Protein 2E3X (pdb70)

CATH classification: 3.40.390.10

InterPro domains:
  IPR001590 Peptidase M12B, ADAM/reprolysin [PF01421] (200-393)
  IPR001590 Peptidase M12B, ADAM/reprolysin [PS50215] (199-393)
  IPR001762 Disintegrin domain [PF00200] (410-482)
  IPR001762 Disintegrin domain [PR00289] (441-460)
  IPR001762 Disintegrin domain [PR00289] (470-482)
  IPR001762 Disintegrin domain [PS50214] (401-487)
  IPR001762 Disintegrin domain [SM00050] (410-485)
  IPR002870 Peptidase M12B, propeptide [PF01562] (32-113)
  IPR006586 ADAM, cysteine-rich domain [PF08516] (487-576)
  IPR006586 ADAM, cysteine-rich domain [SM00608] (486-606)
  IPR018358 Disintegrin, conserved site [PS00427] (441-460)
  IPR024079 Metallopeptidase, catalytic domain superfamily [G3DSA:3.40.390.10] (189-394)
  IPR034027 Reprolysin domain, adamalysin-type [cd04269] (200-391)
  IPR036436 Disintegrin domain superfamily [G3DSA:4.10.70.10] (400-483)
  IPR036436 Disintegrin domain superfamily [SSF57552] (410-484)

Nearest PDB structures (foldseek):
  2e3x-assembly1_A  TM=1.002E+00  e=4.404E-100  Daboia siamensis
  9clp-assembly1_A  TM=9.581E-01  e=2.065E-63  Echis carinatus
  2dw0-assembly1_A  TM=7.692E-01  e=8.700E-62  Crotalus atrox
  3hdb-assembly1_A  TM=7.469E-01  e=6.582E-61  Deinagkistrodon acutus
  3dsl-assembly1_B  TM=7.342E-01  e=3.981E-57  Bothrops jararaca

Foldseek 3Di:
DAAAWEFAEAEEEACQNCVVVDPPVVLVLVLLLQLLLLVLCVVVNYHYFHLYYYYHNPHGPADPDLAQLLNLQRVLLCQLVPVCVPDPGWAYEYEHQRNHPPRDAKDFAALCTRARSGRYMYGYDPVNPSNLRSLRVNLHNLSNLQFAADDDDKDDPVRAASRHPDRDPDHDSYHTPRSSVRNVVSCVQVVDPRINDYFDLVRRPRDDDAQSCDDHPPAQAHQHAPVPRDFPFADNPRSHGHDDANGGDALQADPRYGHAFPAWSAPAPFPQFDTWTDRRPDRHTPGGDTHDFQPADPPNQFTDDRRDGDHLQVLQCSVQNPQKGFFDVVLLVQLQVLPPQRAFADDNNRGHGDDPQLSLFFFTFMQRPDPPDDDRTDFDDDSSDRVSRGRRFRGQSDRQWTHASRSGTDGSVVSD/DADPAFDDDDQKTKHWDQDWDFLVVVQVVQDDPLHPKGFAEQDDVVVQVVVLCRVVVDPFKAFHRDFDDDPDQCRPDADPVPDRCDDDDDDLQNGFTTWIADVVVSRRDTDTHRSHGIDITMMIGGHDD/DDDPQWDDDDHDTKHWDFQWDFQVCLAVVQCVVDPPKGFADDDDVVVLLVVLVVCVVPNDAQKAFHHFWQPPDPDQDADPVRHHPPDDDDDPWGWGWMAGNVVRDIDIDTSRGIGITMMD

Solvent-accessible surface area: 31904 Å² total; per-residue (Å²): 206,19,99,92,0,9,0,40,0,1,0,0,0,0,80,42,24,2,175,158,58,88,47,86,69,19,24,69,41,0,52,86,0,4,48,13,0,17,92,0,0,51,85,0,20,0,6,1,2,0,31,6,32,27,54,9,41,133,186,46,94,20,96,17,37,48,38,9,68,82,0,4,18,27,0,0,18,22,4,0,26,47,0,41,98,117,90,96,17,8,1,0,1,0,0,0,72,53,154,2,79,162,97,44,40,19,33,22,8,65,5,0,4,42,74,15,8,7,0,0,0,0,0,21,10,38,40,128,121,29,67,35,0,0,1,6,0,0,24,6,1,0,28,0,0,7,0,112,89,22,49,209,125,19,120,14,144,68,107,26,9,4,0,24,83,109,49,36,105,137,16,3,104,64,19,1,80,41,0,57,119,23,0,86,162,6,28,87,145,77,136,9,86,45,0,79,46,64,11,40,59,167,66,20,71,16,63,74,54,59,19,23,25,6,45,6,116,83,18,78,0,6,21,0,38,89,94,75,29,147,34,109,7,5,51,22,66,76,5,104,45,93,136,76,18,98,4,12,33,32,80,0,25,137,125,27,124,37,53,101,64,60,53,52,15,26,172,45,127,50,91,1,10,54,54,12,87,5,73,25,160,36,3,41,8,43,140,48,92,74,54,123,29,10,100,47,2,82,144,80,150,0,18,0,27,90,5,69,26,22,31,21,102,70,18,0,57,80,40,58,32,102,141,1,55,51,5,133,83,65,9,1,78,28,0,26,7,7,12,11,12,0,1,6,73,16,106,107,43,148,37,48,53,7,43,107,120,20,17,37,1,0,0,0,2,0,80,24,97,46,103,243,56,180,24,70,30,13,14,48,48,29,46,107,23,18,7,63,2,2,1,64,12,0,0,32,10,80,127,24,72,0,2,23,27,60,8,58,5,34,44,17,118,103,30,85,131,8,115,69,90,30,36,84,28,77,61,20,0,2,74,42,25,176,93,85,38,29,20,125,36,0,19,154,54,0,98,74,164,28,94,74,0,20,0,0,0,2,58,40,118,79,7,5,85,42,2,9,125,20,3,62,111,66,180,98,41,7,1,0,0,0,52,26,75,52,218,91,20,22,3,87,37,90,2,37,56,38,41,80,28,80,50,63,48,9,38,161,149,24,43,47,42,4,0,0,2,9,151,168,32,39,15,80,70,3,20,4,58,30,45,117,59,160,18,15,0,1,0,14,11,27,33,115,107,185,22,77,108,46,31,65,58,52,126,167,91,26,1,53,13,26,68,74,90,43,43,23,78,63,0,27,131,24,0,52,128,73,62,199,49,1,44,1,0,0,0,59,40,124,96,15,4,75,43,0,15,84,4,1,62,134,81,13,151,99,63,7,0,0,0,1,1,13,67,1,3,31,121,14,178,27,56,1,12,8,93,2,67,26,186,42,111,18,39,2,166,60,13,20,0,0,9,0,28,17,114,116,82,50,1,80,11,69,37,17,116,66,100,0,0,0,0,0,25

Structure (mmCIF, N/CA/C/O backbone):
data_2E3X
#
_entry.id   2E3X
#
_cell.length_a   70.350
_cell.length_b   91.730
_cell.length_c   152.930
_cell.angle_alpha   90.00
_cell.angle_beta   90.00
_cell.angle_gamma   90.00
#
_symmetry.space_group_name_H-M   'P 21 21 21'
#
loop_
_entity.id
_entity.type
_entity.pdbx_description
1 polymer 'Coagulation factor X-activating enzyme heavy chain'
2 polymer 'Coagulation factor X-activating enzyme light chain 2'
3 polymer 'Coagulation factor X-activating enzyme light chain 1'
4 branched 2-acetamido-2-deoxy-beta-D-glucopyranose-(1-4)-2-acetamido-2-deoxy-beta-D-glucopyranose
5 branched alpha-D-mannopyranose-(1-6)-alpha-D-mannopyranose-(1-4)-2-acetamido-2-deoxy-beta-D-glucopyranose-(1-4)-2-acetamido-2-deoxy-beta-D-glucopyranose
6 non-polymer 2-acetamido-2-deoxy-beta-D-glucopyranose
7 non-polymer 'ZINC ION'
8 non-polymer 'CALCIUM ION'
9 non-polymer 3-(N-HYDROXYCARBOXAMIDO)-2-ISOBUTYLPROPANOYL-TRP-METHYLAMIDE
#
loop_
_atom_site.group_PDB
_atom_site.id
_atom_site.type_symbol
_atom_site.label_atom_id
_atom_site.label_alt_id
_atom_site.label_comp_id
_atom_site.label_asym_id
_atom_site.label_entity_id
_atom_site.label_seq_id
_atom_site.pdbx_PDB_ins_code
_atom_site.Cartn_x
_atom_site.Cartn_y
_atom_site.Cartn_z
_atom_site.occupancy
_atom_site.B_iso_or_equiv
_atom_site.auth_seq_id
_atom_site.auth_comp_id
_atom_site.auth_asym_id
_atom_site.auth_atom_id
_atom_site.pdbx_PDB_model_num
ATOM 1 N N . GLN A 1 7 ? 67.049 43.219 -5.568 1.00 99.99 7 GLN A N 1
ATOM 2 C CA . GLN A 1 7 ? 65.937 44.053 -5.028 1.00 100.53 7 GLN A CA 1
ATOM 3 C C . GLN A 1 7 ? 64.634 43.259 -5.011 1.00 94.02 7 GLN A C 1
ATOM 4 O O . GLN A 1 7 ? 64.616 42.068 -5.320 1.00 90.55 7 GLN A O 1
ATOM 10 N N . PHE A 1 8 ? 63.542 43.925 -4.649 1.00 86.76 8 PHE A N 1
ATOM 11 C CA . PHE A 1 8 ? 62.241 43.274 -4.603 1.00 74.85 8 PHE A CA 1
ATOM 12 C C . PHE A 1 8 ? 61.324 43.812 -5.686 1.00 72.66 8 PHE A C 1
ATOM 13 O O . PHE A 1 8 ? 61.531 44.911 -6.202 1.00 72.97 8 PHE A O 1
ATOM 21 N N . ASN A 1 9 ? 60.310 43.024 -6.023 1.00 63.14 9 ASN A N 1
ATOM 22 C CA . ASN A 1 9 ? 59.329 43.408 -7.027 1.00 55.32 9 ASN A CA 1
ATOM 23 C C . ASN A 1 9 ? 58.446 44.491 -6.437 1.00 62.75 9 ASN A C 1
ATOM 24 O O . ASN A 1 9 ? 58.148 44.467 -5.240 1.00 69.29 9 ASN A O 1
ATOM 29 N N . LYS A 1 10 ? 58.019 45.437 -7.266 1.00 56.77 10 LYS A N 1
ATOM 30 C CA . LYS A 1 10 ? 57.152 46.495 -6.775 1.00 60.39 10 LYS A CA 1
ATOM 31 C C . LYS A 1 10 ? 55.868 45.882 -6.233 1.00 62.47 10 LYS A C 1
ATOM 32 O O . LYS A 1 10 ? 55.204 45.097 -6.912 1.00 59.24 10 LYS A O 1
ATOM 38 N N . ILE A 1 11 ? 55.533 46.236 -4.998 1.00 66.12 11 ILE A N 1
ATOM 39 C CA . ILE A 1 11 ? 54.327 45.732 -4.361 1.00 63.93 11 ILE A CA 1
ATOM 40 C C . ILE A 1 11 ? 53.451 46.898 -3.929 1.00 56.69 11 ILE A C 1
ATOM 41 O O . ILE A 1 11 ? 53.955 47.919 -3.466 1.00 61.54 11 ILE A O 1
ATOM 46 N N . PHE A 1 12 ? 52.142 46.750 -4.093 1.00 52.12 12 PHE A N 1
ATOM 47 C CA . PHE A 1 12 ? 51.209 47.802 -3.709 1.00 54.64 12 PHE A CA 1
ATOM 48 C C . PHE A 1 12 ? 50.140 47.297 -2.761 1.00 56.63 12 PHE A C 1
ATOM 49 O O . PHE A 1 12 ? 49.454 46.310 -3.038 1.00 57.50 12 PHE A O 1
ATOM 57 N N . ILE A 1 13 ? 49.993 47.993 -1.642 1.00 58.30 13 ILE A N 1
ATOM 58 C CA . ILE A 1 13 ? 49.003 47.621 -0.647 1.00 53.33 13 ILE A CA 1
ATOM 59 C C . ILE A 1 13 ? 47.832 48.603 -0.663 1.00 42.97 13 ILE A C 1
ATOM 60 O O . ILE A 1 13 ? 47.972 49.751 -0.260 1.00 48.36 13 ILE A O 1
ATOM 65 N N . GLU A 1 14 ? 46.682 48.154 -1.155 1.00 44.66 14 GLU A N 1
ATOM 66 C CA . GLU A 1 14 ? 45.498 49.006 -1.188 1.00 54.31 14 GLU A CA 1
ATOM 67 C C . GLU A 1 14 ? 45.000 49.043 0.251 1.00 55.53 14 GLU A C 1
ATOM 68 O O . GLU A 1 14 ? 44.357 48.106 0.735 1.00 51.94 14 GLU A O 1
ATOM 74 N N . LEU A 1 15 ? 45.315 50.135 0.931 1.00 48.87 15 LEU A N 1
ATOM 75 C CA . LEU A 1 15 ? 44.955 50.300 2.328 1.00 48.11 15 LEU A CA 1
ATOM 76 C C . LEU A 1 15 ? 43.743 51.180 2.617 1.00 43.62 15 LEU A C 1
ATOM 77 O O . LEU A 1 15 ? 43.503 52.182 1.951 1.00 45.69 15 LEU A O 1
ATOM 82 N N . VAL A 1 16 ? 42.979 50.771 3.621 1.00 47.99 16 VAL A N 1
ATOM 83 C CA . VAL A 1 16 ? 41.811 51.506 4.092 1.00 47.80 16 VAL A CA 1
ATOM 84 C C . VAL A 1 16 ? 42.059 51.678 5.585 1.00 56.38 16 VAL A C 1
ATOM 85 O O . VAL A 1 16 ? 42.322 50.702 6.290 1.00 65.46 16 VAL A O 1
ATOM 89 N N . ILE A 1 17 ? 41.997 52.913 6.065 1.00 59.83 17 ILE A N 1
ATOM 90 C CA . ILE A 1 17 ? 42.233 53.176 7.479 1.00 55.81 17 ILE A CA 1
ATOM 91 C C . ILE A 1 17 ? 40.929 53.441 8.208 1.00 53.87 17 ILE A C 1
ATOM 92 O O . ILE A 1 17 ? 40.014 54.055 7.658 1.00 59.04 17 ILE A O 1
ATOM 97 N N . ILE A 1 18 ? 40.841 52.961 9.442 1.00 47.69 18 ILE A N 1
ATOM 98 C CA . ILE A 1 18 ? 39.643 53.178 10.235 1.00 52.81 18 ILE A CA 1
ATOM 99 C C . ILE A 1 18 ? 40.000 53.953 11.494 1.00 59.52 18 ILE A C 1
ATOM 100 O O . ILE A 1 18 ? 40.883 53.556 12.258 1.00 62.53 18 ILE A O 1
ATOM 105 N N . VAL A 1 19 ? 39.318 55.074 11.693 1.00 65.13 19 VAL A N 1
ATOM 106 C CA . VAL A 1 19 ? 39.546 55.919 12.855 1.00 68.90 19 VAL A CA 1
ATOM 107 C C . VAL A 1 19 ? 38.412 55.659 13.836 1.00 73.49 19 VAL A C 1
ATOM 108 O O . VAL A 1 19 ? 37.280 56.077 13.595 1.00 73.80 19 VAL A O 1
ATOM 112 N N . ASP A 1 20 ? 38.707 54.969 14.937 1.00 77.43 20 ASP A N 1
ATOM 113 C CA . ASP A 1 20 ? 37.668 54.651 15.916 1.00 82.02 20 ASP A CA 1
ATOM 114 C C . ASP A 1 20 ? 37.172 55.849 16.705 1.00 77.69 20 ASP A C 1
ATOM 115 O O . ASP A 1 20 ? 37.781 56.920 16.686 1.00 67.69 20 ASP A O 1
ATOM 120 N N . HIS A 1 21 ? 36.064 55.640 17.409 1.00 78.10 21 HIS A N 1
ATOM 121 C CA . HIS A 1 21 ? 35.426 56.670 18.216 1.00 84.73 21 HIS A CA 1
ATOM 122 C C . HIS A 1 21 ? 36.422 57.487 19.038 1.00 82.78 21 HIS A C 1
ATOM 123 O O . HIS A 1 21 ? 36.268 58.698 19.181 1.00 78.54 21 HIS A O 1
ATOM 130 N N . SER A 1 22 ? 37.438 56.823 19.582 1.00 85.19 22 SER A N 1
ATOM 131 C CA . SER A 1 22 ? 38.450 57.510 20.375 1.00 81.02 22 SER A CA 1
ATOM 132 C C . SER A 1 22 ? 38.968 58.703 19.577 1.00 85.76 22 SER A C 1
ATOM 133 O O . SER A 1 22 ? 38.846 59.847 20.009 1.00 92.27 22 SER A O 1
ATOM 136 N N . MET A 1 23 ? 39.538 58.423 18.407 1.00 88.12 23 MET A N 1
ATOM 137 C CA . MET A 1 23 ? 40.082 59.461 17.532 1.00 82.73 23 MET A CA 1
ATOM 138 C C . MET A 1 23 ? 38.982 60.221 16.794 1.00 86.19 23 MET A C 1
ATOM 139 O O . MET A 1 23 ? 39.217 61.299 16.250 1.00 70.13 23 MET A O 1
ATOM 144 N N . ALA A 1 24 ? 37.784 59.650 16.774 1.00 99.14 24 ALA A N 1
ATOM 145 C CA . ALA A 1 24 ? 36.652 60.273 16.100 1.00 113.29 24 ALA A CA 1
ATOM 146 C C . ALA A 1 24 ? 35.903 61.218 17.034 1.00 124.42 24 ALA A C 1
ATOM 147 O O . ALA A 1 24 ? 34.869 61.776 16.661 1.00 129.17 24 ALA A O 1
ATOM 149 N N . LYS A 1 25 ? 36.422 61.385 18.250 1.00 129.58 25 LYS A N 1
ATOM 150 C CA . LYS A 1 25 ? 35.803 62.272 19.229 1.00 129.27 25 LYS A CA 1
ATOM 151 C C . LYS A 1 25 ? 35.496 63.574 18.506 1.00 130.50 25 LYS A C 1
ATOM 152 O O . LYS A 1 25 ? 34.334 63.930 18.303 1.00 129.40 25 LYS A O 1
ATOM 158 N N . LYS A 1 26 ? 36.553 64.275 18.112 1.00 132.43 26 LYS A N 1
ATOM 159 C CA . LYS A 1 26 ? 36.414 65.522 17.376 1.00 139.27 26 LYS A CA 1
ATOM 160 C C . LYS A 1 26 ? 36.187 65.081 15.929 1.00 140.91 26 LYS A C 1
ATOM 161 O O . LYS A 1 26 ? 37.027 65.315 15.059 1.00 139.04 26 LYS A O 1
ATOM 167 N N . CYS A 1 27 ? 35.050 64.425 15.697 1.00 140.32 27 CYS A N 1
ATOM 168 C CA . CYS A 1 27 ? 34.676 63.900 14.383 1.00 136.69 27 CYS A CA 1
ATOM 169 C C . CYS A 1 27 ? 35.146 64.734 13.197 1.00 134.00 27 CYS A C 1
ATOM 170 O O . CYS A 1 27 ? 35.263 64.223 12.081 1.00 131.60 27 CYS A O 1
ATOM 173 N N . ASN A 1 28 ? 35.405 66.015 13.435 1.00 132.85 28 ASN A N 1
ATOM 174 C CA . ASN A 1 28 ? 35.882 66.895 12.378 1.00 132.25 28 ASN A CA 1
ATOM 175 C C . ASN A 1 28 ? 37.097 66.255 11.714 1.00 125.77 28 ASN A C 1
ATOM 176 O O . ASN A 1 28 ? 38.124 66.028 12.357 1.00 125.53 28 ASN A O 1
ATOM 181 N N . SER A 1 29 ? 36.968 65.959 10.427 1.00 113.62 29 SER A N 1
ATOM 182 C CA . SER A 1 29 ? 38.045 65.340 9.671 1.00 102.10 29 SER A CA 1
ATOM 183 C C . SER A 1 29 ? 39.240 66.290 9.529 1.00 98.86 29 SER A C 1
ATOM 184 O O . SER A 1 29 ? 39.955 66.544 10.498 1.00 89.89 29 SER A O 1
ATOM 187 N N . THR A 1 30 ? 39.434 66.804 8.316 1.00 95.99 30 THR A N 1
ATOM 188 C CA . THR A 1 30 ? 40.517 67.728 7.972 1.00 90.03 30 THR A CA 1
ATOM 189 C C . THR A 1 30 ? 41.835 67.555 8.729 1.00 89.15 30 THR A C 1
ATOM 190 O O . THR A 1 30 ? 42.829 67.118 8.152 1.00 86.58 30 THR A O 1
ATOM 194 N N . ALA A 1 31 ? 41.848 67.912 10.009 1.00 93.63 31 ALA A N 1
ATOM 195 C CA . ALA A 1 31 ? 43.048 67.791 10.831 1.00 94.45 31 ALA A CA 1
ATOM 196 C C . ALA A 1 31 ? 43.564 66.351 10.858 1.00 92.52 31 ALA A C 1
ATOM 197 O O . ALA A 1 31 ? 44.750 66.104 10.635 1.00 91.65 31 ALA A O 1
ATOM 199 N N . THR A 1 32 ? 42.662 65.411 11.133 1.00 89.05 32 THR A N 1
ATOM 200 C CA . THR A 1 32 ? 42.994 63.987 11.196 1.00 84.76 32 THR A CA 1
ATOM 201 C C . THR A 1 32 ? 43.655 63.498 9.909 1.00 78.73 32 THR A C 1
ATOM 202 O O . THR A 1 32 ? 44.781 62.998 9.920 1.00 66.23 32 THR A O 1
ATOM 206 N N . ASN A 1 33 ? 42.934 63.639 8.802 1.00 72.36 33 ASN A N 1
ATOM 207 C CA . ASN A 1 33 ? 43.422 63.218 7.498 1.00 75.64 33 ASN A CA 1
ATOM 208 C C . ASN A 1 33 ? 44.827 63.747 7.235 1.00 78.29 33 ASN A C 1
ATOM 209 O O . ASN A 1 33 ? 45.690 63.019 6.748 1.00 82.47 33 ASN A O 1
ATOM 214 N N . THR A 1 34 ? 45.057 65.014 7.562 1.00 79.75 34 THR A N 1
ATOM 215 C CA . THR A 1 34 ? 46.369 65.614 7.359 1.00 74.61 34 THR A CA 1
ATOM 216 C C . THR A 1 34 ? 47.403 64.802 8.122 1.00 69.96 34 THR A C 1
ATOM 217 O O . THR A 1 34 ? 48.489 64.526 7.614 1.00 71.18 34 THR A O 1
ATOM 221 N N . LYS A 1 35 ? 47.057 64.420 9.346 1.00 62.60 35 LYS A N 1
ATOM 222 C CA . LYS A 1 35 ? 47.966 63.631 10.166 1.00 69.89 35 LYS A CA 1
ATOM 223 C C . LYS A 1 35 ? 48.128 62.253 9.519 1.00 69.78 35 LYS A C 1
ATOM 224 O O . LYS A 1 35 ? 49.235 61.713 9.439 1.00 58.70 35 LYS A O 1
ATOM 230 N N . ILE A 1 36 ? 47.016 61.694 9.051 1.00 64.52 36 ILE A N 1
ATOM 231 C CA . ILE A 1 36 ? 47.029 60.386 8.412 1.00 66.67 36 ILE A CA 1
ATOM 232 C C . ILE A 1 36 ? 47.902 60.386 7.160 1.00 68.08 36 ILE A C 1
ATOM 233 O O . ILE A 1 36 ? 48.821 59.572 7.040 1.00 73.15 36 ILE A O 1
ATOM 238 N N . TYR A 1 37 ? 47.613 61.301 6.238 1.00 62.63 37 TYR A N 1
ATOM 239 C CA . TYR A 1 37 ? 48.368 61.419 4.993 1.00 56.87 37 TYR A CA 1
ATOM 240 C C . TYR A 1 37 ? 49.869 61.471 5.258 1.00 62.88 37 TYR A C 1
ATOM 241 O O . TYR A 1 37 ? 50.657 60.831 4.558 1.00 75.27 37 TYR A O 1
ATOM 250 N N . GLU A 1 38 ? 50.263 62.237 6.269 1.00 61.15 38 GLU A N 1
ATOM 251 C CA . GLU A 1 38 ? 51.671 62.361 6.606 1.00 67.81 38 GLU A CA 1
ATOM 252 C C . GLU A 1 38 ? 52.241 61.082 7.200 1.00 68.47 38 GLU A C 1
ATOM 253 O O . GLU A 1 38 ? 53.406 60.760 6.977 1.00 76.12 38 GLU A O 1
ATOM 259 N N . ILE A 1 39 ? 51.430 60.350 7.956 1.00 69.36 39 ILE A N 1
ATOM 260 C CA . ILE A 1 39 ? 51.895 59.097 8.544 1.00 68.41 39 ILE A CA 1
ATOM 261 C C . ILE A 1 39 ? 52.138 58.107 7.417 1.00 66.12 39 ILE A C 1
ATOM 262 O O . ILE A 1 39 ? 53.189 57.464 7.353 1.00 57.70 39 ILE A O 1
ATOM 267 N N . VAL A 1 40 ? 51.148 57.997 6.534 1.00 57.03 40 VAL A N 1
ATOM 268 C CA . VAL A 1 40 ? 51.213 57.101 5.387 1.00 57.80 40 VAL A CA 1
ATOM 269 C C . VAL A 1 40 ? 52.441 57.391 4.539 1.00 61.45 40 VAL A C 1
ATOM 270 O O . VAL A 1 40 ? 53.258 56.502 4.292 1.00 64.71 40 VAL A O 1
ATOM 274 N N . ASN A 1 41 ? 52.556 58.635 4.085 1.00 58.12 41 ASN A N 1
ATOM 275 C CA . ASN A 1 41 ? 53.689 59.043 3.267 1.00 61.64 41 ASN A CA 1
ATOM 276 C C . ASN A 1 41 ? 54.990 58.665 3.968 1.00 56.34 41 ASN A C 1
ATOM 277 O O . ASN A 1 41 ? 55.929 58.167 3.344 1.00 57.67 41 ASN A O 1
ATOM 282 N N . SER A 1 42 ? 55.035 58.900 5.273 1.00 46.48 42 SER A N 1
ATOM 283 C CA . SER A 1 42 ? 56.211 58.575 6.060 1.00 54.73 42 SER A CA 1
ATOM 284 C C . SER A 1 42 ? 56.463 57.072 6.009 1.00 58.54 42 SER A C 1
ATOM 285 O O . SER A 1 42 ? 57.608 56.622 5.927 1.00 53.63 42 SER A O 1
ATOM 288 N N . ALA A 1 43 ? 55.381 56.301 6.059 1.00 61.88 43 ALA A N 1
ATOM 289 C CA . ALA A 1 43 ? 55.474 54.847 6.016 1.00 59.05 43 ALA A CA 1
ATOM 290 C C . ALA A 1 43 ? 56.131 54.388 4.715 1.00 61.32 43 ALA A C 1
ATOM 291 O O . ALA A 1 43 ? 57.016 53.524 4.731 1.00 43.71 43 ALA A O 1
ATOM 293 N N . ASN A 1 44 ? 55.697 54.973 3.597 1.00 55.43 44 ASN A N 1
ATOM 294 C CA . ASN A 1 44 ? 56.243 54.635 2.286 1.00 61.19 44 ASN A CA 1
ATOM 295 C C . ASN A 1 44 ? 57.727 54.974 2.209 1.00 73.71 44 ASN A C 1
ATOM 296 O O . ASN A 1 44 ? 58.499 54.284 1.535 1.00 74.64 44 ASN A O 1
ATOM 301 N N . GLU A 1 45 ? 58.121 56.042 2.897 1.00 77.31 45 GLU A N 1
ATOM 302 C CA . GLU A 1 45 ? 59.520 56.450 2.915 1.00 78.94 45 GLU A CA 1
ATOM 303 C C . GLU A 1 45 ? 60.329 55.368 3.622 1.00 72.48 45 GLU A C 1
ATOM 304 O O . GLU A 1 45 ? 61.506 55.171 3.332 1.00 70.44 45 GLU A O 1
ATOM 310 N N . ILE A 1 46 ? 59.684 54.666 4.550 1.00 75.67 46 ILE A N 1
ATOM 311 C CA . ILE A 1 46 ? 60.334 53.594 5.299 1.00 74.38 46 ILE A CA 1
ATOM 312 C C . ILE A 1 46 ? 60.386 52.325 4.451 1.00 75.60 46 ILE A C 1
ATOM 313 O O . ILE A 1 46 ? 61.399 51.627 4.424 1.00 70.74 46 ILE A O 1
ATOM 318 N N . PHE A 1 47 ? 59.283 52.048 3.757 1.00 74.09 47 PHE A N 1
ATOM 319 C CA . PHE A 1 47 ? 59.146 50.869 2.899 1.00 73.08 47 PHE A CA 1
ATOM 320 C C . PHE A 1 47 ? 59.859 50.953 1.547 1.00 75.28 47 PHE A C 1
ATOM 321 O O . PHE A 1 47 ? 59.922 49.963 0.818 1.00 77.14 47 PHE A O 1
ATOM 329 N N . ASN A 1 48 ? 60.390 52.124 1.210 1.00 71.35 48 ASN A N 1
ATOM 330 C CA . ASN A 1 48 ? 61.069 52.311 -0.069 1.00 70.76 48 ASN A CA 1
ATOM 331 C C . ASN A 1 48 ? 62.118 51.238 -0.417 1.00 66.76 48 ASN A C 1
ATOM 332 O O . ASN A 1 48 ? 62.051 50.613 -1.479 1.00 58.12 48 ASN A O 1
ATOM 337 N N . PRO A 1 49 ? 63.095 51.004 0.474 1.00 57.26 49 PRO A N 1
ATOM 338 C CA . PRO A 1 49 ? 64.143 50.003 0.234 1.00 55.53 49 PRO A CA 1
ATOM 339 C C . PRO A 1 49 ? 63.641 48.571 0.027 1.00 53.62 49 PRO A C 1
ATOM 340 O O . PRO A 1 49 ? 64.432 47.657 -0.203 1.00 57.81 49 PRO A O 1
ATOM 344 N N . LEU A 1 50 ? 62.335 48.369 0.127 1.00 47.06 50 LEU A N 1
ATOM 345 C CA . LEU A 1 50 ? 61.768 47.040 -0.052 1.00 56.25 50 LEU A CA 1
ATOM 346 C C . LEU A 1 50 ? 60.776 47.029 -1.201 1.00 60.31 50 LEU A C 1
ATOM 347 O O . LEU A 1 50 ? 60.125 46.019 -1.466 1.00 66.75 50 LEU A O 1
ATOM 352 N N . ASN A 1 51 ? 60.661 48.171 -1.871 1.00 60.23 51 ASN A N 1
ATOM 353 C CA . ASN A 1 51 ? 59.769 48.318 -3.012 1.00 62.93 51 ASN A CA 1
ATOM 354 C C . ASN A 1 51 ? 58.306 48.118 -2.630 1.00 63.29 51 ASN A C 1
ATOM 355 O O . ASN A 1 51 ? 57.480 47.733 -3.460 1.00 66.90 51 ASN A O 1
ATOM 360 N N . ILE A 1 52 ? 57.988 48.382 -1.367 1.00 59.48 52 ILE A N 1
ATOM 361 C CA . ILE A 1 52 ? 56.618 48.246 -0.890 1.00 55.54 52 ILE A CA 1
ATOM 362 C C . ILE A 1 52 ? 55.963 49.617 -0.876 1.00 58.59 52 ILE A C 1
ATOM 363 O O . ILE A 1 52 ? 56.498 50.565 -0.305 1.00 67.18 52 ILE A O 1
ATOM 368 N N . HIS A 1 53 ? 54.804 49.720 -1.511 1.00 59.53 53 HIS A N 1
ATOM 369 C CA . HIS A 1 53 ? 54.098 50.988 -1.567 1.00 60.92 53 HIS A CA 1
ATOM 370 C C . HIS A 1 53 ? 52.681 50.833 -1.043 1.00 65.82 53 HIS A C 1
ATOM 371 O O . HIS A 1 53 ? 51.890 50.038 -1.565 1.00 57.18 53 HIS A O 1
ATOM 378 N N . VAL A 1 54 ? 52.366 51.583 0.006 1.00 55.47 54 VAL A N 1
ATOM 379 C CA . VAL A 1 54 ? 51.032 51.535 0.564 1.00 54.80 54 VAL A CA 1
ATOM 380 C C . VAL A 1 54 ? 50.245 52.691 -0.034 1.00 52.63 54 VAL A C 1
ATOM 381 O O . VAL A 1 54 ? 50.609 53.851 0.120 1.00 56.05 54 VAL A O 1
ATOM 385 N N . THR A 1 55 ? 49.183 52.352 -0.751 1.00 53.86 55 THR A N 1
ATOM 386 C CA . THR A 1 55 ? 48.339 53.341 -1.394 1.00 54.34 55 THR A CA 1
ATOM 387 C C . THR A 1 55 ? 46.999 53.409 -0.680 1.00 54.63 55 THR A C 1
ATOM 388 O O . THR A 1 55 ? 46.208 52.467 -0.717 1.00 60.01 55 THR A O 1
ATOM 392 N N . LEU A 1 56 ? 46.756 54.534 -0.025 1.00 61.57 56 LEU A N 1
ATOM 393 C CA . LEU A 1 56 ? 45.524 54.749 0.718 1.00 58.69 56 LEU A CA 1
ATOM 394 C C . LEU A 1 56 ? 44.354 54.977 -0.229 1.00 57.00 56 LEU A C 1
ATOM 395 O O . LEU A 1 56 ? 44.237 56.042 -0.828 1.00 63.73 56 LEU A O 1
ATOM 400 N N . ILE A 1 57 ? 43.491 53.976 -0.367 1.00 52.66 57 ILE A N 1
ATOM 401 C CA . ILE A 1 57 ? 42.333 54.100 -1.247 1.00 50.36 57 ILE A CA 1
ATOM 402 C C . ILE A 1 57 ? 41.048 54.301 -0.457 1.00 49.23 57 ILE A C 1
ATOM 403 O O . ILE A 1 57 ? 39.956 54.171 -1.009 1.00 48.32 57 ILE A O 1
ATOM 408 N N . GLY A 1 58 ? 41.173 54.607 0.832 1.00 51.45 58 GLY A N 1
ATOM 409 C CA . GLY A 1 58 ? 39.983 54.804 1.642 1.00 50.27 58 GLY A CA 1
ATOM 410 C C . GLY A 1 58 ? 40.213 55.121 3.107 1.00 52.27 58 GLY A C 1
ATOM 411 O O . GLY A 1 58 ? 41.208 54.713 3.704 1.00 60.54 58 GLY A O 1
ATOM 412 N N . VAL A 1 59 ? 39.280 55.861 3.690 1.00 45.50 59 VAL A N 1
ATOM 413 C CA . VAL A 1 59 ? 39.358 56.229 5.095 1.00 53.13 59 VAL A CA 1
ATOM 414 C C . VAL A 1 59 ? 37.950 56.351 5.662 1.00 59.04 59 VAL A C 1
ATOM 415 O O . VAL A 1 59 ? 37.119 57.073 5.116 1.00 68.64 59 VAL A O 1
ATOM 419 N N . GLU A 1 60 ? 37.679 55.637 6.749 1.00 64.25 60 GLU A N 1
ATOM 420 C CA . GLU A 1 60 ? 36.365 55.701 7.371 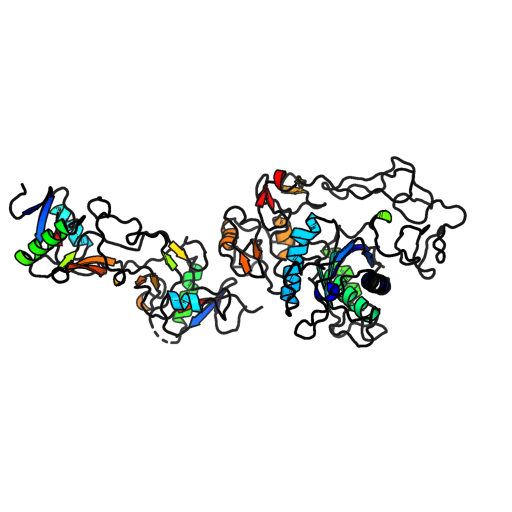1.00 66.95 60 GLU A CA 1
ATOM 421 C C . GLU A 1 60 ? 36.452 56.187 8.807 1.00 67.28 60 GLU A C 1
ATOM 422 O O . GLU A 1 60 ? 37.443 55.962 9.501 1.00 71.31 60 GLU A O 1
ATOM 428 N N . PHE A 1 61 ? 35.397 56.862 9.242 1.00 70.84 61 PHE A N 1
ATOM 429 C CA . PHE A 1 61 ? 35.325 57.388 10.593 1.00 66.64 61 PHE A CA 1
ATOM 430 C C . PHE A 1 61 ? 34.168 56.733 11.321 1.00 65.44 61 PHE A C 1
ATOM 431 O O . PHE A 1 61 ? 33.123 56.464 10.729 1.00 73.07 61 PHE A O 1
ATOM 439 N N . TRP A 1 62 ? 34.371 56.457 12.602 1.00 69.53 62 TRP A N 1
ATOM 440 C CA . TRP A 1 62 ? 33.345 55.844 13.429 1.00 74.38 62 TRP A CA 1
ATOM 441 C C . TRP A 1 62 ? 32.817 56.901 14.389 1.00 84.65 62 TRP A C 1
ATOM 442 O O . TRP A 1 62 ? 32.801 56.708 15.605 1.00 84.46 62 TRP A O 1
ATOM 453 N N . CYS A 1 63 ? 32.393 58.023 13.815 1.00 98.14 63 CYS A N 1
ATOM 454 C CA . CYS A 1 63 ? 31.866 59.154 14.570 1.00 104.67 63 CYS A CA 1
ATOM 455 C C . CYS A 1 63 ? 30.658 58.786 15.428 1.00 103.03 63 CYS A C 1
ATOM 456 O O . CYS A 1 63 ? 30.546 59.233 16.569 1.00 103.08 63 CYS A O 1
ATOM 459 N N . ASP A 1 64 ? 29.760 57.971 14.887 1.00 97.96 64 ASP A N 1
ATOM 460 C CA . ASP A 1 64 ? 28.581 57.560 15.638 1.00 97.52 64 ASP A CA 1
ATOM 461 C C . ASP A 1 64 ? 28.970 56.703 16.834 1.00 97.83 64 ASP A C 1
ATOM 462 O O . ASP A 1 64 ? 28.872 57.138 17.979 1.00 104.58 64 ASP A O 1
ATOM 467 N N . ARG A 1 65 ? 29.421 55.485 16.561 1.00 93.80 65 ARG A N 1
ATOM 468 C CA . ARG A 1 65 ? 29.805 54.557 17.618 1.00 84.97 65 ARG A CA 1
ATOM 469 C C . ARG A 1 65 ? 31.029 53.766 17.182 1.00 83.61 65 ARG A C 1
ATOM 470 O O . ARG A 1 65 ? 31.564 53.976 16.094 1.00 81.80 65 ARG A O 1
ATOM 478 N N . ASP A 1 66 ? 31.471 52.859 18.046 1.00 75.99 66 ASP A N 1
ATOM 479 C CA . ASP A 1 66 ? 32.593 51.989 17.735 1.00 58.72 66 ASP A CA 1
ATOM 480 C C . ASP A 1 66 ? 31.914 50.720 17.251 1.00 56.48 66 ASP A C 1
ATOM 481 O O . ASP A 1 66 ? 31.249 50.045 18.032 1.00 61.31 66 ASP A O 1
ATOM 486 N N . LEU A 1 67 ? 32.063 50.409 15.967 1.00 56.44 67 LEU A N 1
ATOM 487 C CA . LEU A 1 67 ? 31.439 49.226 15.377 1.00 53.32 67 LEU A CA 1
ATOM 488 C C . LEU A 1 67 ? 31.837 47.895 16.016 1.00 59.13 67 LEU A C 1
ATOM 489 O O . LEU A 1 67 ? 31.201 46.871 15.761 1.00 60.45 67 LEU A O 1
ATOM 494 N N . ILE A 1 68 ? 32.888 47.917 16.836 1.00 57.56 68 ILE A N 1
ATOM 495 C CA . ILE A 1 68 ? 33.370 46.735 17.557 1.00 46.88 68 ILE A CA 1
ATOM 496 C C . ILE A 1 68 ? 33.942 47.230 18.878 1.00 54.57 68 ILE A C 1
ATOM 497 O O . ILE A 1 68 ? 34.453 48.346 18.952 1.00 64.00 68 ILE A O 1
ATOM 502 N N . ASN A 1 69 ? 33.877 46.407 19.918 1.00 53.36 69 ASN A N 1
ATOM 503 C CA . ASN A 1 69 ? 34.406 46.824 21.210 1.00 59.82 69 ASN A CA 1
ATOM 504 C C . ASN A 1 69 ? 35.924 46.898 21.243 1.00 56.82 69 ASN A C 1
ATOM 505 O O . ASN A 1 69 ? 36.613 45.882 21.190 1.00 72.06 69 ASN A O 1
ATOM 510 N N . VAL A 1 70 ? 36.438 48.117 21.326 1.00 52.10 70 VAL A N 1
ATOM 511 C CA . VAL A 1 70 ? 37.870 48.340 21.399 1.00 44.27 70 VAL A CA 1
ATOM 512 C C . VAL A 1 70 ? 38.242 48.227 22.869 1.00 46.65 70 VAL A C 1
ATOM 513 O O . VAL A 1 70 ? 38.157 49.202 23.610 1.00 61.47 70 VAL A O 1
ATOM 517 N N . THR A 1 71 ? 38.636 47.034 23.295 1.00 46.17 71 THR A N 1
ATOM 518 C CA . THR A 1 71 ? 39.002 46.820 24.689 1.00 39.85 71 THR A CA 1
ATOM 519 C C . THR A 1 71 ? 40.468 47.159 24.928 1.00 48.52 71 THR A C 1
ATOM 520 O O . THR A 1 71 ? 41.177 47.565 24.009 1.00 57.95 71 THR A O 1
ATOM 524 N N . SER A 1 72 ? 40.919 46.990 26.166 1.00 56.33 72 SER A N 1
ATOM 525 C CA . SER A 1 72 ? 42.306 47.275 26.521 1.00 57.98 72 SER A CA 1
ATOM 526 C C . SER A 1 72 ? 43.226 46.162 26.023 1.00 57.43 72 SER A C 1
ATOM 527 O O . SER A 1 72 ? 44.441 46.341 25.933 1.00 64.20 72 SER A O 1
ATOM 530 N N . SER A 1 73 ? 42.637 45.011 25.717 1.00 35.44 73 SER A N 1
ATOM 531 C CA . SER A 1 73 ? 43.390 43.873 25.214 1.00 44.56 73 SER A CA 1
ATOM 532 C C . SER A 1 73 ? 43.606 44.030 23.715 1.00 49.55 73 SER A C 1
ATOM 533 O O . SER A 1 73 ? 42.649 44.013 22.940 1.00 51.03 73 SER A O 1
ATOM 536 N N . ALA A 1 74 ? 44.862 44.180 23.307 1.00 49.72 74 ALA A N 1
ATOM 537 C CA . ALA A 1 74 ? 45.180 44.349 21.895 1.00 56.19 74 ALA A CA 1
ATOM 538 C C . ALA A 1 74 ? 44.817 43.103 21.097 1.00 52.44 74 ALA A C 1
ATOM 539 O O . ALA A 1 74 ? 44.380 43.193 19.953 1.00 53.02 74 ALA A O 1
ATOM 541 N N . ASP A 1 75 ? 44.990 41.939 21.709 1.00 54.47 75 ASP A N 1
ATOM 542 C CA . ASP A 1 75 ? 44.676 40.677 21.051 1.00 51.98 75 ASP A CA 1
ATOM 543 C C . ASP A 1 75 ? 43.180 40.545 20.803 1.00 48.90 75 ASP A C 1
ATOM 544 O O . ASP A 1 75 ? 42.746 40.126 19.731 1.00 51.83 75 ASP A O 1
ATOM 549 N N . GLU A 1 76 ? 42.392 40.911 21.802 1.00 50.23 76 GLU A N 1
ATOM 550 C CA . GLU A 1 76 ? 40.950 40.827 21.693 1.00 51.56 76 GLU A CA 1
ATOM 551 C C . GLU A 1 76 ? 40.426 41.781 20.625 1.00 56.56 76 GLU A C 1
ATOM 552 O O . GLU A 1 76 ? 39.622 41.394 19.775 1.00 54.51 76 GLU A O 1
ATOM 558 N N . THR A 1 77 ? 40.890 43.026 20.668 1.00 56.05 77 THR A N 1
ATOM 559 C CA . THR A 1 77 ? 40.454 44.034 19.711 1.00 49.83 77 THR A CA 1
ATOM 560 C C . THR A 1 77 ? 40.778 43.669 18.274 1.00 48.65 77 THR A C 1
ATOM 561 O O . THR A 1 77 ? 39.933 43.809 17.395 1.00 49.67 77 THR A O 1
ATOM 565 N N . LEU A 1 78 ? 42.001 43.207 18.032 1.00 51.07 78 LEU A N 1
ATOM 566 C CA . LEU A 1 78 ? 42.409 42.823 16.684 1.00 43.44 78 LEU A CA 1
ATOM 567 C C . LEU A 1 78 ? 41.463 41.754 16.149 1.00 46.25 78 LEU A C 1
ATOM 568 O O . LEU A 1 78 ? 40.892 41.892 15.068 1.00 41.82 78 LEU A O 1
ATOM 573 N N . ASN A 1 79 ? 41.297 40.689 16.921 1.00 47.78 79 ASN A N 1
ATOM 574 C CA . ASN A 1 79 ? 40.413 39.600 16.535 1.00 49.79 79 ASN A CA 1
ATOM 575 C C . ASN A 1 79 ? 39.052 40.155 16.108 1.00 48.86 79 ASN A C 1
ATOM 576 O O . ASN A 1 79 ? 38.555 39.858 15.022 1.00 42.30 79 ASN A O 1
ATOM 581 N N . SER A 1 80 ? 38.458 40.970 16.970 1.00 52.78 80 SER A N 1
ATOM 582 C CA . SER A 1 80 ? 37.158 41.566 16.693 1.00 47.04 80 SER A CA 1
ATOM 583 C C . SER A 1 80 ? 37.216 42.410 15.426 1.00 46.76 80 SER A C 1
ATOM 584 O O . SER A 1 80 ? 36.293 42.388 14.607 1.00 44.75 80 SER A O 1
ATOM 587 N N . PHE A 1 81 ? 38.307 43.150 15.265 1.00 32.93 81 PHE A N 1
ATOM 588 C CA . PHE A 1 81 ? 38.469 44.005 14.101 1.00 39.42 81 PHE A CA 1
ATOM 589 C C . PHE A 1 81 ? 38.552 43.169 12.834 1.00 45.74 81 PHE A C 1
ATOM 590 O O . PHE A 1 81 ? 37.935 43.503 11.823 1.00 57.36 81 PHE A O 1
ATOM 598 N N . GLY A 1 82 ? 39.316 42.080 12.898 1.00 46.95 82 GLY A N 1
ATOM 599 C CA . GLY A 1 82 ? 39.474 41.206 11.749 1.00 38.40 82 GLY A CA 1
ATOM 600 C C . GLY A 1 82 ? 38.160 40.629 11.265 1.00 43.43 82 GLY A C 1
ATOM 601 O O . GLY A 1 82 ? 37.887 40.613 10.063 1.00 37.75 82 GLY A O 1
ATOM 602 N N . GLU A 1 83 ? 37.338 40.162 12.199 1.00 46.45 83 GLU A N 1
ATOM 603 C CA . GLU A 1 83 ? 36.048 39.577 11.852 1.00 56.09 83 GLU A CA 1
ATOM 604 C C . GLU A 1 83 ? 35.107 40.630 11.276 1.00 59.01 83 GLU A C 1
ATOM 605 O O . GLU A 1 83 ? 34.225 40.314 10.478 1.00 62.66 83 GLU A O 1
ATOM 611 N N . TRP A 1 84 ? 35.295 41.882 11.682 1.00 54.43 84 TRP A N 1
ATOM 612 C CA . TRP A 1 84 ? 34.467 42.971 11.181 1.00 52.41 84 TRP A CA 1
ATOM 613 C C . TRP A 1 84 ? 34.907 43.311 9.769 1.00 53.16 84 TRP A C 1
ATOM 614 O O . TRP A 1 84 ? 34.087 43.442 8.864 1.00 59.78 84 TRP A O 1
ATOM 625 N N . ARG A 1 85 ? 36.216 43.456 9.596 1.00 55.79 85 ARG A N 1
ATOM 626 C CA . ARG A 1 85 ? 36.795 43.787 8.302 1.00 59.98 85 ARG A CA 1
ATOM 627 C C . ARG A 1 85 ? 36.379 42.788 7.229 1.00 63.77 85 ARG A C 1
ATOM 628 O O . ARG A 1 85 ? 36.345 43.117 6.045 1.00 75.24 85 ARG A O 1
ATOM 636 N N . ALA A 1 86 ? 36.052 41.571 7.642 1.00 57.26 86 ALA A N 1
ATOM 637 C CA . ALA A 1 86 ? 35.653 40.542 6.696 1.00 56.73 86 ALA A CA 1
ATOM 638 C C . ALA A 1 86 ? 34.153 40.549 6.433 1.00 60.42 86 ALA A C 1
ATOM 639 O O . ALA A 1 86 ? 33.712 40.401 5.293 1.00 62.32 86 ALA A O 1
ATOM 641 N N . SER A 1 87 ? 33.373 40.729 7.494 1.00 68.26 87 SER A N 1
ATOM 642 C CA . SER A 1 87 ? 31.917 40.732 7.395 1.00 66.01 87 SER A CA 1
ATOM 643 C C . SER A 1 87 ? 31.326 42.051 6.914 1.00 63.68 87 SER A C 1
ATOM 644 O O . SER A 1 87 ? 30.379 42.065 6.133 1.00 61.82 87 SER A O 1
ATOM 647 N N . ASP A 1 88 ? 31.886 43.160 7.382 1.00 65.83 88 ASP A N 1
ATOM 648 C CA . ASP A 1 88 ? 31.377 44.475 7.021 1.00 63.23 88 ASP A CA 1
ATOM 649 C C . ASP A 1 88 ? 32.146 45.151 5.886 1.00 67.41 88 ASP A C 1
ATOM 650 O O . ASP A 1 88 ? 31.685 45.193 4.742 1.00 65.09 88 ASP A O 1
ATOM 655 N N . LEU A 1 89 ? 33.323 45.673 6.211 1.00 65.63 89 LEU A N 1
ATOM 656 C CA . LEU A 1 89 ? 34.151 46.385 5.248 1.00 62.71 89 LEU A CA 1
ATOM 657 C C . LEU A 1 89 ? 34.306 45.701 3.890 1.00 62.28 89 LEU A C 1
ATOM 658 O O . LEU A 1 89 ? 33.843 46.224 2.877 1.00 52.28 89 LEU A O 1
ATOM 663 N N . MET A 1 90 ? 34.961 44.543 3.867 1.00 67.10 90 MET A N 1
ATOM 664 C CA . MET A 1 90 ? 35.174 43.810 2.620 1.00 62.96 90 MET A CA 1
ATOM 665 C C . MET A 1 90 ? 33.937 43.758 1.743 1.00 64.60 90 MET A C 1
ATOM 666 O O . MET A 1 90 ? 34.023 43.936 0.530 1.00 61.22 90 MET A O 1
ATOM 671 N N . THR A 1 91 ? 32.791 43.493 2.361 1.00 65.53 91 THR A N 1
ATOM 672 C CA . THR A 1 91 ? 31.538 43.403 1.630 1.00 71.98 91 THR A CA 1
ATOM 673 C C . THR A 1 91 ? 31.210 44.725 0.957 1.00 75.51 91 THR A C 1
ATOM 674 O O . THR A 1 91 ? 30.712 44.752 -0.170 1.00 81.00 91 THR A O 1
ATOM 678 N N . ARG A 1 92 ? 31.498 45.822 1.650 1.00 72.61 92 ARG A N 1
ATOM 679 C CA . ARG A 1 92 ? 31.223 47.148 1.120 1.00 58.64 92 ARG A CA 1
ATOM 680 C C . ARG A 1 92 ? 32.299 47.641 0.161 1.00 57.63 92 ARG A C 1
ATOM 681 O O . ARG A 1 92 ? 32.022 47.875 -1.012 1.00 69.44 92 ARG A O 1
ATOM 689 N N . LYS A 1 93 ? 33.523 47.794 0.650 1.00 60.81 93 LYS A N 1
ATOM 690 C CA . LYS A 1 93 ? 34.607 48.288 -0.192 1.00 68.15 93 LYS A CA 1
ATOM 691 C C . LYS A 1 93 ? 35.723 47.273 -0.408 1.00 65.97 93 LYS A C 1
ATOM 692 O O . LYS A 1 93 ? 36.083 46.519 0.494 1.00 68.08 93 LYS A O 1
ATOM 698 N N . SER A 1 94 ? 36.268 47.271 -1.619 1.00 65.89 94 SER A N 1
ATOM 699 C CA . SER A 1 94 ? 37.347 46.366 -1.997 1.00 53.07 94 SER A CA 1
ATOM 700 C C . SER A 1 94 ? 38.693 46.959 -1.603 1.00 51.48 94 SER A C 1
ATOM 701 O O . SER A 1 94 ? 38.974 48.119 -1.898 1.00 56.98 94 SER A O 1
ATOM 704 N N . HIS A 1 95 ? 39.528 46.160 -0.948 1.00 43.22 95 HIS A N 1
ATOM 705 C CA . HIS A 1 95 ? 40.838 46.632 -0.513 1.00 48.83 95 HIS A CA 1
ATOM 706 C C . HIS A 1 95 ? 41.715 45.470 -0.069 1.00 45.56 95 HIS A C 1
ATOM 707 O O . HIS A 1 95 ? 41.211 44.396 0.248 1.00 54.64 95 HIS A O 1
ATOM 714 N N . ASP A 1 96 ? 43.025 45.696 -0.020 1.00 45.24 96 ASP A N 1
ATOM 715 C CA . ASP A 1 96 ? 43.962 44.649 0.371 1.00 52.82 96 ASP A CA 1
ATOM 716 C C . ASP A 1 96 ? 44.110 44.458 1.875 1.00 46.81 96 ASP A C 1
ATOM 717 O O . ASP A 1 96 ? 43.896 43.364 2.393 1.00 49.19 96 ASP A O 1
ATOM 722 N N . ASN A 1 97 ? 44.489 45.526 2.564 1.00 51.72 97 ASN A N 1
ATOM 723 C CA . ASN A 1 97 ? 44.699 45.488 4.005 1.00 47.73 97 ASN A CA 1
ATOM 724 C C . ASN A 1 97 ? 43.909 46.604 4.687 1.00 51.50 97 ASN A C 1
ATOM 725 O O . ASN A 1 97 ? 43.488 47.560 4.036 1.00 62.36 97 ASN A O 1
ATOM 730 N N . ALA A 1 98 ? 43.698 46.483 5.992 1.00 48.10 98 ALA A N 1
ATOM 731 C CA . ALA A 1 98 ? 42.965 47.511 6.728 1.00 54.01 98 ALA A CA 1
ATOM 732 C C . ALA A 1 98 ? 43.546 47.732 8.121 1.00 51.07 98 ALA A C 1
ATOM 733 O O . ALA A 1 98 ? 43.768 46.786 8.874 1.00 55.09 98 ALA A O 1
ATOM 735 N N . LEU A 1 99 ? 43.801 48.990 8.454 1.00 52.74 99 LEU A N 1
ATOM 736 C CA . LEU A 1 99 ? 44.348 49.333 9.759 1.00 48.27 99 LEU A CA 1
ATOM 737 C C . LEU A 1 99 ? 43.346 50.144 10.562 1.00 48.51 99 LEU A C 1
ATOM 738 O O . LEU A 1 99 ? 42.558 50.916 10.008 1.00 42.58 99 LEU A O 1
ATOM 743 N N . LEU A 1 100 ? 43.381 49.956 11.874 1.00 53.04 100 LEU A N 1
ATOM 744 C CA . LEU A 1 100 ? 42.498 50.674 12.780 1.00 46.87 100 LEU A CA 1
ATOM 745 C C . LEU A 1 100 ? 43.351 51.571 13.653 1.00 48.55 100 LEU A C 1
ATOM 746 O O . LEU A 1 100 ? 44.144 51.087 14.463 1.00 46.36 100 LEU A O 1
ATOM 751 N N . PHE A 1 101 ? 43.198 52.877 13.466 1.00 55.08 101 PHE A N 1
ATOM 752 C CA . PHE A 1 101 ? 43.943 53.862 14.243 1.00 58.69 101 PHE A CA 1
ATOM 753 C C . PHE A 1 101 ? 43.133 54.202 15.490 1.00 58.92 101 PHE A C 1
ATOM 754 O O . PHE A 1 101 ? 41.942 54.503 15.399 1.00 60.69 101 PHE A O 1
ATOM 762 N N . THR A 1 102 ? 43.779 54.145 16.653 1.00 51.70 102 THR A N 1
ATOM 763 C CA . THR A 1 102 ? 43.096 54.421 17.913 1.00 51.61 102 THR A CA 1
ATOM 764 C C . THR A 1 102 ? 43.939 55.220 18.906 1.00 58.39 102 THR A C 1
ATOM 765 O O . THR A 1 102 ? 45.145 55.416 18.706 1.00 40.08 102 THR A O 1
ATOM 769 N N . ASP A 1 103 ? 43.277 55.681 19.971 1.00 67.53 103 ASP A N 1
ATOM 770 C CA . ASP A 1 103 ? 43.908 56.436 21.058 1.00 72.36 103 ASP A CA 1
ATOM 771 C C . ASP A 1 103 ? 44.074 55.459 22.207 1.00 74.35 103 ASP A C 1
ATOM 772 O O . ASP A 1 103 ? 44.983 55.583 23.028 1.00 75.85 103 ASP A O 1
ATOM 777 N N . MET A 1 104 ? 43.159 54.494 22.244 1.00 72.26 104 MET A N 1
ATOM 778 C CA . MET A 1 104 ? 43.115 53.443 23.252 1.00 70.56 104 MET A CA 1
ATOM 779 C C . MET A 1 104 ? 44.478 53.046 23.804 1.00 69.58 104 MET A C 1
ATOM 780 O O . MET A 1 104 ? 45.415 52.789 23.049 1.00 67.24 104 MET A O 1
ATOM 785 N N . ARG A 1 105 ? 44.571 53.002 25.131 1.00 64.21 105 ARG A N 1
ATOM 786 C CA . ARG A 1 105 ? 45.796 52.621 25.822 1.00 62.55 105 ARG A CA 1
ATOM 787 C C . ARG A 1 105 ? 45.693 51.135 26.145 1.00 64.08 105 ARG A C 1
ATOM 788 O O . ARG A 1 105 ? 45.177 50.755 27.195 1.00 68.08 105 ARG A O 1
ATOM 796 N N . PHE A 1 106 ? 46.170 50.297 25.229 1.00 63.38 106 PHE A N 1
ATOM 797 C CA . PHE A 1 106 ? 46.124 48.850 25.413 1.00 47.53 106 PHE A CA 1
ATOM 798 C C . PHE A 1 106 ? 47.030 48.425 26.559 1.00 51.50 106 PHE A C 1
ATOM 799 O O . PHE A 1 106 ? 47.948 49.154 26.934 1.00 58.85 106 PHE A O 1
ATOM 807 N N . ASP A 1 107 ? 46.774 47.245 27.112 1.00 49.25 107 ASP A N 1
ATOM 808 C CA . ASP A 1 107 ? 47.585 46.733 28.212 1.00 50.02 107 ASP A CA 1
ATOM 809 C C . ASP A 1 107 ? 48.979 46.325 27.738 1.00 50.03 107 ASP A C 1
ATOM 810 O O . ASP A 1 107 ? 49.247 46.275 26.538 1.00 61.71 107 ASP A O 1
ATOM 815 N N . LEU A 1 108 ? 49.869 46.052 28.686 1.00 46.00 108 LEU A N 1
ATOM 816 C CA . LEU A 1 108 ? 51.236 45.647 28.368 1.00 52.33 108 LEU A CA 1
ATOM 817 C C . LEU A 1 108 ? 52.053 46.679 27.575 1.00 53.62 108 LEU A C 1
ATOM 818 O O . LEU A 1 108 ? 53.109 46.353 27.033 1.00 47.55 108 LEU A O 1
ATOM 823 N N . ASN A 1 109 ? 51.565 47.916 27.514 1.00 55.07 109 ASN A N 1
ATOM 824 C CA . ASN A 1 109 ? 52.259 48.994 26.807 1.00 59.67 109 ASN A CA 1
ATOM 825 C C . ASN A 1 109 ? 52.306 48.837 25.299 1.00 59.49 109 ASN A C 1
ATOM 826 O O . ASN A 1 109 ? 53.110 49.505 24.652 1.00 60.23 109 ASN A O 1
ATOM 831 N N . THR A 1 110 ? 51.458 47.982 24.732 1.00 51.73 110 THR A N 1
ATOM 832 C CA . THR A 1 110 ? 51.495 47.760 23.288 1.00 44.99 110 THR A CA 1
ATOM 833 C C . THR A 1 110 ? 50.974 48.920 22.453 1.00 47.17 110 THR A C 1
ATOM 834 O O . THR A 1 110 ? 49.954 49.530 22.772 1.00 52.72 110 THR A O 1
ATOM 838 N N . LEU A 1 111 ? 51.698 49.215 21.376 1.00 49.88 111 LEU A N 1
ATOM 839 C CA . LEU A 1 111 ? 51.369 50.314 20.469 1.00 48.69 111 LEU A CA 1
ATOM 840 C C . LEU A 1 111 ? 50.746 49.889 19.145 1.00 47.76 111 LEU A C 1
ATOM 841 O O . LEU A 1 111 ? 50.156 50.711 18.444 1.00 55.00 111 LEU A O 1
ATOM 846 N N . GLY A 1 112 ? 50.890 48.613 18.801 1.00 41.04 112 GLY A N 1
ATOM 847 C CA . GLY A 1 112 ? 50.339 48.110 17.556 1.00 36.45 112 GLY A CA 1
ATOM 848 C C . GLY A 1 112 ? 50.305 46.594 17.530 1.00 43.57 112 GLY A C 1
ATOM 849 O O . GLY A 1 112 ? 51.084 45.930 18.219 1.00 45.34 112 GLY A O 1
ATOM 850 N N . ILE A 1 113 ? 49.411 46.033 16.726 1.00 38.86 113 ILE A N 1
ATOM 851 C CA . ILE A 1 113 ? 49.303 44.586 16.658 1.00 45.10 113 ILE A CA 1
ATOM 852 C C . ILE A 1 113 ? 48.715 44.140 15.311 1.00 46.81 113 ILE A C 1
ATOM 853 O O . ILE A 1 113 ? 47.906 44.855 14.716 1.00 42.65 113 ILE A O 1
ATOM 858 N N . THR A 1 114 ? 49.139 42.972 14.828 1.00 39.89 114 THR A N 1
ATOM 859 C CA . THR A 1 114 ? 48.632 42.430 13.563 1.00 39.61 114 THR A CA 1
ATOM 860 C C . THR A 1 114 ? 48.813 40.916 13.522 1.00 34.26 114 THR A C 1
ATOM 861 O O . THR A 1 114 ? 49.317 40.324 14.472 1.00 40.09 114 THR A O 1
ATOM 865 N N . PHE A 1 115 ? 48.395 40.291 12.425 1.00 36.57 115 PHE A N 1
ATOM 866 C CA . PHE A 1 115 ? 48.549 38.845 12.265 1.00 41.07 115 PHE A CA 1
ATOM 867 C C . PHE A 1 115 ? 49.771 38.544 11.402 1.00 39.11 115 PHE A C 1
ATOM 868 O O . PHE A 1 115 ? 50.106 39.313 10.502 1.00 44.90 115 PHE A O 1
ATOM 876 N N . LEU A 1 116 ? 50.439 37.430 11.679 1.00 48.88 116 LEU A N 1
ATOM 877 C CA . LEU A 1 116 ? 51.631 37.060 10.922 1.00 49.43 116 LEU A CA 1
ATOM 878 C C . LEU A 1 116 ? 51.284 36.563 9.525 1.00 40.75 116 LEU A C 1
ATOM 879 O O . LEU A 1 116 ? 50.404 35.724 9.360 1.00 39.08 116 LEU A O 1
ATOM 884 N N . ALA A 1 117 ? 51.976 37.090 8.522 1.00 44.03 117 ALA A N 1
ATOM 885 C CA . ALA A 1 117 ? 51.738 36.693 7.139 1.00 48.05 117 ALA A CA 1
ATOM 886 C C . ALA A 1 117 ? 50.244 36.607 6.861 1.00 49.33 117 ALA A C 1
ATOM 887 O O . ALA A 1 117 ? 49.745 35.570 6.416 1.00 61.32 117 ALA A O 1
ATOM 889 N N . GLY A 1 118 ? 49.534 37.698 7.125 1.00 42.68 118 GLY A N 1
ATOM 890 C CA . GLY A 1 118 ? 48.099 37.710 6.905 1.00 42.18 118 GLY A CA 1
ATOM 891 C C . GLY A 1 118 ? 47.678 38.512 5.691 1.00 42.96 118 GLY A C 1
ATOM 892 O O . GLY A 1 118 ? 46.515 38.466 5.280 1.00 30.14 118 GLY A O 1
ATOM 893 N N . MET A 1 119 ? 48.625 39.247 5.115 1.00 45.33 119 MET A N 1
ATOM 894 C CA . MET A 1 119 ? 48.345 40.067 3.944 1.00 44.13 119 MET A CA 1
ATOM 895 C C . MET A 1 119 ? 47.482 39.298 2.949 1.00 44.89 119 MET A C 1
ATOM 896 O O . MET A 1 119 ? 47.751 38.132 2.655 1.00 41.52 119 MET A O 1
ATOM 901 N N . CYS A 1 120 ? 46.438 39.968 2.463 1.00 49.70 120 CYS A N 1
ATOM 902 C CA . CYS A 1 120 ? 45.476 39.433 1.495 1.00 53.13 120 CYS A CA 1
ATOM 903 C C . CYS A 1 120 ? 44.368 38.561 2.079 1.00 60.54 120 CYS A C 1
ATOM 904 O O . CYS A 1 120 ? 43.293 38.447 1.486 1.00 70.53 120 CYS A O 1
ATOM 907 N N . GLN A 1 121 ? 44.607 37.956 3.239 1.00 50.11 121 GLN A N 1
ATOM 908 C CA . GLN A 1 121 ? 43.587 37.108 3.851 1.00 44.34 121 GLN A CA 1
ATOM 909 C C . GLN A 1 121 ? 42.438 37.908 4.473 1.00 44.49 121 GLN A C 1
ATOM 910 O O . GLN A 1 121 ? 42.656 38.840 5.246 1.00 46.44 121 GLN A O 1
ATOM 916 N N . ALA A 1 122 ? 41.213 37.524 4.134 1.00 41.63 122 ALA A N 1
ATOM 917 C CA . ALA A 1 122 ? 40.010 38.184 4.633 1.00 43.00 122 ALA A CA 1
ATOM 918 C C . ALA A 1 122 ? 40.077 38.576 6.111 1.00 42.44 122 ALA A C 1
ATOM 919 O O . ALA A 1 122 ? 40.210 39.750 6.434 1.00 58.02 122 ALA A O 1
ATOM 921 N N . TYR A 1 123 ? 39.981 37.594 7.002 1.00 45.30 123 TYR A N 1
ATOM 922 C CA . TYR A 1 123 ? 40.010 37.852 8.441 1.00 38.32 123 TYR A CA 1
ATOM 923 C C . TYR A 1 123 ? 41.354 38.258 9.044 1.00 46.92 123 TYR A C 1
ATOM 924 O O . TYR A 1 123 ? 41.395 38.748 10.176 1.00 46.75 123 TYR A O 1
ATOM 933 N N . ARG A 1 124 ? 42.454 38.066 8.323 1.00 38.63 124 ARG A N 1
ATOM 934 C CA . ARG A 1 124 ? 43.736 38.411 8.915 1.00 43.43 124 ARG A CA 1
ATOM 935 C C . ARG A 1 124 ? 44.584 39.456 8.203 1.00 49.61 124 ARG A C 1
ATOM 936 O O . ARG A 1 124 ? 45.769 39.599 8.498 1.00 62.65 124 ARG A O 1
ATOM 944 N N . SER A 1 125 ? 43.998 40.192 7.271 1.00 47.18 125 SER A N 1
ATOM 945 C CA . SER A 1 125 ? 44.759 41.235 6.598 1.00 57.31 125 SER A CA 1
ATOM 946 C C . SER A 1 125 ? 44.386 42.532 7.301 1.00 52.17 125 SER A C 1
ATOM 947 O O . SER A 1 125 ? 43.952 43.498 6.675 1.00 51.07 125 SER A O 1
ATOM 950 N N . VAL A 1 126 ? 44.541 42.532 8.620 1.00 48.60 126 VAL A N 1
ATOM 951 C CA . VAL A 1 126 ? 44.212 43.696 9.424 1.00 51.61 126 VAL A CA 1
ATOM 952 C C . VAL A 1 126 ? 45.305 44.005 10.440 1.00 55.55 126 VAL A C 1
ATOM 953 O O . VAL A 1 126 ? 46.191 43.186 10.686 1.00 51.82 126 VAL A O 1
ATOM 957 N N . GLY A 1 127 ? 45.232 45.198 11.022 1.00 51.30 127 GLY A N 1
ATOM 958 C CA . GLY A 1 127 ? 46.212 45.610 12.006 1.00 55.16 127 GLY A CA 1
ATOM 959 C C . GLY A 1 127 ? 45.727 46.791 12.826 1.00 58.59 127 GLY A C 1
ATOM 960 O O . GLY A 1 127 ? 44.937 47.612 12.354 1.00 60.01 127 GLY A O 1
ATOM 961 N N . ILE A 1 128 ? 46.196 46.872 14.065 1.00 58.63 128 ILE A N 1
ATOM 962 C CA . ILE A 1 128 ? 45.818 47.960 14.957 1.00 60.48 128 ILE A CA 1
ATOM 963 C C . ILE A 1 128 ? 47.019 48.876 15.190 1.00 61.25 128 ILE A C 1
ATOM 964 O O . ILE A 1 128 ? 48.161 48.419 15.298 1.00 52.48 128 ILE A O 1
ATOM 969 N N . VAL A 1 129 ? 46.760 50.174 15.248 1.00 55.71 129 VAL A N 1
ATOM 970 C CA . VAL A 1 129 ? 47.827 51.131 15.474 1.00 61.58 129 VAL A CA 1
ATOM 971 C C . VAL A 1 129 ? 47.366 52.258 16.386 1.00 61.84 129 VAL A C 1
ATOM 972 O O . VAL A 1 129 ? 46.360 52.923 16.126 1.00 48.85 129 VAL A O 1
ATOM 976 N N . GLN A 1 130 ? 48.106 52.449 17.470 1.00 56.50 130 GLN A N 1
ATOM 977 C CA . GLN A 1 130 ? 47.807 53.504 18.416 1.00 61.42 130 GLN A CA 1
ATOM 978 C C . GLN A 1 130 ? 48.507 54.760 17.914 1.00 66.34 130 GLN A C 1
ATOM 979 O O . GLN A 1 130 ? 49.731 54.786 17.755 1.00 54.56 130 GLN A O 1
ATOM 985 N N . GLU A 1 131 ? 47.715 55.792 17.648 1.00 69.84 131 GLU A N 1
ATOM 986 C CA . GLU A 1 131 ? 48.236 57.057 17.157 1.00 72.37 131 GLU A CA 1
ATOM 987 C C . GLU A 1 131 ? 49.023 57.783 18.249 1.00 70.40 131 GLU A C 1
ATOM 988 O O . GLU A 1 131 ? 48.503 58.022 19.337 1.00 76.89 131 GLU A O 1
ATOM 994 N N . GLN A 1 132 ? 50.275 58.130 17.962 1.00 65.68 132 GLN A N 1
ATOM 995 C CA . GLN A 1 132 ? 51.115 58.824 18.937 1.00 68.15 132 GLN A CA 1
ATOM 996 C C . GLN A 1 132 ? 50.933 60.346 18.881 1.00 69.85 132 GLN A C 1
ATOM 997 O O . GLN A 1 132 ? 51.887 61.094 18.647 1.00 69.35 132 GLN A O 1
ATOM 1003 N N . GLY A 1 133 ? 49.704 60.799 19.102 1.00 60.56 133 GLY A N 1
ATOM 1004 C CA . GLY A 1 133 ? 49.430 62.222 19.072 1.00 70.79 133 GLY A CA 1
ATOM 1005 C C . GLY A 1 133 ? 49.835 62.883 17.767 1.00 78.05 133 GLY A C 1
ATOM 1006 O O . GLY A 1 133 ? 49.195 62.677 16.734 1.00 84.17 133 GLY A O 1
ATOM 1007 N N . ASN A 1 134 ? 50.895 63.685 17.811 1.00 69.75 134 ASN A N 1
ATOM 1008 C CA . ASN A 1 134 ? 51.369 64.373 16.621 1.00 69.85 134 ASN A CA 1
ATOM 1009 C C . ASN A 1 134 ? 52.791 63.979 16.273 1.00 75.02 134 ASN A C 1
ATOM 1010 O O . ASN A 1 134 ? 53.458 64.649 15.487 1.00 82.51 134 ASN A O 1
ATOM 1015 N N . ARG A 1 135 ? 53.252 62.883 16.864 1.00 74.14 135 ARG A N 1
ATOM 1016 C CA . ARG A 1 135 ? 54.592 62.382 16.596 1.00 76.37 135 ARG A CA 1
ATOM 1017 C C . ARG A 1 135 ? 54.475 61.512 15.340 1.00 76.43 135 ARG A C 1
ATOM 1018 O O . ARG A 1 135 ? 54.919 60.364 15.317 1.00 77.67 135 ARG A O 1
ATOM 1026 N N . ASN A 1 136 ? 53.864 62.078 14.302 1.00 67.41 136 ASN A N 1
ATOM 1027 C CA . ASN A 1 136 ? 53.633 61.392 13.033 1.00 69.46 136 ASN A CA 1
ATOM 1028 C C . ASN A 1 136 ? 54.639 60.330 12.597 1.00 74.06 136 ASN A C 1
ATOM 1029 O O . ASN A 1 136 ? 54.262 59.193 12.308 1.00 78.50 136 ASN A O 1
ATOM 1034 N N . PHE A 1 137 ? 55.913 60.694 12.536 1.00 72.44 137 PHE A N 1
ATOM 1035 C CA . PHE A 1 137 ? 56.933 59.752 12.100 1.00 69.14 137 PHE A CA 1
ATOM 1036 C C . PHE A 1 137 ? 57.084 58.539 13.015 1.00 73.11 137 PHE A C 1
ATOM 1037 O O . PHE A 1 137 ? 57.352 57.433 12.543 1.00 80.32 137 PHE A O 1
ATOM 1045 N N . LYS A 1 138 ? 56.910 58.736 14.318 1.00 71.98 138 LYS A N 1
ATOM 1046 C CA . LYS A 1 138 ? 57.025 57.626 15.256 1.00 70.11 138 LYS A CA 1
ATOM 1047 C C . LYS A 1 138 ? 55.815 56.718 15.063 1.00 74.12 138 LYS A C 1
ATOM 1048 O O . LYS A 1 138 ? 55.851 55.530 15.388 1.00 77.58 138 LYS A O 1
ATOM 1054 N N . THR A 1 139 ? 54.743 57.292 14.525 1.00 70.26 139 THR A N 1
ATOM 1055 C CA . THR A 1 139 ? 53.520 56.547 14.249 1.00 63.75 139 THR A CA 1
ATOM 1056 C C . THR A 1 139 ? 53.710 55.738 12.970 1.00 70.50 139 THR A C 1
ATOM 1057 O O . THR A 1 139 ? 53.237 54.608 12.857 1.00 66.06 139 THR A O 1
ATOM 1061 N N . ALA A 1 140 ? 54.402 56.337 12.005 1.00 72.07 140 ALA A N 1
ATOM 1062 C CA . ALA A 1 140 ? 54.674 55.683 10.736 1.00 64.25 140 ALA A CA 1
ATOM 1063 C C . ALA A 1 140 ? 55.417 54.378 10.991 1.00 62.83 140 ALA A C 1
ATOM 1064 O O . ALA A 1 140 ? 55.091 53.345 10.410 1.00 69.42 140 ALA A O 1
ATOM 1066 N N . VAL A 1 141 ? 56.417 54.426 11.865 1.00 53.64 141 VAL A N 1
ATOM 1067 C CA . VAL A 1 141 ? 57.190 53.235 12.187 1.00 56.53 141 VAL A CA 1
ATOM 1068 C C . VAL A 1 141 ? 56.282 52.095 12.649 1.00 57.42 141 VAL A C 1
ATOM 1069 O O . VAL A 1 141 ? 56.439 50.956 12.217 1.00 67.63 141 VAL A O 1
ATOM 1073 N N . ILE A 1 142 ? 55.331 52.402 13.523 1.00 55.49 142 ILE A N 1
ATOM 1074 C CA . ILE A 1 142 ? 54.404 51.393 14.027 1.00 47.18 142 ILE A CA 1
ATOM 1075 C C . ILE A 1 142 ? 53.649 50.772 12.855 1.00 48.52 142 ILE A C 1
ATOM 1076 O O . ILE A 1 142 ? 53.630 49.552 12.690 1.00 54.81 142 ILE A O 1
ATOM 1081 N N . MET A 1 143 ? 53.033 51.621 12.039 1.00 50.00 143 MET A N 1
ATOM 1082 C CA . MET A 1 143 ? 52.295 51.167 10.869 1.00 44.61 143 MET A CA 1
ATOM 1083 C C . MET A 1 143 ? 53.185 50.245 10.038 1.00 48.87 143 MET A C 1
ATOM 1084 O O . MET A 1 143 ? 52.747 49.189 9.587 1.00 52.06 143 MET A O 1
ATOM 1089 N N . ALA A 1 144 ? 54.438 50.648 9.847 1.00 47.55 144 ALA A N 1
ATOM 1090 C CA . ALA A 1 144 ? 55.398 49.847 9.089 1.00 51.48 144 ALA A CA 1
ATOM 1091 C C . ALA A 1 144 ? 55.700 48.541 9.818 1.00 50.75 144 ALA A C 1
ATOM 1092 O O . ALA A 1 144 ? 55.728 47.471 9.210 1.00 58.08 144 ALA A O 1
ATOM 1094 N N . HIS A 1 145 ? 55.926 48.641 11.124 1.00 56.26 145 HIS A N 1
ATOM 1095 C CA . HIS A 1 145 ? 56.231 47.480 11.956 1.00 56.30 145 HIS A CA 1
ATOM 1096 C C . HIS A 1 145 ? 55.150 46.418 11.821 1.00 54.69 145 HIS A C 1
ATOM 1097 O O . HIS A 1 145 ? 55.435 45.223 11.790 1.00 51.85 145 HIS A O 1
ATOM 1104 N N . GLU A 1 146 ? 53.903 46.864 11.746 1.00 56.08 146 GLU A N 1
ATOM 1105 C CA . GLU A 1 146 ? 52.784 45.944 11.642 1.00 61.00 146 GLU A CA 1
ATOM 1106 C C . GLU A 1 146 ? 52.624 45.374 10.242 1.00 58.42 146 GLU A C 1
ATOM 1107 O O . GLU A 1 146 ? 52.643 44.161 10.059 1.00 67.15 146 GLU A O 1
ATOM 1113 N N . LEU A 1 147 ? 52.468 46.243 9.252 1.00 54.07 147 LEU A N 1
ATOM 1114 C CA . LEU A 1 147 ? 52.303 45.782 7.883 1.00 48.68 147 LEU A CA 1
ATOM 1115 C C . LEU A 1 147 ? 53.389 44.776 7.508 1.00 57.14 147 LEU A C 1
ATOM 1116 O O . LEU A 1 147 ? 53.161 43.871 6.704 1.00 60.16 147 LEU A O 1
ATOM 1121 N N . SER A 1 148 ? 54.569 44.920 8.099 1.00 53.41 148 SER A N 1
ATOM 1122 C CA . SER A 1 148 ? 55.659 44.001 7.807 1.00 53.33 148 SER A CA 1
ATOM 1123 C C . SER A 1 148 ? 55.386 42.651 8.465 1.00 55.55 148 SER A C 1
ATOM 1124 O O . SER A 1 148 ? 55.630 41.601 7.874 1.00 63.43 148 SER A O 1
ATOM 1127 N N . HIS A 1 149 ? 54.884 42.682 9.694 1.00 53.88 149 HIS A N 1
ATOM 1128 C CA . HIS A 1 149 ? 54.540 41.451 10.398 1.00 52.83 149 HIS A CA 1
ATOM 1129 C C . HIS A 1 149 ? 53.504 40.735 9.540 1.00 50.44 149 HIS A C 1
ATOM 1130 O O . HIS A 1 149 ? 53.434 39.507 9.504 1.00 49.28 149 HIS A O 1
ATOM 1137 N N . ASN A 1 150 ? 52.695 41.535 8.857 1.00 52.48 150 ASN A N 1
ATOM 1138 C CA . ASN A 1 150 ? 51.637 41.032 8.000 1.00 48.15 150 ASN A CA 1
ATOM 1139 C C . ASN A 1 150 ? 52.213 40.509 6.685 1.00 52.23 150 ASN A C 1
ATOM 1140 O O . ASN A 1 150 ? 51.514 39.842 5.919 1.00 47.51 150 ASN A O 1
ATOM 1145 N N . LEU A 1 151 ? 53.481 40.829 6.425 1.00 46.93 151 LEU A N 1
ATOM 1146 C CA . LEU A 1 151 ? 54.168 40.361 5.221 1.00 45.54 151 LEU A CA 1
ATOM 1147 C C . LEU A 1 151 ? 55.266 39.363 5.608 1.00 53.61 151 LEU A C 1
ATOM 1148 O O . LEU A 1 151 ? 56.349 39.350 5.020 1.00 51.94 151 LEU A O 1
ATOM 1153 N N . GLY A 1 152 ? 54.975 38.549 6.623 1.00 51.81 152 GLY A N 1
ATOM 1154 C CA . GLY A 1 152 ? 55.893 37.520 7.080 1.00 35.30 152 GLY A CA 1
ATOM 1155 C C . GLY A 1 152 ? 57.166 37.922 7.793 1.00 42.30 152 GLY A C 1
ATOM 1156 O O . GLY A 1 152 ? 58.027 37.076 8.044 1.00 41.04 152 GLY A O 1
ATOM 1157 N N . MET A 1 153 ? 57.297 39.196 8.135 1.00 45.39 153 MET A N 1
ATOM 1158 C CA . MET A 1 153 ? 58.498 39.660 8.815 1.00 47.27 153 MET A CA 1
ATOM 1159 C C . MET A 1 153 ? 58.431 39.517 10.339 1.00 49.25 153 MET A C 1
ATOM 1160 O O . MET A 1 153 ? 57.432 39.870 10.964 1.00 52.32 153 MET A O 1
ATOM 1165 N N . TYR A 1 154 ? 59.503 38.988 10.926 1.00 45.75 154 TYR A N 1
ATOM 1166 C CA . TYR A 1 154 ? 59.587 38.788 12.372 1.00 48.60 154 TYR A CA 1
ATOM 1167 C C . TYR A 1 154 ? 60.363 39.905 13.075 1.00 57.80 154 TYR A C 1
ATOM 1168 O O . TYR A 1 154 ? 60.793 40.876 12.442 1.00 60.52 154 TYR A O 1
ATOM 1177 N N . HIS A 1 155 ? 60.539 39.750 14.387 1.00 51.35 155 HIS A N 1
ATOM 1178 C CA . HIS A 1 155 ? 61.259 40.722 15.207 1.00 50.81 155 HIS A CA 1
ATOM 1179 C C . HIS A 1 155 ? 62.761 40.515 15.092 1.00 57.34 155 HIS A C 1
ATOM 1180 O O . HIS A 1 155 ? 63.226 39.388 14.923 1.00 56.32 155 HIS A O 1
ATOM 1187 N N . ASP A 1 156 ? 63.520 41.603 15.197 1.00 59.24 156 ASP A N 1
ATOM 1188 C CA . ASP A 1 156 ? 64.969 41.517 15.107 1.00 59.62 156 ASP A CA 1
ATOM 1189 C C . ASP A 1 156 ? 65.515 40.801 16.332 1.00 61.26 156 ASP A C 1
ATOM 1190 O O . ASP A 1 156 ? 65.197 41.164 17.462 1.00 62.28 156 ASP A O 1
ATOM 1195 N N . GLY A 1 157 ? 66.334 39.779 16.093 1.00 71.54 157 GLY A N 1
ATOM 1196 C CA . GLY A 1 157 ? 66.911 39.005 17.179 1.00 70.68 157 GLY A CA 1
ATOM 1197 C C . GLY A 1 157 ? 68.349 39.349 17.523 1.00 74.66 157 GLY A C 1
ATOM 1198 O O . GLY A 1 157 ? 68.791 40.486 17.339 1.00 65.22 157 GLY A O 1
ATOM 1199 N N . LYS A 1 158 ? 69.079 38.352 18.020 1.00 81.52 158 LYS A N 1
ATOM 1200 C CA . LYS A 1 158 ? 70.474 38.516 18.425 1.00 90.82 158 LYS A CA 1
ATOM 1201 C C . LYS A 1 158 ? 71.359 39.306 17.469 1.00 92.05 158 LYS A C 1
ATOM 1202 O O . LYS A 1 158 ? 71.843 40.385 17.815 1.00 91.29 158 LYS A O 1
ATOM 1208 N N . ASN A 1 159 ? 71.571 38.775 16.268 1.00 91.73 159 ASN A N 1
ATOM 1209 C CA . ASN A 1 159 ? 72.435 39.442 15.301 1.00 93.48 159 ASN A CA 1
ATOM 1210 C C . ASN A 1 159 ? 71.778 39.937 14.016 1.00 97.57 159 ASN A C 1
ATOM 1211 O O . ASN A 1 159 ? 72.044 39.410 12.936 1.00 101.74 159 ASN A O 1
ATOM 1216 N N . CYS A 1 160 ? 70.920 40.944 14.134 1.00 97.22 160 CYS A N 1
ATOM 1217 C CA . CYS A 1 160 ? 70.265 41.539 12.970 1.00 95.04 160 CYS A CA 1
ATOM 1218 C C . CYS A 1 160 ? 70.768 42.975 12.995 1.00 91.17 160 CYS A C 1
ATOM 1219 O O . CYS A 1 160 ? 70.611 43.665 14.000 1.00 95.49 160 CYS A O 1
ATOM 1222 N N . ILE A 1 161 ? 71.369 43.434 11.903 1.00 89.44 161 ILE A N 1
ATOM 1223 C CA . ILE A 1 161 ? 71.937 44.776 11.906 1.00 89.11 161 ILE A CA 1
ATOM 1224 C C . ILE A 1 161 ? 71.393 45.803 10.921 1.00 82.59 161 ILE A C 1
ATOM 1225 O O . ILE A 1 161 ? 70.883 45.464 9.856 1.00 69.79 161 ILE A O 1
ATOM 1230 N N . CYS A 1 162 ? 71.522 47.069 11.315 1.00 87.22 162 CYS A N 1
ATOM 1231 C CA . CYS A 1 162 ? 71.088 48.226 10.539 1.00 97.09 162 CYS A CA 1
ATOM 1232 C C . CYS A 1 162 ? 71.993 49.370 10.981 1.00 105.34 162 CYS A C 1
ATOM 1233 O O . CYS A 1 162 ? 72.687 49.256 11.992 1.00 109.65 162 CYS A O 1
ATOM 1236 N N . ASN A 1 163 ? 71.988 50.471 10.239 1.00 110.25 163 ASN A N 1
ATOM 1237 C CA . ASN A 1 163 ? 72.836 51.609 10.581 1.00 113.80 163 ASN A CA 1
ATOM 1238 C C . ASN A 1 163 ? 72.403 52.395 11.818 1.00 116.54 163 ASN A C 1
ATOM 1239 O O . ASN A 1 163 ? 73.193 53.162 12.369 1.00 127.39 163 ASN A O 1
ATOM 1244 N N . ASP A 1 164 ? 71.166 52.203 12.263 1.00 112.50 164 ASP A N 1
ATOM 1245 C CA . ASP A 1 164 ? 70.660 52.938 13.420 1.00 114.98 164 ASP A CA 1
ATOM 1246 C C . ASP A 1 164 ? 70.713 52.155 14.736 1.00 111.45 164 ASP A C 1
ATOM 1247 O O . ASP A 1 164 ? 70.497 52.720 15.810 1.00 107.55 164 ASP A O 1
ATOM 1252 N N . SER A 1 165 ? 71.012 50.862 14.659 1.00 112.40 165 SER A N 1
ATOM 1253 C CA . SER A 1 165 ? 71.077 50.027 15.858 1.00 116.23 165 SER A CA 1
ATOM 1254 C C . SER A 1 165 ? 69.709 49.940 16.530 1.00 112.35 165 SER A C 1
ATOM 1255 O O . SER A 1 165 ? 69.606 49.667 17.726 1.00 110.76 165 SER A O 1
ATOM 1258 N N . SER A 1 166 ? 68.661 50.178 15.750 1.00 107.70 166 SER A N 1
ATOM 1259 C CA . SER A 1 166 ? 67.294 50.129 16.252 1.00 103.39 166 SER A CA 1
ATOM 1260 C C . SER A 1 166 ? 66.346 50.149 15.060 1.00 100.95 166 SER A C 1
ATOM 1261 O O . SER A 1 166 ? 65.602 51.108 14.856 1.00 104.90 166 SER A O 1
ATOM 1264 N N . CYS A 1 167 ? 66.376 49.073 14.282 1.00 92.42 167 CYS A N 1
ATOM 1265 C CA . CYS A 1 167 ? 65.544 48.952 13.091 1.00 89.42 167 CYS A CA 1
ATOM 1266 C C . CYS A 1 167 ? 64.051 48.790 13.359 1.00 74.07 167 CYS A C 1
ATOM 1267 O O . CYS A 1 167 ? 63.626 48.454 14.463 1.00 67.20 167 CYS A O 1
ATOM 1270 N N . VAL A 1 168 ? 63.268 49.008 12.310 1.00 60.82 168 VAL A N 1
ATOM 1271 C CA . VAL A 1 168 ? 61.819 48.915 12.370 1.00 58.90 168 VAL A CA 1
ATOM 1272 C C . VAL A 1 168 ? 61.270 47.670 13.070 1.00 57.05 168 VAL A C 1
ATOM 1273 O O . VAL A 1 168 ? 60.332 47.761 13.864 1.00 57.04 168 VAL A O 1
ATOM 1277 N N . MET A 1 169 ? 61.849 46.510 12.793 1.00 51.00 169 MET A N 1
ATOM 1278 C CA . MET A 1 169 ? 61.337 45.288 13.398 1.00 57.46 169 MET A CA 1
ATOM 1279 C C . MET A 1 169 ? 61.842 44.932 14.793 1.00 72.68 169 MET A C 1
ATOM 1280 O O . MET A 1 169 ? 61.777 43.766 15.197 1.00 70.60 169 MET A O 1
ATOM 1285 N N . SER A 1 170 ? 62.339 45.920 15.535 1.00 74.93 170 SER A N 1
ATOM 1286 C CA . SER A 1 170 ? 62.808 45.646 16.889 1.00 70.12 170 SER A CA 1
ATOM 1287 C C . SER A 1 170 ? 61.544 45.441 17.712 1.00 63.41 170 SER A C 1
ATOM 1288 O O . SER A 1 170 ? 60.535 46.107 17.481 1.00 65.61 170 SER A O 1
ATOM 1291 N N . PRO A 1 171 ? 61.573 44.509 18.673 1.00 53.79 171 PRO A N 1
ATOM 1292 C CA . PRO A 1 171 ? 60.385 44.267 19.489 1.00 56.23 171 PRO A CA 1
ATOM 1293 C C . PRO A 1 171 ? 60.062 45.433 20.408 1.00 62.99 171 PRO A C 1
ATOM 1294 O O . PRO A 1 171 ? 59.036 45.426 21.088 1.00 71.72 171 PRO A O 1
ATOM 1298 N N . VAL A 1 172 ? 60.937 46.435 20.425 1.00 64.48 172 VAL A N 1
ATOM 1299 C CA . VAL A 1 172 ? 60.731 47.604 21.271 1.00 63.10 172 VAL A CA 1
ATOM 1300 C C . VAL A 1 172 ? 60.944 48.898 20.495 1.00 65.69 172 VAL A C 1
ATOM 1301 O O . VAL A 1 172 ? 62.031 49.150 19.973 1.00 69.33 172 VAL A O 1
ATOM 1305 N N . LEU A 1 173 ? 59.899 49.717 20.431 1.00 63.15 173 LEU A N 1
ATOM 1306 C CA . LEU A 1 173 ? 59.954 50.988 19.721 1.00 61.83 173 LEU A CA 1
ATOM 1307 C C . LEU A 1 173 ? 60.791 52.000 20.489 1.00 68.73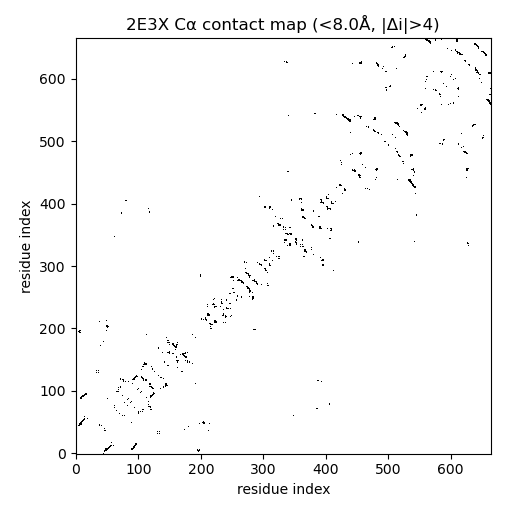 173 LEU A C 1
ATOM 1308 O O . LEU A 1 173 ? 60.429 52.393 21.595 1.00 76.65 173 LEU A O 1
ATOM 1313 N N . SER A 1 174 ? 61.905 52.426 19.901 1.00 79.17 174 SER A N 1
ATOM 1314 C CA . SER A 1 174 ? 62.780 53.399 20.548 1.00 82.12 174 SER A CA 1
ATOM 1315 C C . SER A 1 174 ? 62.152 54.789 20.463 1.00 88.11 174 SER A C 1
ATOM 1316 O O . SER A 1 174 ? 61.194 54.992 19.719 1.00 80.68 174 SER A O 1
ATOM 1319 N N . ASP A 1 175 ? 62.687 55.738 21.230 1.00 97.31 175 ASP A N 1
ATOM 1320 C CA . ASP A 1 175 ? 62.169 57.105 21.234 1.00 103.52 175 ASP A CA 1
ATOM 1321 C C . ASP A 1 175 ? 62.484 57.797 19.908 1.00 104.48 175 A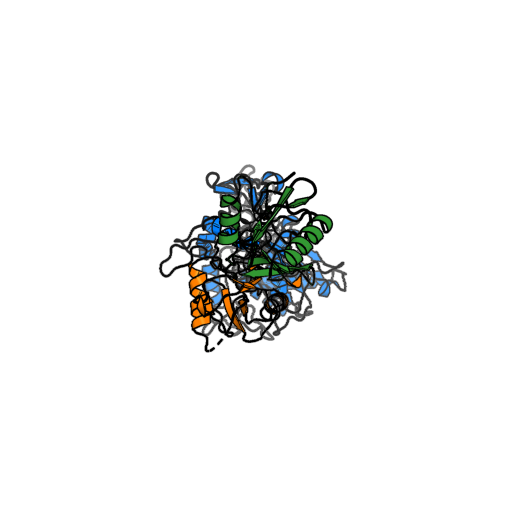SP A C 1
ATOM 1322 O O . ASP A 1 175 ? 61.798 58.734 19.500 1.00 101.19 175 ASP A O 1
ATOM 1327 N N . GLN A 1 176 ? 63.536 57.326 19.248 1.00 106.80 176 GLN A N 1
ATOM 1328 C CA . GLN A 1 176 ? 63.947 57.853 17.953 1.00 112.41 176 GLN A CA 1
ATOM 1329 C C . GLN A 1 176 ? 64.116 56.647 17.034 1.00 115.80 176 GLN A C 1
ATOM 1330 O O . GLN A 1 176 ? 65.214 56.363 16.554 1.00 113.98 176 GLN A O 1
ATOM 1336 N N . PRO A 1 177 ? 63.015 55.922 16.780 1.00 119.06 177 PRO A N 1
ATOM 1337 C CA . PRO A 1 177 ? 63.000 54.730 15.928 1.00 117.71 177 PRO A CA 1
ATOM 1338 C C . PRO A 1 177 ? 63.716 54.935 14.611 1.00 113.39 177 PRO A C 1
ATOM 1339 O O . PRO A 1 177 ? 63.702 56.029 14.045 1.00 100.02 177 PRO A O 1
ATOM 1343 N N . SER A 1 178 ? 64.347 53.872 14.130 1.00 109.91 178 SER A N 1
ATOM 1344 C CA . SER A 1 178 ? 65.050 53.943 12.864 1.00 109.44 178 SER A CA 1
ATOM 1345 C C . SER A 1 178 ? 63.999 53.958 11.768 1.00 102.53 178 SER A C 1
ATOM 1346 O O . SER A 1 178 ? 62.800 53.850 12.033 1.00 96.21 178 SER A O 1
ATOM 1349 N N . LYS A 1 179 ? 64.465 54.104 10.537 1.00 95.19 179 LYS A N 1
ATOM 1350 C CA . LYS A 1 179 ? 63.596 54.122 9.377 1.00 87.62 179 LYS A CA 1
ATOM 1351 C C . LYS A 1 179 ? 64.153 53.054 8.450 1.00 81.45 179 LYS A C 1
ATOM 1352 O O . LYS A 1 179 ? 63.777 52.963 7.282 1.00 91.89 179 LYS A O 1
ATOM 1358 N N . LEU A 1 180 ? 65.047 52.234 8.995 1.00 64.84 180 LEU A N 1
ATOM 1359 C CA . LEU A 1 180 ? 65.693 51.180 8.225 1.00 73.62 180 LEU A CA 1
ATOM 1360 C C . LEU A 1 180 ? 65.308 49.766 8.651 1.00 74.66 180 LEU A C 1
ATOM 1361 O O . LEU A 1 180 ? 65.115 49.494 9.838 1.00 72.84 180 LEU A O 1
ATOM 1366 N N . PHE A 1 181 ? 65.201 48.869 7.672 1.00 67.22 181 PHE A N 1
ATOM 1367 C CA . PHE A 1 181 ? 64.859 47.479 7.940 1.00 56.82 181 PHE A CA 1
ATOM 1368 C C . PHE A 1 181 ? 66.128 46.704 8.227 1.00 56.39 181 PHE A C 1
ATOM 1369 O O . PHE A 1 181 ? 67.212 47.107 7.818 1.00 61.66 181 PHE A O 1
ATOM 1377 N N . SER A 1 182 ? 65.992 45.588 8.929 1.00 61.73 182 SER A N 1
ATOM 1378 C CA . SER A 1 182 ? 67.151 44.803 9.313 1.00 62.72 182 SER A CA 1
ATOM 1379 C C . SER A 1 182 ? 67.632 43.756 8.336 1.00 70.52 182 SER A C 1
ATOM 1380 O O . SER A 1 182 ? 66.993 43.459 7.328 1.00 73.43 182 SER A O 1
ATOM 1383 N N . ASN A 1 183 ? 68.790 43.207 8.673 1.00 73.65 183 ASN A N 1
ATOM 1384 C CA . ASN A 1 183 ? 69.428 42.151 7.916 1.00 67.52 183 ASN A CA 1
ATOM 1385 C C . ASN A 1 183 ? 68.386 41.039 7.838 1.00 71.51 183 ASN A C 1
ATOM 1386 O O . ASN A 1 183 ? 67.962 40.630 6.759 1.00 68.06 183 ASN A O 1
ATOM 1391 N N . CYS A 1 184 ? 67.961 40.585 9.012 1.00 75.93 184 CYS A N 1
ATOM 1392 C CA . CYS A 1 184 ? 66.988 39.508 9.145 1.00 74.50 184 CYS A CA 1
ATOM 1393 C C . CYS A 1 184 ? 65.646 39.778 8.468 1.00 68.40 184 CYS A C 1
ATOM 1394 O O . CYS A 1 184 ? 65.056 38.876 7.875 1.00 68.76 184 CYS A O 1
ATOM 1397 N N . SER A 1 185 ? 65.168 41.016 8.554 1.00 53.92 185 SER A N 1
ATOM 1398 C CA . SER A 1 185 ? 63.886 41.379 7.962 1.00 49.08 185 SER A CA 1
ATOM 1399 C C . SER A 1 185 ? 63.845 41.148 6.455 1.00 58.81 185 SER A C 1
ATOM 1400 O O . SER A 1 185 ? 62.944 40.476 5.951 1.00 54.95 185 SER A O 1
ATOM 1403 N N . ILE A 1 186 ? 64.816 41.713 5.742 1.00 63.22 186 ILE A N 1
ATOM 1404 C CA . ILE A 1 186 ? 64.901 41.568 4.290 1.00 54.51 186 ILE A CA 1
ATOM 1405 C C . ILE A 1 186 ? 64.739 40.095 3.919 1.00 64.14 186 ILE A C 1
ATOM 1406 O O . ILE A 1 186 ? 63.968 39.745 3.030 1.00 62.80 186 ILE A O 1
ATOM 1411 N N . HIS A 1 187 ? 65.480 39.237 4.610 1.00 68.30 187 HIS A N 1
ATOM 1412 C CA . HIS A 1 187 ? 65.428 37.805 4.358 1.00 78.18 187 HIS A CA 1
ATOM 1413 C C . HIS A 1 187 ? 64.081 37.189 4.708 1.00 80.14 187 HIS A C 1
ATOM 1414 O O . HIS A 1 187 ? 63.595 36.311 3.992 1.00 78.12 187 HIS A O 1
ATOM 1421 N N . ASP A 1 188 ? 63.481 37.639 5.809 1.00 79.68 188 ASP A N 1
ATOM 1422 C CA . ASP A 1 188 ? 62.181 37.120 6.227 1.00 71.39 188 ASP A CA 1
ATOM 1423 C C . ASP A 1 188 ? 61.125 37.448 5.176 1.00 65.09 188 ASP A C 1
ATOM 1424 O O . ASP A 1 188 ? 60.281 36.613 4.853 1.00 64.99 188 ASP A O 1
ATOM 1429 N N . TYR A 1 189 ? 61.185 38.666 4.644 1.00 56.28 189 TYR A N 1
ATOM 1430 C CA . TYR A 1 189 ? 60.248 39.113 3.620 1.00 46.82 189 TYR A CA 1
ATOM 1431 C C . TYR A 1 189 ? 60.380 38.265 2.363 1.00 57.05 189 TYR A C 1
ATOM 1432 O O . TYR A 1 189 ? 59.386 37.763 1.836 1.00 57.76 189 TYR A O 1
ATOM 1441 N N . GLN A 1 190 ? 61.611 38.117 1.884 1.00 62.35 190 GLN A N 1
ATOM 1442 C CA . GLN A 1 190 ? 61.880 37.313 0.700 1.00 63.30 190 GLN A CA 1
ATOM 1443 C C . GLN A 1 190 ? 61.285 35.925 0.907 1.00 61.06 190 GLN A C 1
ATOM 1444 O O . GLN A 1 190 ? 60.693 35.346 -0.007 1.00 63.40 190 GLN A O 1
ATOM 1450 N N . ARG A 1 191 ? 61.434 35.397 2.117 1.00 47.71 191 ARG A N 1
ATOM 1451 C CA . ARG A 1 191 ? 60.898 34.081 2.426 1.00 54.25 191 ARG A CA 1
ATOM 1452 C C . ARG A 1 191 ? 59.376 34.093 2.414 1.00 58.36 191 ARG A C 1
ATOM 1453 O O . ARG A 1 191 ? 58.747 33.096 2.062 1.00 67.10 191 ARG A O 1
ATOM 1461 N N . TYR A 1 192 ? 58.786 35.218 2.808 1.00 59.41 192 TYR A N 1
ATOM 1462 C CA . TYR A 1 192 ? 57.332 35.339 2.835 1.00 58.34 192 TYR A CA 1
ATOM 1463 C C . TYR A 1 192 ? 56.762 35.234 1.425 1.00 60.22 192 TYR A C 1
ATOM 1464 O O . TYR A 1 192 ? 55.810 34.488 1.178 1.00 60.91 192 TYR A O 1
ATOM 1473 N N . LEU A 1 193 ? 57.359 35.981 0.504 1.00 58.16 193 LEU A N 1
ATOM 1474 C CA . LEU A 1 193 ? 56.907 35.996 -0.876 1.00 53.88 193 LEU A CA 1
ATOM 1475 C C . LEU A 1 193 ? 56.991 34.660 -1.596 1.00 56.34 193 LEU A C 1
ATOM 1476 O O . LEU A 1 193 ? 56.039 34.273 -2.272 1.00 60.57 193 LEU A O 1
ATOM 1481 N N . THR A 1 194 ? 58.108 33.944 -1.456 1.00 59.59 194 THR A N 1
ATOM 1482 C CA . THR A 1 194 ? 58.239 32.660 -2.153 1.00 69.49 194 THR A CA 1
ATOM 1483 C C . THR A 1 194 ? 57.388 31.568 -1.523 1.00 67.47 194 THR A C 1
ATOM 1484 O O . THR A 1 194 ? 57.241 30.487 -2.091 1.00 79.12 194 THR A O 1
ATOM 1488 N N . ARG A 1 195 ? 56.829 31.846 -0.351 1.00 65.26 195 ARG A N 1
ATOM 1489 C CA . ARG A 1 195 ? 55.995 30.865 0.325 1.00 57.11 195 ARG A CA 1
ATOM 1490 C C . ARG A 1 195 ? 54.507 31.136 0.161 1.00 56.99 195 ARG A C 1
ATOM 1491 O O . ARG A 1 195 ? 53.790 30.317 -0.407 1.00 69.53 195 ARG A O 1
ATOM 1499 N N . TYR A 1 196 ? 54.041 32.277 0.657 1.00 53.92 196 TYR A N 1
ATOM 1500 C CA . TYR A 1 196 ? 52.623 32.604 0.562 1.00 53.12 196 TYR A CA 1
ATOM 1501 C C . TYR A 1 196 ? 52.187 33.115 -0.807 1.00 56.35 196 TYR A C 1
ATOM 1502 O O . TYR A 1 196 ? 51.007 33.040 -1.154 1.00 57.07 196 TYR A O 1
ATOM 1511 N N . LYS A 1 197 ? 53.140 33.628 -1.581 1.00 60.39 197 LYS A N 1
ATOM 1512 C CA . LYS A 1 197 ? 52.863 34.133 -2.925 1.00 66.44 197 LYS A CA 1
ATOM 1513 C C . LYS A 1 197 ? 51.576 34.961 -2.993 1.00 67.75 197 LYS A C 1
ATOM 1514 O O . LYS A 1 197 ? 50.644 34.601 -3.707 1.00 81.53 197 LYS A O 1
ATOM 1520 N N . PRO A 1 198 ? 51.512 36.084 -2.259 1.00 63.49 198 PRO A N 1
ATOM 1521 C CA . PRO A 1 198 ? 50.318 36.936 -2.263 1.00 61.38 198 PRO A CA 1
ATOM 1522 C C . PRO A 1 198 ? 49.994 37.506 -3.644 1.00 61.68 198 PRO A C 1
ATOM 1523 O O . PRO A 1 198 ? 50.841 38.132 -4.280 1.00 60.88 198 PRO A O 1
ATOM 1527 N N . LYS A 1 199 ? 48.758 37.297 -4.090 1.00 48.45 199 LYS A N 1
ATOM 1528 C CA . LYS A 1 199 ? 48.319 37.770 -5.397 1.00 54.30 199 LYS A CA 1
ATOM 1529 C C . LYS A 1 199 ? 47.634 39.130 -5.363 1.00 55.50 199 LYS A C 1
ATOM 1530 O O . LYS A 1 199 ? 47.549 39.813 -6.381 1.00 60.77 199 LYS A O 1
ATOM 1536 N N . CYS A 1 200 ? 47.143 39.522 -4.196 1.00 55.81 200 CYS A N 1
ATOM 1537 C CA . CYS A 1 200 ? 46.426 40.782 -4.067 1.00 53.78 200 CYS A CA 1
ATOM 1538 C C . CYS A 1 200 ? 47.307 42.030 -3.958 1.00 56.49 200 CYS A C 1
ATOM 1539 O O . CYS A 1 200 ? 46.796 43.137 -3.790 1.00 58.71 200 CYS A O 1
ATOM 1542 N N . ILE A 1 201 ? 48.621 41.871 -4.076 1.00 51.66 201 ILE A N 1
ATOM 1543 C CA . ILE A 1 201 ? 49.506 43.027 -3.953 1.00 55.53 201 ILE A CA 1
ATOM 1544 C C . ILE A 1 201 ? 50.408 43.343 -5.144 1.00 62.15 201 ILE A C 1
ATOM 1545 O O . ILE A 1 201 ? 51.441 43.994 -4.968 1.00 57.65 201 ILE A O 1
ATOM 1550 N N . PHE A 1 202 ? 50.043 42.917 -6.350 1.00 66.53 202 PHE A N 1
ATOM 1551 C CA . PHE A 1 202 ? 50.915 43.198 -7.485 1.00 68.17 202 PHE A CA 1
ATOM 1552 C C . PHE A 1 202 ? 50.617 44.422 -8.329 1.00 57.81 202 PHE A C 1
ATOM 1553 O O . PHE A 1 202 ? 51.540 45.133 -8.727 1.00 59.33 202 PHE A O 1
ATOM 1561 N N . ASN A 1 203 ? 49.349 44.687 -8.601 1.00 53.85 203 ASN A N 1
ATOM 1562 C CA . ASN A 1 203 ? 49.005 45.854 -9.402 1.00 57.28 203 ASN A CA 1
ATOM 1563 C C . ASN A 1 203 ? 48.469 46.986 -8.517 1.00 61.63 203 ASN A C 1
ATOM 1564 O O . ASN A 1 203 ? 47.690 46.752 -7.593 1.00 68.62 203 ASN A O 1
ATOM 1569 N N . PRO A 1 204 ? 48.900 48.231 -8.776 1.00 65.83 204 PRO A N 1
ATOM 1570 C CA . PRO A 1 204 ? 48.454 49.390 -7.998 1.00 60.82 204 PRO A CA 1
ATOM 1571 C C . PRO A 1 204 ? 47.010 49.761 -8.305 1.00 57.37 204 PRO A C 1
ATOM 1572 O O . PRO A 1 204 ? 46.425 49.269 -9.267 1.00 67.28 204 PRO A O 1
ATOM 1576 N N . PRO A 1 205 ? 46.411 50.633 -7.485 1.00 60.45 205 PRO A N 1
ATOM 1577 C CA . PRO A 1 205 ? 45.025 51.025 -7.736 1.00 61.40 205 PRO A CA 1
ATOM 1578 C C . PRO A 1 205 ? 45.009 52.146 -8.763 1.00 68.01 205 PRO A C 1
ATOM 1579 O O . PRO A 1 205 ? 46.011 52.843 -8.937 1.00 70.43 205 PRO A O 1
ATOM 1583 N N . LEU A 1 206 ? 43.889 52.316 -9.455 1.00 67.66 206 LEU A N 1
ATOM 1584 C CA . LEU A 1 206 ? 43.793 53.389 -10.436 1.00 64.18 206 LEU A CA 1
ATOM 1585 C C . LEU A 1 206 ? 44.070 54.698 -9.699 1.00 67.89 206 LEU A C 1
ATOM 1586 O O . LEU A 1 206 ? 43.707 54.845 -8.532 1.00 67.13 206 LEU A O 1
ATOM 1591 N N . ARG A 1 207 ? 44.718 55.640 -10.375 1.00 69.48 207 ARG A N 1
ATOM 1592 C CA . ARG A 1 207 ? 45.044 56.934 -9.781 1.00 66.31 207 ARG A CA 1
ATOM 1593 C C . ARG A 1 207 ? 43.762 57.587 -9.275 1.00 60.64 207 ARG A C 1
ATOM 1594 O O . ARG A 1 207 ? 43.738 58.295 -8.266 1.00 49.27 207 ARG A O 1
ATOM 1602 N N . LYS A 1 208 ? 42.693 57.322 -10.007 1.00 66.30 208 LYS A N 1
ATOM 1603 C CA . LYS A 1 208 ? 41.366 57.825 -9.698 1.00 66.50 208 LYS A CA 1
ATOM 1604 C C . LYS A 1 208 ? 40.942 57.491 -8.262 1.00 69.24 208 LYS A C 1
ATOM 1605 O O . LYS A 1 208 ? 40.370 58.329 -7.554 1.00 76.22 208 LYS A O 1
ATOM 1611 N N . ASP A 1 209 ? 41.254 56.271 -7.833 1.00 66.92 209 ASP A N 1
ATOM 1612 C CA . ASP A 1 209 ? 40.868 55.789 -6.513 1.00 66.29 209 ASP A CA 1
ATOM 1613 C C . ASP A 1 209 ? 41.785 56.062 -5.319 1.00 64.32 209 ASP A C 1
ATOM 1614 O O . ASP A 1 209 ? 41.397 55.785 -4.183 1.00 59.43 209 ASP A O 1
ATOM 1619 N N . ILE A 1 210 ? 42.986 56.587 -5.554 1.00 59.05 210 ILE A N 1
ATOM 1620 C CA . ILE A 1 210 ? 43.887 56.897 -4.443 1.00 54.44 210 ILE A CA 1
ATOM 1621 C C . ILE A 1 210 ? 43.392 58.196 -3.797 1.00 65.75 210 ILE A C 1
ATOM 1622 O O . ILE A 1 210 ? 43.276 59.223 -4.465 1.00 76.23 210 ILE A O 1
ATOM 1627 N N . VAL A 1 211 ? 43.097 58.148 -2.501 1.00 66.56 211 VAL A N 1
ATOM 1628 C CA . VAL A 1 211 ? 42.582 59.316 -1.787 1.00 61.92 211 VAL A CA 1
ATOM 1629 C C . VAL A 1 211 ? 43.646 60.203 -1.150 1.00 70.20 211 VAL A C 1
ATOM 1630 O O . VAL A 1 211 ? 43.376 61.351 -0.802 1.00 70.70 211 VAL A O 1
ATOM 1634 N N . SER A 1 212 ? 44.848 59.670 -0.982 1.00 71.53 212 SER A N 1
ATOM 1635 C CA . SER A 1 212 ? 45.926 60.437 -0.380 1.00 72.58 212 SER A CA 1
ATOM 1636 C C . SER A 1 212 ? 46.374 61.551 -1.329 1.00 84.06 212 SER A C 1
ATOM 1637 O O . SER A 1 212 ? 46.486 61.339 -2.539 1.00 84.83 212 SER A O 1
ATOM 1640 N N . PRO A 1 213 ? 46.614 62.764 -0.796 1.00 87.34 213 PRO A N 1
ATOM 1641 C CA . PRO A 1 213 ? 47.053 63.873 -1.648 1.00 75.32 213 PRO A CA 1
ATOM 1642 C C . PRO A 1 213 ? 48.306 63.461 -2.416 1.00 73.69 213 PRO A C 1
ATOM 1643 O O . PRO A 1 213 ? 49.283 62.995 -1.824 1.00 76.08 213 PRO A O 1
ATOM 1647 N N . PRO A 1 214 ? 48.292 63.622 -3.748 1.00 66.48 214 PRO A N 1
ATOM 1648 C CA . PRO A 1 214 ? 49.431 63.263 -4.599 1.00 59.76 214 PRO A CA 1
ATOM 1649 C C . PRO A 1 214 ? 50.787 63.655 -4.017 1.00 63.46 214 PRO A C 1
ATOM 1650 O O . PRO A 1 214 ? 50.902 64.640 -3.285 1.00 68.19 214 PRO A O 1
ATOM 1654 N N . VAL A 1 215 ? 51.803 62.861 -4.339 1.00 56.92 215 VAL A N 1
ATOM 1655 C CA . VAL A 1 215 ? 53.167 63.097 -3.877 1.00 57.65 215 VAL A CA 1
ATOM 1656 C C . VAL A 1 215 ? 54.122 62.644 -4.969 1.00 68.81 215 VAL A C 1
ATOM 1657 O O . VAL A 1 215 ? 54.127 61.475 -5.344 1.00 77.94 215 VAL A O 1
ATOM 1661 N N . CYS A 1 216 ? 54.927 63.564 -5.484 1.00 75.55 216 CYS A N 1
ATOM 1662 C CA . CYS A 1 216 ? 55.868 63.206 -6.534 1.00 88.73 216 CYS A CA 1
ATOM 1663 C C . CYS A 1 216 ? 57.118 62.506 -5.995 1.00 91.22 216 CYS A C 1
ATOM 1664 O O . CYS A 1 216 ? 57.693 62.927 -4.991 1.00 91.67 216 CYS A O 1
ATOM 1667 N N . GLY A 1 217 ? 57.525 61.431 -6.668 1.00 91.49 217 GLY A N 1
ATOM 1668 C CA . GLY A 1 217 ? 58.708 60.691 -6.259 1.00 86.43 217 GLY A CA 1
ATOM 1669 C C . GLY A 1 217 ? 58.455 59.511 -5.332 1.00 88.91 217 GLY A C 1
ATOM 1670 O O . GLY A 1 217 ? 59.399 58.853 -4.887 1.00 77.78 217 GLY A O 1
ATOM 1671 N N . ASN A 1 218 ? 57.185 59.237 -5.042 1.00 88.28 218 ASN A N 1
ATOM 1672 C CA . ASN A 1 218 ? 56.807 58.135 -4.156 1.00 80.03 218 ASN A CA 1
ATOM 1673 C C . ASN A 1 218 ? 56.594 56.836 -4.936 1.00 77.53 218 ASN A C 1
ATOM 1674 O O . ASN A 1 218 ? 55.974 55.898 -4.435 1.00 76.81 218 ASN A O 1
ATOM 1679 N N . GLU A 1 219 ? 57.115 56.790 -6.159 1.00 73.12 219 GLU A N 1
ATOM 1680 C CA . GLU A 1 219 ? 56.985 55.620 -7.021 1.00 64.28 219 GLU A CA 1
ATOM 1681 C C . GLU A 1 219 ? 55.530 55.182 -7.124 1.00 62.39 219 GLU A C 1
ATOM 1682 O O . GLU A 1 219 ? 55.243 54.000 -7.298 1.00 62.58 219 GLU A O 1
ATOM 1688 N N . ILE A 1 220 ? 54.614 56.139 -7.016 1.00 58.55 220 ILE A N 1
ATOM 1689 C CA . ILE A 1 220 ? 53.188 55.842 -7.098 1.00 63.40 220 ILE A CA 1
ATOM 1690 C C . ILE A 1 220 ? 52.482 56.824 -8.028 1.00 68.98 220 ILE A C 1
ATOM 1691 O O . ILE A 1 220 ? 52.138 57.935 -7.621 1.00 72.84 220 ILE A O 1
ATOM 1696 N N . TRP A 1 221 ? 52.257 56.413 -9.273 1.00 67.37 221 TRP A N 1
ATOM 1697 C CA . TRP A 1 221 ? 51.598 57.285 -10.238 1.00 75.83 221 TRP A CA 1
ATOM 1698 C C . TRP A 1 221 ? 50.225 57.696 -9.732 1.00 72.31 221 TRP A C 1
ATOM 1699 O O . TRP A 1 221 ? 49.302 56.885 -9.672 1.00 73.61 221 TRP A O 1
ATOM 1710 N N . GLU A 1 222 ? 50.106 58.964 -9.363 1.00 72.17 222 GLU A N 1
ATOM 1711 C CA . GLU A 1 222 ? 48.853 59.493 -8.850 1.00 76.69 222 GLU A CA 1
ATOM 1712 C C . GLU A 1 222 ? 48.283 60.570 -9.759 1.00 76.27 222 GLU A C 1
ATOM 1713 O O . GLU A 1 222 ? 48.950 61.050 -10.675 1.00 72.57 222 GLU A O 1
ATOM 1719 N N . GLU A 1 223 ? 47.035 60.934 -9.487 1.00 79.63 223 GLU A N 1
ATOM 1720 C CA . GLU A 1 223 ? 46.310 61.946 -10.241 1.00 77.72 223 GLU A CA 1
ATOM 1721 C C . GLU A 1 223 ? 47.030 63.289 -10.146 1.00 78.07 223 GLU A C 1
ATOM 1722 O O . GLU A 1 223 ? 47.386 63.731 -9.054 1.00 83.74 223 GLU A O 1
ATOM 1728 N N . GLY A 1 224 ? 47.251 63.930 -11.291 1.00 69.68 224 GLY A N 1
ATOM 1729 C CA . GLY A 1 224 ? 47.930 65.212 -11.298 1.00 69.24 224 GLY A CA 1
ATOM 1730 C C . GLY A 1 224 ? 49.399 65.085 -11.646 1.00 75.15 224 GLY A C 1
ATOM 1731 O O . GLY A 1 224 ? 50.040 66.054 -12.053 1.00 82.42 224 GLY A O 1
ATOM 1732 N N . GLU A 1 225 ? 49.939 63.883 -11.475 1.00 74.89 225 GLU A N 1
ATOM 1733 C CA . GLU A 1 225 ? 51.337 63.619 -11.786 1.00 77.95 225 GLU A CA 1
ATOM 1734 C C . GLU A 1 225 ? 51.423 63.148 -13.230 1.00 77.35 225 GLU A C 1
ATOM 1735 O O . GLU A 1 225 ? 50.598 62.357 -13.680 1.00 83.75 225 GLU A O 1
ATOM 1741 N N . GLU A 1 226 ? 52.417 63.635 -13.958 1.00 79.60 226 GLU A N 1
ATOM 1742 C CA . GLU A 1 226 ? 52.578 63.254 -15.354 1.00 87.88 226 GLU A CA 1
ATOM 1743 C C . GLU A 1 226 ? 53.166 61.845 -15.431 1.00 83.42 226 GLU A C 1
ATOM 1744 O O . GLU A 1 226 ? 52.899 61.089 -16.367 1.00 65.89 226 GLU A O 1
ATOM 1750 N N . CYS A 1 227 ? 53.960 61.509 -14.420 1.00 83.07 227 CYS A N 1
ATOM 1751 C CA . CYS A 1 227 ? 54.607 60.207 -14.297 1.00 84.87 227 CYS A CA 1
ATOM 1752 C C . CYS A 1 227 ? 55.270 60.200 -12.925 1.00 84.89 227 CYS A C 1
ATOM 1753 O O . CYS A 1 227 ? 55.124 61.161 -12.167 1.00 86.76 227 CYS A O 1
ATOM 1756 N N . ASP A 1 228 ? 55.990 59.130 -12.601 1.00 80.70 228 ASP A N 1
ATOM 1757 C CA . ASP A 1 228 ? 56.654 59.036 -11.304 1.00 75.03 228 ASP A CA 1
ATOM 1758 C C . ASP A 1 228 ? 57.573 57.822 -11.231 1.00 70.13 228 ASP A C 1
ATOM 1759 O O . ASP A 1 228 ? 57.112 56.701 -11.035 1.00 73.75 228 ASP A O 1
ATOM 1764 N N . CYS A 1 229 ? 58.872 58.048 -11.396 1.00 74.21 229 CYS A N 1
ATOM 1765 C CA . CYS A 1 229 ? 59.849 56.967 -11.325 1.00 76.87 229 CYS A CA 1
ATOM 1766 C C . CYS A 1 229 ? 60.542 57.038 -9.971 1.00 79.91 229 CYS A C 1
ATOM 1767 O O . CYS A 1 229 ? 61.623 56.483 -9.778 1.00 73.72 229 CYS A O 1
ATOM 1770 N N . GLY A 1 230 ? 59.903 57.736 -9.037 1.00 82.54 230 GLY A N 1
ATOM 1771 C CA . GLY A 1 230 ? 60.452 57.870 -7.702 1.00 89.02 230 GLY A CA 1
ATOM 1772 C C . GLY A 1 230 ? 61.387 59.052 -7.541 1.00 92.06 230 GLY A C 1
ATOM 1773 O O . GLY A 1 230 ? 61.196 60.103 -8.156 1.00 86.11 230 GLY A O 1
ATOM 1774 N N . SER A 1 231 ? 62.402 58.872 -6.702 1.00 97.36 231 SER A N 1
ATOM 1775 C CA . SER A 1 231 ? 63.383 59.917 -6.444 1.00 98.25 231 SER A CA 1
ATOM 1776 C C . SER A 1 231 ? 64.450 59.919 -7.530 1.00 99.88 231 SER A C 1
ATOM 1777 O O . SER A 1 231 ? 64.716 58.890 -8.156 1.00 98.51 231 SER A O 1
ATOM 1780 N N . PRO A 1 232 ? 65.075 61.082 -7.770 1.00 96.88 232 PRO A N 1
ATOM 1781 C CA . PRO A 1 232 ? 66.121 61.205 -8.788 1.00 87.77 232 PRO A CA 1
ATOM 1782 C C . PRO A 1 232 ? 67.249 60.219 -8.506 1.00 84.76 232 PRO A C 1
ATOM 1783 O O . PRO A 1 232 ? 67.984 59.812 -9.406 1.00 78.79 232 PRO A O 1
ATOM 1787 N N . ALA A 1 233 ? 67.366 59.840 -7.238 1.00 89.38 233 ALA A N 1
ATOM 1788 C CA . ALA A 1 233 ? 68.392 58.911 -6.793 1.00 87.82 233 ALA A CA 1
ATOM 1789 C C . ALA A 1 233 ? 68.253 57.548 -7.453 1.00 86.78 233 ALA A C 1
ATOM 1790 O O . ALA A 1 233 ? 69.157 57.093 -8.151 1.00 80.10 233 ALA A O 1
ATOM 1792 N N . ASN A 1 234 ? 67.117 56.897 -7.229 1.00 94.93 234 ASN A N 1
ATOM 1793 C CA . ASN A 1 234 ? 66.878 55.577 -7.796 1.00 103.26 234 ASN A CA 1
ATOM 1794 C C . ASN A 1 234 ? 65.844 55.536 -8.924 1.00 104.68 234 ASN A C 1
ATOM 1795 O O . ASN A 1 234 ? 64.919 54.724 -8.901 1.00 106.82 234 ASN A O 1
ATOM 1800 N N . CYS A 1 235 ? 66.008 56.409 -9.915 1.00 103.00 235 CYS A N 1
ATOM 1801 C CA . CYS A 1 235 ? 65.098 56.449 -11.057 1.00 101.26 235 CYS A CA 1
ATOM 1802 C C . CYS A 1 235 ? 65.826 56.048 -12.334 1.00 100.66 235 CYS A C 1
ATOM 1803 O O . CYS A 1 235 ? 66.854 56.628 -12.678 1.00 99.95 235 CYS A O 1
ATOM 1806 N N . GLN A 1 236 ? 65.291 55.047 -13.027 1.00 98.95 236 GLN A N 1
ATOM 1807 C CA . GLN A 1 236 ? 65.878 54.572 -14.275 1.00 90.29 236 GLN A CA 1
ATOM 1808 C C . GLN A 1 236 ? 64.865 54.690 -15.409 1.00 85.47 236 GLN A C 1
ATOM 1809 O O . GLN A 1 236 ? 64.890 53.905 -16.354 1.00 80.72 236 GLN A O 1
ATOM 1815 N N . ASN A 1 237 ? 63.972 55.669 -15.311 1.00 87.87 237 ASN A N 1
ATOM 1816 C CA . ASN A 1 237 ? 62.953 55.866 -16.334 1.00 92.17 237 ASN A CA 1
ATOM 1817 C C . ASN A 1 237 ? 63.399 56.912 -17.358 1.00 96.82 237 ASN A C 1
ATOM 1818 O O . ASN A 1 237 ? 63.306 58.120 -17.117 1.00 100.58 237 ASN A O 1
ATOM 1823 N N . PRO A 1 238 ? 63.889 56.451 -18.521 1.00 90.60 238 PRO A N 1
ATOM 1824 C CA . PRO A 1 238 ? 64.366 57.296 -19.617 1.00 85.12 238 PRO A CA 1
ATOM 1825 C C . PRO A 1 238 ? 63.384 58.353 -20.115 1.00 87.41 238 PRO A C 1
ATOM 1826 O O . PRO A 1 238 ? 63.762 59.228 -20.891 1.00 94.03 238 PRO A O 1
ATOM 1830 N N . CYS A 1 239 ? 62.130 58.286 -19.683 1.00 88.75 239 CYS A N 1
ATOM 1831 C CA . CYS A 1 239 ? 61.162 59.272 -20.148 1.00 99.75 239 CYS A CA 1
ATOM 1832 C C . CYS A 1 239 ? 60.324 59.967 -19.088 1.00 102.07 239 CYS A C 1
ATOM 1833 O O . CYS A 1 239 ? 59.164 60.318 -19.330 1.00 96.57 239 CYS A O 1
ATOM 1836 N N . CYS A 1 240 ? 60.914 60.177 -17.918 1.00 98.77 240 CYS A N 1
ATOM 1837 C CA . CYS A 1 240 ? 60.219 60.862 -16.841 1.00 101.81 240 CYS A CA 1
ATOM 1838 C C . CYS A 1 240 ? 61.220 61.700 -16.058 1.00 102.15 240 CYS A C 1
ATOM 1839 O O . CYS A 1 240 ? 62.364 61.285 -15.851 1.00 101.84 240 CYS A O 1
ATOM 1842 N N . ASP A 1 241 ? 60.798 62.891 -15.645 1.00 98.21 241 ASP A N 1
ATOM 1843 C CA . ASP A 1 241 ? 61.673 63.765 -14.881 1.00 98.93 241 ASP A CA 1
ATOM 1844 C C . ASP A 1 241 ? 61.650 63.339 -13.423 1.00 99.60 241 ASP A C 1
ATOM 1845 O O . ASP A 1 241 ? 60.677 63.583 -12.705 1.00 88.56 241 ASP A O 1
ATOM 1850 N N . ALA A 1 242 ? 62.736 62.705 -12.999 1.00 96.72 242 ALA A N 1
ATOM 1851 C CA . ALA A 1 242 ? 62.875 62.212 -11.638 1.00 99.76 242 ALA A CA 1
ATOM 1852 C C . ALA A 1 242 ? 62.513 63.233 -10.567 1.00 99.32 242 ALA A C 1
ATOM 1853 O O . ALA A 1 242 ? 62.266 62.867 -9.418 1.00 108.17 242 ALA A O 1
ATOM 1855 N N . ALA A 1 243 ? 62.472 64.508 -10.935 1.00 98.20 243 ALA A N 1
ATOM 1856 C CA . ALA A 1 243 ? 62.154 65.552 -9.968 1.00 98.64 243 ALA A CA 1
ATOM 1857 C C . ALA A 1 243 ? 60.747 66.132 -10.095 1.00 96.56 243 ALA A C 1
ATOM 1858 O O . ALA A 1 243 ? 59.929 65.984 -9.191 1.00 90.84 243 ALA A O 1
ATOM 1860 N N . THR A 1 244 ? 60.470 66.791 -11.216 1.00 99.99 244 THR A N 1
ATOM 1861 C CA . THR A 1 244 ? 59.168 67.415 -11.440 1.00 100.04 244 THR A CA 1
ATOM 1862 C C . THR A 1 244 ? 58.066 66.460 -11.883 1.00 95.26 244 THR A C 1
ATOM 1863 O O . THR A 1 244 ? 56.964 66.898 -12.211 1.00 87.26 244 THR A O 1
ATOM 1867 N N . CYS A 1 245 ? 58.356 65.163 -11.888 1.00 95.90 245 CYS A N 1
ATOM 1868 C CA . CYS A 1 245 ? 57.367 64.173 -12.303 1.00 102.32 245 CYS A CA 1
ATOM 1869 C C . CYS A 1 245 ? 56.682 64.611 -13.595 1.00 100.95 245 CYS A C 1
ATOM 1870 O O . CYS A 1 245 ? 55.452 64.646 -13.694 1.00 93.20 245 CYS A O 1
ATOM 1873 N N . LYS A 1 246 ? 57.506 64.956 -14.579 1.00 100.54 246 LYS A N 1
ATOM 1874 C CA . LYS A 1 246 ? 57.031 65.390 -15.884 1.00 93.38 246 LYS A CA 1
ATOM 1875 C C . LYS A 1 246 ? 57.666 64.496 -16.934 1.00 89.97 246 LYS A C 1
ATOM 1876 O O . LYS A 1 246 ? 58.756 63.965 -16.728 1.00 84.16 246 LYS A O 1
ATOM 1882 N N . LEU A 1 247 ? 56.981 64.332 -18.059 1.00 90.83 247 LEU A N 1
ATOM 1883 C CA . LEU A 1 247 ? 57.485 63.498 -19.139 1.00 90.45 247 LEU A CA 1
ATOM 1884 C C . LEU A 1 247 ? 58.673 64.158 -19.823 1.00 96.65 247 LEU A C 1
ATOM 1885 O O . LEU A 1 247 ? 58.677 65.367 -20.055 1.00 99.22 247 LEU A O 1
ATOM 1890 N N . LYS A 1 248 ? 59.681 63.352 -20.138 1.00 98.32 248 LYS A N 1
ATOM 1891 C CA . LYS A 1 248 ? 60.883 63.836 -20.806 1.00 100.24 248 LYS A CA 1
ATOM 1892 C C . LYS A 1 248 ? 60.524 64.296 -22.229 1.00 105.32 248 LYS A C 1
ATOM 1893 O O . LYS A 1 248 ? 59.344 64.337 -22.588 1.00 99.99 248 LYS A O 1
ATOM 1899 N N . PRO A 1 249 ? 61.528 64.653 -23.055 1.00 110.60 249 PRO A N 1
ATOM 1900 C CA . PRO A 1 249 ? 61.26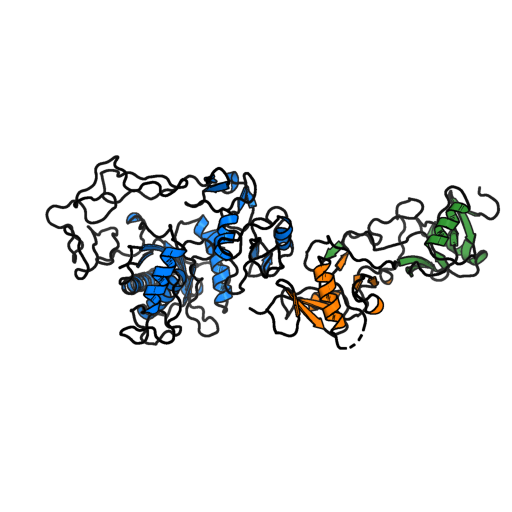1 65.109 -24.426 1.00 110.81 249 PRO A CA 1
ATOM 1901 C C . PRO A 1 249 ? 60.129 64.438 -25.213 1.00 110.07 249 PRO A C 1
ATOM 1902 O O . PRO A 1 249 ? 58.991 64.915 -25.200 1.00 105.00 249 PRO A O 1
ATOM 1906 N N . GLY A 1 250 ? 60.439 63.342 -25.901 1.00 103.55 250 GLY A N 1
ATOM 1907 C CA . GLY A 1 250 ? 59.426 62.672 -26.699 1.00 102.19 250 GLY A CA 1
ATOM 1908 C C . GLY A 1 250 ? 58.828 61.389 -26.150 1.00 103.68 250 GLY A C 1
ATOM 1909 O O . GLY A 1 250 ? 59.093 60.305 -26.676 1.00 103.16 250 GLY A O 1
ATOM 1910 N N . ALA A 1 251 ? 58.012 61.508 -25.105 1.00 97.10 251 ALA A N 1
ATOM 1911 C CA . ALA A 1 251 ? 57.363 60.348 -24.501 1.00 88.57 251 ALA A CA 1
ATOM 1912 C C . ALA A 1 251 ? 55.920 60.674 -24.139 1.00 89.02 251 ALA A C 1
ATOM 1913 O O . ALA A 1 251 ? 55.627 61.761 -23.638 1.00 80.60 251 ALA A O 1
ATOM 1915 N N . GLU A 1 252 ? 55.023 59.726 -24.396 1.00 93.80 252 GLU A N 1
ATOM 1916 C CA . GLU A 1 252 ? 53.599 59.899 -24.108 1.00 96.34 252 GLU A CA 1
ATOM 1917 C C . GLU A 1 252 ? 53.264 59.471 -22.681 1.00 94.70 252 GLU A C 1
ATOM 1918 O O . GLU A 1 252 ? 52.290 59.944 -22.093 1.00 84.58 252 GLU A O 1
ATOM 1924 N N . CYS A 1 253 ? 54.078 58.574 -22.134 1.00 91.51 253 CYS A N 1
ATOM 1925 C CA . CYS A 1 253 ? 53.863 58.052 -20.792 1.00 85.12 253 CYS A CA 1
ATOM 1926 C C . CYS A 1 253 ? 55.175 57.689 -20.106 1.00 84.39 253 CYS A C 1
ATOM 1927 O O . CYS A 1 253 ? 56.221 57.603 -20.748 1.00 84.32 253 CYS A O 1
ATOM 1930 N N . GLY A 1 254 ? 55.104 57.473 -18.797 1.00 81.70 254 GLY A N 1
ATOM 1931 C CA . GLY A 1 254 ? 56.284 57.113 -18.033 1.00 77.80 254 GLY A CA 1
ATOM 1932 C C . GLY A 1 254 ? 56.066 55.782 -17.346 1.00 74.17 254 GLY A C 1
ATOM 1933 O O . GLY A 1 254 ? 56.970 54.950 -17.266 1.00 71.45 254 GLY A O 1
ATOM 1934 N N . ASN A 1 255 ? 54.853 55.587 -16.842 1.00 74.49 255 ASN A N 1
ATOM 1935 C CA . ASN A 1 255 ? 54.486 54.348 -16.170 1.00 74.45 255 ASN A CA 1
ATOM 1936 C C . ASN A 1 255 ? 53.084 53.903 -16.584 1.00 74.50 255 ASN A C 1
ATOM 1937 O O . ASN A 1 255 ? 52.258 54.717 -17.002 1.00 76.08 255 ASN A O 1
ATOM 1942 N N . GLY A 1 256 ? 52.826 52.604 -16.472 1.00 66.47 256 GLY A N 1
ATOM 1943 C CA . GLY A 1 256 ? 51.530 52.070 -16.843 1.00 61.50 256 GLY A CA 1
ATOM 1944 C C . GLY A 1 256 ? 51.699 50.804 -17.655 1.00 63.51 256 GLY A C 1
ATOM 1945 O O . GLY A 1 256 ? 52.659 50.674 -18.412 1.00 69.09 256 GLY A O 1
ATOM 1946 N N . LEU A 1 257 ? 50.780 49.861 -17.502 1.00 59.90 257 LEU A N 1
ATOM 1947 C CA . LEU A 1 257 ? 50.885 48.621 -18.253 1.00 64.66 257 LEU A CA 1
ATOM 1948 C C . LEU A 1 257 ? 50.674 48.869 -19.741 1.00 64.08 257 LEU A C 1
ATOM 1949 O O . LEU A 1 257 ? 51.046 48.045 -20.572 1.00 71.59 257 LEU A O 1
ATOM 1954 N N . CYS A 1 258 ? 50.081 50.012 -20.071 1.00 65.80 258 CYS A N 1
ATOM 1955 C CA . CYS A 1 258 ? 49.841 50.372 -21.463 1.00 70.16 258 CYS A CA 1
ATOM 1956 C C . CYS A 1 258 ? 50.849 51.412 -21.935 1.00 77.06 258 CYS A C 1
ATOM 1957 O O . CYS A 1 258 ? 50.495 52.387 -22.599 1.00 80.64 258 CYS A O 1
ATOM 1960 N N . CYS A 1 259 ? 52.108 51.196 -21.577 1.00 76.72 259 CYS A N 1
ATOM 1961 C CA . CYS A 1 259 ? 53.182 52.093 -21.967 1.00 79.08 259 CYS A CA 1
ATOM 1962 C C . CYS A 1 259 ? 54.356 51.214 -22.364 1.00 81.19 259 CYS A C 1
ATOM 1963 O O . CYS A 1 259 ? 54.773 50.354 -21.593 1.00 85.63 259 CYS A O 1
ATOM 1966 N N . TYR A 1 260 ? 54.870 51.415 -23.573 1.00 80.90 260 TYR A N 1
ATOM 1967 C CA . TYR A 1 260 ? 55.999 50.628 -24.065 1.00 88.35 260 TYR A CA 1
ATOM 1968 C C . TYR A 1 260 ? 56.981 51.529 -24.806 1.00 93.26 260 TYR A C 1
ATOM 1969 O O . TYR A 1 260 ? 56.581 52.338 -25.643 1.00 100.57 260 TYR A O 1
ATOM 1978 N N . GLN A 1 261 ? 58.267 51.387 -24.498 1.00 91.53 261 GLN A N 1
ATOM 1979 C CA . GLN A 1 261 ? 59.296 52.203 -25.132 1.00 92.88 261 GLN A CA 1
ATOM 1980 C C . GLN A 1 261 ? 58.967 53.672 -24.899 1.00 94.91 261 GLN A C 1
ATOM 1981 O O . GLN A 1 261 ? 59.470 54.553 -25.597 1.00 91.19 261 GLN A O 1
ATOM 1987 N N . CYS A 1 262 ? 58.105 53.916 -23.915 1.00 95.12 262 CYS A N 1
ATOM 1988 C CA . CYS A 1 262 ? 57.681 55.261 -23.546 1.00 93.73 262 CYS A CA 1
ATOM 1989 C C . CYS A 1 262 ? 56.557 55.801 -24.420 1.00 87.53 262 CYS A C 1
ATOM 1990 O O . CYS A 1 262 ? 56.356 57.014 -24.509 1.00 83.87 262 CYS A O 1
ATOM 1993 N N . LYS A 1 263 ? 55.819 54.893 -25.052 1.00 84.95 263 LYS A N 1
ATOM 1994 C CA . LYS A 1 263 ? 54.703 55.267 -25.914 1.00 84.72 263 LYS A CA 1
ATOM 1995 C C . LYS A 1 263 ? 53.438 54.477 -25.557 1.00 81.39 263 LYS A C 1
ATOM 1996 O O . LYS A 1 263 ? 53.494 53.273 -25.294 1.00 78.46 263 LYS A O 1
ATOM 2002 N N . ILE A 1 264 ? 52.300 55.164 -25.547 1.00 71.26 264 ILE A N 1
ATOM 2003 C CA . ILE A 1 264 ? 51.017 54.543 -25.220 1.00 69.95 264 ILE A CA 1
ATOM 2004 C C . ILE A 1 264 ? 50.704 53.371 -26.153 1.00 69.64 264 ILE A C 1
ATOM 2005 O O . ILE A 1 264 ? 50.709 53.536 -27.373 1.00 70.45 264 ILE A O 1
ATOM 2010 N N . LYS A 1 265 ? 50.431 52.195 -25.589 1.00 62.82 265 LYS A N 1
ATOM 2011 C CA . LYS A 1 265 ? 50.105 51.028 -26.410 1.00 63.15 265 LYS A CA 1
ATOM 2012 C C . LYS A 1 265 ? 48.796 51.289 -27.144 1.00 60.53 265 LYS A C 1
ATOM 2013 O O . LYS A 1 265 ? 47.947 52.041 -26.660 1.00 57.37 265 LYS A O 1
ATOM 2019 N N . THR A 1 266 ? 48.630 50.667 -28.307 1.00 51.71 266 THR A N 1
ATOM 2020 C CA . THR A 1 266 ? 47.420 50.864 -29.102 1.00 60.22 266 THR A CA 1
ATOM 2021 C C . THR A 1 266 ? 46.231 50.157 -28.470 1.00 56.47 266 THR A C 1
ATOM 2022 O O . THR A 1 266 ? 46.402 49.242 -27.668 1.00 57.16 266 THR A O 1
ATOM 2026 N N . ALA A 1 267 ? 45.027 50.585 -28.835 1.00 57.42 267 ALA A N 1
ATOM 2027 C CA . ALA A 1 267 ? 43.809 49.982 -28.301 1.00 64.68 267 ALA A CA 1
ATOM 2028 C C . ALA A 1 267 ? 43.692 48.516 -28.711 1.00 68.11 267 ALA A C 1
ATOM 2029 O O . ALA A 1 267 ? 44.295 48.084 -29.699 1.00 65.85 267 ALA A O 1
ATOM 2031 N N . GLY A 1 268 ? 42.913 47.757 -27.945 1.00 66.44 268 GLY A N 1
ATOM 2032 C CA . GLY A 1 268 ? 42.725 46.349 -28.243 1.00 67.21 268 GLY A CA 1
ATOM 2033 C C . GLY A 1 268 ? 43.869 45.470 -27.769 1.00 65.69 268 GLY A C 1
ATOM 2034 O O . GLY A 1 268 ? 43.745 44.245 -27.741 1.00 63.38 268 GLY A O 1
ATOM 2035 N N . THR A 1 269 ? 44.985 46.089 -27.395 1.00 62.01 269 THR A N 1
ATOM 2036 C CA . THR A 1 269 ? 46.148 45.341 -26.931 1.00 73.70 269 THR A CA 1
ATOM 2037 C C . THR A 1 269 ? 46.060 44.990 -25.450 1.00 78.65 269 THR A C 1
ATOM 2038 O O . THR A 1 269 ? 45.920 45.866 -24.595 1.00 81.46 269 THR A O 1
ATOM 2042 N N . VAL A 1 270 ? 46.154 43.698 -25.155 1.00 74.45 270 VAL A N 1
ATOM 2043 C CA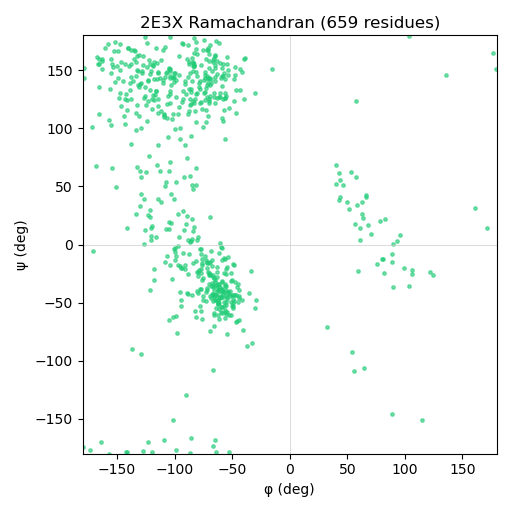 . VAL A 1 270 ? 46.079 43.211 -23.783 1.00 68.46 270 VAL A CA 1
ATOM 2044 C C . VAL A 1 270 ? 47.124 43.871 -22.891 1.00 62.03 270 VAL A C 1
ATOM 2045 O O . VAL A 1 270 ? 48.310 43.862 -23.214 1.00 57.98 270 VAL A O 1
ATOM 2049 N N . CYS A 1 271 ? 46.680 44.456 -21.779 1.00 69.04 271 CYS A N 1
ATOM 2050 C CA . CYS A 1 271 ? 47.599 45.092 -20.842 1.00 63.68 271 CYS A CA 1
ATOM 2051 C C . CYS A 1 271 ? 47.752 44.294 -19.558 1.00 61.33 271 CYS A C 1
ATOM 2052 O O . CYS A 1 271 ? 48.684 44.522 -18.787 1.00 63.46 271 CYS A O 1
ATOM 2055 N N . ARG A 1 272 ? 46.833 43.359 -19.337 1.00 59.51 272 ARG A N 1
ATOM 2056 C CA . ARG A 1 272 ? 46.866 42.496 -18.162 1.00 56.34 272 ARG A CA 1
ATOM 2057 C C . ARG A 1 272 ? 46.133 41.195 -18.444 1.00 54.83 272 ARG A C 1
ATOM 2058 O O . ARG A 1 272 ? 44.903 41.161 -18.442 1.00 55.94 272 ARG A O 1
ATOM 2066 N N . ARG A 1 273 ? 46.891 40.128 -18.682 1.00 58.10 273 ARG A N 1
ATOM 2067 C CA . ARG A 1 273 ? 46.311 38.817 -18.968 1.00 61.39 273 ARG A CA 1
ATOM 2068 C C . ARG A 1 273 ? 45.527 38.289 -17.772 1.00 65.79 273 ARG A C 1
ATOM 2069 O O . ARG A 1 273 ? 45.406 38.956 -16.740 1.00 69.40 273 ARG A O 1
ATOM 2077 N N . ALA A 1 274 ? 44.993 37.083 -17.925 1.00 62.76 274 ALA A N 1
ATOM 2078 C CA . ALA A 1 274 ? 44.260 36.433 -16.854 1.00 62.00 274 ALA A CA 1
ATOM 2079 C C . ALA A 1 274 ? 45.280 35.559 -16.125 1.00 66.39 274 ALA A C 1
ATOM 2080 O O . ALA A 1 274 ? 45.924 34.703 -16.734 1.00 70.13 274 ALA A O 1
ATOM 2082 N N . ARG A 1 275 ? 45.440 35.790 -14.828 1.00 62.22 275 ARG A N 1
ATOM 2083 C CA . ARG A 1 275 ? 46.395 35.030 -14.031 1.00 67.75 275 ARG A CA 1
ATOM 2084 C C . ARG A 1 275 ? 45.968 33.569 -13.957 1.00 64.75 275 ARG A C 1
ATOM 2085 O O . ARG A 1 275 ? 46.702 32.670 -14.368 1.00 68.67 275 ARG A O 1
ATOM 2093 N N . ASP A 1 276 ? 44.772 33.346 -13.427 1.00 64.16 276 ASP A N 1
ATOM 2094 C CA . ASP A 1 276 ? 44.218 32.007 -13.290 1.00 65.76 276 ASP A CA 1
ATOM 2095 C C . ASP A 1 276 ? 42.875 31.944 -14.008 1.00 67.91 276 ASP A C 1
ATOM 2096 O O . ASP A 1 276 ? 42.505 32.874 -14.730 1.00 64.96 276 ASP A O 1
ATOM 2101 N N . GLU A 1 277 ? 42.146 30.852 -13.810 1.00 65.80 277 GLU A N 1
ATOM 2102 C CA . GLU A 1 277 ? 40.847 30.698 -14.449 1.00 70.72 277 GLU A CA 1
ATOM 2103 C C . GLU A 1 277 ? 39.822 31.613 -13.791 1.00 70.97 277 GLU A C 1
ATOM 2104 O O . GLU A 1 277 ? 38.731 31.824 -14.319 1.00 78.92 277 GLU A O 1
ATOM 2110 N N . CYS A 1 278 ? 40.175 32.156 -12.633 1.00 70.75 278 CYS A N 1
ATOM 2111 C CA . CYS A 1 278 ? 39.277 33.054 -11.919 1.00 80.66 278 CYS A CA 1
ATOM 2112 C C . CYS A 1 278 ? 39.614 34.509 -12.198 1.00 79.85 278 CYS A C 1
ATOM 2113 O O . CYS A 1 278 ? 39.335 35.389 -11.383 1.00 83.42 278 CYS A O 1
ATOM 2116 N N . ASP A 1 279 ? 40.211 34.760 -13.357 1.00 79.04 279 ASP A N 1
ATOM 2117 C CA . ASP A 1 279 ? 40.589 36.114 -13.722 1.00 79.25 279 ASP A CA 1
ATOM 2118 C C . ASP A 1 279 ? 40.148 36.454 -15.141 1.00 77.11 279 ASP A C 1
ATOM 2119 O O . ASP A 1 279 ? 40.073 35.589 -16.012 1.00 80.70 279 ASP A O 1
ATOM 2124 N N . VAL A 1 280 ? 39.850 37.728 -15.356 1.00 74.22 280 VAL A N 1
ATOM 2125 C CA . VAL A 1 280 ? 39.420 38.222 -16.652 1.00 68.22 280 VAL A CA 1
ATOM 2126 C C . VAL A 1 280 ? 40.442 39.249 -17.113 1.00 65.44 280 VAL A C 1
ATOM 2127 O O . VAL A 1 280 ? 40.764 40.183 -16.381 1.00 64.84 280 VAL A O 1
ATOM 2131 N N . PRO A 1 281 ? 40.957 39.094 -18.341 1.00 58.08 281 PRO A N 1
ATOM 2132 C CA . PRO A 1 281 ? 41.954 40.005 -18.903 1.00 53.89 281 PRO A CA 1
ATOM 2133 C C . PRO A 1 281 ? 41.457 41.420 -19.142 1.00 54.22 281 PRO A C 1
ATOM 2134 O O . PRO A 1 281 ? 40.254 41.667 -19.207 1.00 59.71 281 PRO A O 1
ATOM 2138 N N . GLU A 1 282 ? 42.407 42.342 -19.257 1.00 51.27 282 GLU A N 1
ATOM 2139 C CA . GLU A 1 282 ? 42.122 43.745 -19.521 1.00 59.71 282 GLU A CA 1
ATOM 2140 C C . GLU A 1 282 ? 42.986 44.185 -20.703 1.00 63.07 282 GLU A C 1
ATOM 2141 O O . GLU A 1 282 ? 44.158 43.812 -20.797 1.00 52.07 282 GLU A O 1
ATOM 2147 N N . HIS A 1 283 ? 42.402 44.969 -21.605 1.00 58.82 283 HIS A N 1
ATOM 2148 C CA . HIS A 1 283 ? 43.125 45.467 -22.766 1.00 44.51 283 HIS A CA 1
ATOM 2149 C C . HIS A 1 283 ? 43.157 46.988 -22.719 1.00 49.61 283 HIS A C 1
ATOM 2150 O O . HIS A 1 283 ? 42.286 47.616 -22.116 1.00 54.86 283 HIS A O 1
ATOM 2157 N N . CYS A 1 284 ? 44.160 47.578 -23.358 1.00 58.07 284 CYS A N 1
ATOM 2158 C CA . CYS A 1 284 ? 44.304 49.029 -23.376 1.00 66.21 284 CYS A CA 1
ATOM 2159 C C . CYS A 1 284 ? 43.212 49.726 -24.178 1.00 69.11 284 CYS A C 1
ATOM 2160 O O . CYS A 1 284 ? 42.769 49.231 -25.215 1.00 78.79 284 CYS A O 1
ATOM 2163 N N . THR A 1 285 ? 42.782 50.877 -23.675 1.00 69.06 285 THR A N 1
ATOM 2164 C CA . THR A 1 285 ? 41.756 51.680 -24.323 1.00 65.13 285 THR A CA 1
ATOM 2165 C C . THR A 1 285 ? 42.425 52.449 -25.451 1.00 67.95 285 THR A C 1
ATOM 2166 O O . THR A 1 285 ? 41.780 52.854 -26.416 1.00 66.89 285 THR A O 1
ATOM 2170 N N . GLY A 1 286 ? 43.732 52.643 -25.309 1.00 69.84 286 GLY A N 1
ATOM 2171 C CA . GLY A 1 286 ? 44.491 53.377 -26.300 1.00 69.37 286 GLY A CA 1
ATOM 2172 C C . GLY A 1 286 ? 44.484 54.859 -25.978 1.00 70.79 286 GLY A C 1
ATOM 2173 O O . GLY A 1 286 ? 45.203 55.642 -26.595 1.00 76.78 286 GLY A O 1
ATOM 2174 N N . GLN A 1 287 ? 43.678 55.246 -24.997 1.00 68.97 287 GLN A N 1
ATOM 2175 C CA . GLN A 1 287 ? 43.574 56.647 -24.613 1.00 67.06 287 GLN A CA 1
ATOM 2176 C C . GLN A 1 287 ? 44.458 56.998 -23.423 1.00 68.76 287 GLN A C 1
ATOM 2177 O O . GLN A 1 287 ? 44.727 58.172 -23.165 1.00 56.30 287 GLN A O 1
ATOM 2183 N N . SER A 1 288 ? 44.901 55.980 -22.695 1.00 72.37 288 SER A N 1
ATOM 2184 C CA . SER A 1 288 ? 45.749 56.194 -21.529 1.00 64.69 288 SER A CA 1
ATOM 2185 C C . SER A 1 288 ? 46.747 55.068 -21.354 1.00 58.33 288 SER A C 1
ATOM 2186 O O . SER A 1 288 ? 46.528 53.956 -21.832 1.00 66.85 288 SER A O 1
ATOM 2189 N N . ALA A 1 289 ? 47.843 55.361 -20.662 1.00 58.20 289 ALA A N 1
ATOM 2190 C CA . ALA A 1 289 ? 48.877 54.366 -20.413 1.00 61.46 289 ALA A CA 1
ATOM 2191 C C . ALA A 1 289 ? 48.475 53.486 -19.232 1.00 66.65 289 ALA A C 1
ATOM 2192 O O . ALA A 1 289 ? 49.056 52.421 -19.003 1.00 58.10 289 ALA A O 1
ATOM 2194 N N . GLU A 1 290 ? 47.476 53.941 -18.482 1.00 65.41 290 GLU A N 1
ATOM 2195 C CA . GLU A 1 290 ? 46.991 53.190 -17.336 1.00 71.38 290 GLU A CA 1
ATOM 2196 C C . GLU A 1 290 ? 45.999 52.122 -17.787 1.00 70.36 290 GLU A C 1
ATOM 2197 O O . GLU A 1 290 ? 44.980 52.421 -18.410 1.00 62.63 290 GLU A O 1
ATOM 2203 N N . CYS A 1 291 ? 46.320 50.873 -17.469 1.00 70.25 291 CYS A N 1
ATOM 2204 C CA . CYS A 1 291 ? 45.485 49.729 -17.816 1.00 70.93 291 CYS A CA 1
ATOM 2205 C C . CYS A 1 291 ? 44.165 49.878 -17.060 1.00 69.63 291 CYS A C 1
ATOM 2206 O O . CYS A 1 291 ? 44.146 50.306 -15.904 1.00 67.22 291 CYS A O 1
ATOM 2209 N N . PRO A 1 292 ? 43.039 49.544 -17.707 1.00 70.86 292 PRO A N 1
ATOM 2210 C CA . PRO A 1 292 ? 41.738 49.663 -17.040 1.00 71.71 292 PRO A CA 1
ATOM 2211 C C . PRO A 1 292 ? 41.680 48.903 -15.711 1.00 71.30 292 PRO A C 1
ATOM 2212 O O . PRO A 1 292 ? 42.502 48.020 -15.458 1.00 65.00 292 PRO A O 1
ATOM 2216 N N . ARG A 1 293 ? 40.715 49.259 -14.867 1.00 71.26 293 ARG A N 1
ATOM 2217 C CA . ARG A 1 293 ? 40.547 48.616 -13.565 1.00 69.16 293 ARG A CA 1
ATOM 2218 C C . ARG A 1 293 ? 40.617 47.099 -13.685 1.00 64.47 293 ARG A C 1
ATOM 2219 O O . ARG A 1 293 ? 39.982 46.510 -14.559 1.00 55.84 293 ARG A O 1
ATOM 2227 N N . ASP A 1 294 ? 41.383 46.464 -12.805 1.00 57.93 294 ASP A N 1
ATOM 2228 C CA . ASP A 1 294 ? 41.498 45.015 -12.853 1.00 61.28 294 ASP A CA 1
ATOM 2229 C C . ASP A 1 294 ? 40.210 44.381 -12.377 1.00 63.05 294 ASP A C 1
ATOM 2230 O O . ASP A 1 294 ? 39.711 44.698 -11.301 1.00 69.56 294 ASP A O 1
ATOM 2235 N N . GLN A 1 295 ? 39.669 43.492 -13.197 1.00 64.50 295 GLN A N 1
ATOM 2236 C CA . GLN A 1 295 ? 38.447 42.788 -12.855 1.00 65.14 295 GLN A CA 1
ATOM 2237 C C . GLN A 1 295 ? 38.728 41.302 -12.921 1.00 69.80 295 GLN A C 1
ATOM 2238 O O . GLN A 1 295 ? 39.458 40.835 -13.798 1.00 73.56 295 GLN A O 1
ATOM 2244 N N . LEU A 1 296 ? 38.151 40.562 -11.984 1.00 67.81 296 LEU A N 1
ATOM 2245 C CA . LEU A 1 296 ? 38.345 39.123 -11.924 1.00 64.82 296 LEU A CA 1
ATOM 2246 C C . LEU A 1 296 ? 37.097 38.442 -12.447 1.00 63.61 296 LEU A C 1
ATOM 2247 O O . LEU A 1 296 ? 36.130 39.107 -12.820 1.00 63.63 296 LEU A O 1
ATOM 2252 N N . GLN A 1 297 ? 37.124 37.117 -12.482 1.00 63.70 297 GLN A N 1
ATOM 2253 C CA . GLN A 1 297 ? 35.986 36.355 -12.961 1.00 56.52 297 GLN A CA 1
ATOM 2254 C C . GLN A 1 297 ? 34.802 36.557 -12.027 1.00 60.63 297 GLN A C 1
ATOM 2255 O O . GLN A 1 297 ? 34.958 37.017 -10.895 1.00 57.98 297 GLN A O 1
ATOM 2261 N N . GLN A 1 298 ? 33.614 36.223 -12.516 1.00 67.89 298 GLN A N 1
ATOM 2262 C CA . GLN A 1 298 ? 32.395 36.350 -11.731 1.00 64.60 298 GLN A CA 1
ATOM 2263 C C . GLN A 1 298 ? 32.464 35.376 -10.561 1.00 69.76 298 GLN A C 1
ATOM 2264 O O . GLN A 1 298 ? 32.708 34.182 -10.759 1.00 67.48 298 GLN A O 1
ATOM 2270 N N . ASN A 1 299 ? 32.266 35.881 -9.346 1.00 63.00 299 ASN A N 1
ATOM 2271 C CA . ASN A 1 299 ? 32.290 35.015 -8.175 1.00 60.42 299 ASN A CA 1
ATOM 2272 C C . ASN A 1 299 ? 31.262 33.911 -8.372 1.00 65.91 299 ASN A C 1
ATOM 2273 O O . ASN A 1 299 ? 30.192 34.149 -8.927 1.00 74.50 299 ASN A O 1
ATOM 2278 N N . GLY A 1 300 ? 31.593 32.702 -7.933 1.00 64.05 300 GLY A N 1
ATOM 2279 C CA . GLY A 1 300 ? 30.674 31.591 -8.093 1.00 63.68 300 GLY A CA 1
ATOM 2280 C C . GLY A 1 300 ? 31.093 30.667 -9.221 1.00 66.50 300 GLY A C 1
ATOM 2281 O O . GLY A 1 300 ? 30.920 29.451 -9.139 1.00 76.76 300 GLY A O 1
ATOM 2282 N N . LYS A 1 301 ? 31.644 31.244 -10.282 1.00 60.37 301 LYS A N 1
ATOM 2283 C CA . LYS A 1 301 ? 32.100 30.468 -11.430 1.00 65.44 301 LYS A CA 1
ATOM 2284 C C . LYS A 1 301 ? 32.951 29.272 -10.991 1.00 60.29 301 LYS A C 1
ATOM 2285 O O . LYS A 1 301 ? 33.950 29.434 -10.293 1.00 65.70 301 LYS A O 1
ATOM 2291 N N . PRO A 1 302 ? 32.562 28.054 -11.393 1.00 58.28 302 PRO A N 1
ATOM 2292 C CA . PRO A 1 302 ? 33.316 26.851 -11.023 1.00 63.09 302 PRO A CA 1
ATOM 2293 C C . PRO A 1 302 ? 34.792 26.976 -11.393 1.00 69.42 302 PRO A C 1
ATOM 2294 O O . PRO A 1 302 ? 35.136 27.655 -12.362 1.00 80.08 302 PRO A O 1
ATOM 2298 N N . CYS A 1 303 ? 35.655 26.321 -10.622 1.00 65.14 303 CYS A N 1
ATOM 2299 C CA . CYS A 1 303 ? 37.096 26.355 -10.866 1.00 63.35 303 CYS A CA 1
ATOM 2300 C C . CYS A 1 303 ? 37.775 25.103 -10.323 1.00 65.96 303 CYS A C 1
ATOM 2301 O O . CYS A 1 303 ? 37.290 24.480 -9.380 1.00 61.80 303 CYS A O 1
ATOM 2304 N N . GLN A 1 304 ? 38.903 24.742 -10.927 1.00 76.24 304 GLN A N 1
ATOM 2305 C CA . GLN A 1 304 ? 39.653 23.557 -10.526 1.00 73.88 304 GLN A CA 1
ATOM 2306 C C . GLN A 1 304 ? 38.841 22.307 -10.833 1.00 76.83 304 GLN A C 1
ATOM 2307 O O . GLN A 1 304 ? 38.811 21.373 -10.036 1.00 76.65 304 GLN A O 1
ATOM 2313 N N . ASN A 1 305 ? 38.185 22.292 -11.991 1.00 79.50 305 ASN A N 1
ATOM 2314 C CA . ASN A 1 305 ? 37.369 21.149 -12.386 1.00 81.97 305 ASN A CA 1
ATOM 2315 C C . ASN A 1 305 ? 36.315 20.925 -11.315 1.00 79.56 305 ASN A C 1
ATOM 2316 O O . ASN A 1 305 ? 36.233 19.858 -10.709 1.00 79.91 305 ASN A O 1
ATOM 2321 N N . ASN A 1 306 ? 35.514 21.954 -11.082 1.00 83.10 306 ASN A N 1
ATOM 2322 C CA . ASN A 1 306 ? 34.463 21.900 -10.079 1.00 87.13 306 ASN A CA 1
ATOM 2323 C C . ASN A 1 306 ? 34.907 21.396 -8.711 1.00 82.57 306 ASN A C 1
ATOM 2324 O O . ASN A 1 306 ? 34.163 20.691 -8.029 1.00 81.72 306 ASN A O 1
ATOM 2329 N N . ARG A 1 307 ? 36.125 21.754 -8.315 1.00 84.14 307 ARG A N 1
ATOM 2330 C CA . ARG A 1 307 ? 36.634 21.375 -7.002 1.00 82.82 307 ARG A CA 1
ATOM 2331 C C . ARG A 1 307 ? 36.395 22.564 -6.074 1.00 78.95 307 ARG A C 1
ATOM 2332 O O . ARG A 1 307 ? 36.706 22.511 -4.886 1.00 82.78 307 ARG A O 1
ATOM 2340 N N . GLY A 1 308 ? 35.836 23.635 -6.637 1.00 72.81 308 GLY A N 1
ATOM 2341 C CA . GLY A 1 308 ? 35.549 24.837 -5.874 1.00 67.39 308 GLY A CA 1
ATOM 2342 C C . GLY A 1 308 ? 34.897 25.898 -6.744 1.00 66.34 308 GLY A C 1
ATOM 2343 O O . GLY A 1 308 ? 34.579 25.637 -7.903 1.00 71.01 308 GLY A O 1
ATOM 2344 N N . TYR A 1 309 ? 34.685 27.090 -6.189 1.00 58.89 309 TYR A N 1
ATOM 2345 C CA . TYR A 1 309 ? 34.077 28.192 -6.934 1.00 56.08 309 TYR A CA 1
ATOM 2346 C C . TYR A 1 309 ? 34.908 29.454 -6.737 1.00 56.23 309 TYR A C 1
ATOM 2347 O O . TYR A 1 309 ? 35.337 29.745 -5.626 1.00 71.43 309 TYR A O 1
ATOM 2356 N N . CYS A 1 310 ? 35.131 30.204 -7.812 1.00 57.51 310 CYS A N 1
ATOM 2357 C CA . CYS A 1 310 ? 35.927 31.424 -7.726 1.00 64.79 310 CYS A CA 1
ATOM 2358 C C . CYS A 1 310 ? 35.523 32.316 -6.568 1.00 62.57 310 CYS A C 1
ATOM 2359 O O . CYS A 1 310 ? 34.377 32.301 -6.121 1.00 71.35 310 CYS A O 1
ATOM 2362 N N . TYR A 1 311 ? 36.482 33.096 -6.089 1.00 58.95 311 TYR A N 1
ATOM 2363 C CA . TYR A 1 311 ? 36.240 33.999 -4.982 1.00 60.78 311 TYR A CA 1
ATOM 2364 C C . TYR A 1 311 ? 37.259 35.130 -4.992 1.00 66.05 311 TYR A C 1
ATOM 2365 O O . TYR A 1 311 ? 38.436 34.930 -4.668 1.00 54.70 311 TYR A O 1
ATOM 2374 N N . ASN A 1 312 ? 36.795 36.317 -5.372 1.00 68.58 312 ASN A N 1
ATOM 2375 C CA . ASN A 1 312 ? 37.646 37.498 -5.439 1.00 63.71 312 ASN A CA 1
ATOM 2376 C C . ASN A 1 312 ? 38.998 37.197 -6.062 1.00 56.73 312 ASN A C 1
ATOM 2377 O O . ASN A 1 312 ? 40.019 37.724 -5.624 1.00 54.12 312 ASN A O 1
ATOM 2382 N N . GLY A 1 313 ? 38.998 36.337 -7.077 1.00 54.39 313 GLY A N 1
ATOM 2383 C CA . GLY A 1 313 ? 40.234 36.004 -7.759 1.00 51.52 313 GLY A CA 1
ATOM 2384 C C . GLY A 1 313 ? 40.824 34.636 -7.493 1.00 60.76 313 GLY A C 1
ATOM 2385 O O . GLY A 1 313 ? 41.551 34.111 -8.336 1.00 62.83 313 GLY A O 1
ATOM 2386 N N . ASP A 1 314 ? 40.521 34.049 -6.338 1.00 72.27 314 ASP A N 1
ATOM 2387 C CA . ASP A 1 314 ? 41.064 32.734 -5.997 1.00 74.74 314 ASP A CA 1
ATOM 2388 C C . ASP A 1 314 ? 40.039 31.608 -5.997 1.00 68.85 314 ASP A C 1
ATOM 2389 O O . ASP A 1 314 ? 38.831 31.845 -6.033 1.00 64.78 314 ASP A O 1
ATOM 2394 N N . CYS A 1 315 ? 40.542 30.378 -5.952 1.00 61.06 315 CYS A N 1
ATOM 2395 C CA . CYS A 1 315 ? 39.698 29.192 -5.940 1.00 57.02 315 CYS A CA 1
ATOM 2396 C C . CYS A 1 315 ? 40.004 28.370 -4.688 1.00 59.37 315 CYS A C 1
ATOM 2397 O O . CYS A 1 315 ? 40.671 27.336 -4.754 1.00 61.63 315 CYS A O 1
ATOM 2400 N N . PRO A 1 316 ? 39.510 28.820 -3.525 1.00 58.33 316 PRO A N 1
ATOM 2401 C CA . PRO A 1 316 ? 39.750 28.108 -2.266 1.00 59.35 316 PRO A CA 1
ATOM 2402 C C . PRO A 1 316 ? 39.245 26.670 -2.275 1.00 56.48 316 PRO A C 1
ATOM 2403 O O . PRO A 1 316 ? 38.150 26.390 -2.755 1.00 66.20 316 PRO A O 1
ATOM 2407 N N . ILE A 1 317 ? 40.066 25.768 -1.745 1.00 55.05 317 ILE A N 1
ATOM 2408 C CA . ILE A 1 317 ? 39.745 24.347 -1.675 1.00 51.28 317 ILE A CA 1
ATOM 2409 C C . ILE A 1 317 ? 40.291 23.805 -0.363 1.00 58.65 317 ILE A C 1
ATOM 2410 O O . ILE A 1 317 ? 41.484 23.933 -0.082 1.00 59.89 317 ILE A O 1
ATOM 2415 N N . MET A 1 318 ? 39.423 23.187 0.431 1.00 60.72 318 MET A N 1
ATOM 2416 C CA . MET A 1 318 ? 39.816 22.646 1.727 1.00 51.68 318 MET A CA 1
ATOM 2417 C C . MET A 1 318 ? 41.133 21.888 1.762 1.00 53.07 318 MET A C 1
ATOM 2418 O O . MET A 1 318 ? 41.944 22.099 2.661 1.00 54.47 318 MET A O 1
ATOM 2423 N N . ARG A 1 319 ? 41.351 21.005 0.794 1.00 58.03 319 ARG A N 1
ATOM 2424 C CA . ARG A 1 319 ? 42.585 20.229 0.760 1.00 61.30 319 ARG A CA 1
ATOM 2425 C C . ARG A 1 319 ? 43.828 21.113 0.772 1.00 60.47 319 ARG A C 1
ATOM 2426 O O . ARG A 1 319 ? 44.788 20.838 1.495 1.00 56.78 319 ARG A O 1
ATOM 2434 N N . ASN A 1 320 ? 43.812 22.175 -0.026 1.00 54.38 320 ASN A N 1
ATOM 2435 C CA . ASN A 1 320 ? 44.960 23.071 -0.084 1.00 61.30 320 ASN A CA 1
ATOM 2436 C C . ASN A 1 320 ? 45.195 23.792 1.235 1.00 59.65 320 ASN A C 1
ATOM 2437 O O . ASN A 1 320 ? 46.332 23.909 1.691 1.00 63.57 320 ASN A O 1
ATOM 2442 N N . GLN A 1 321 ? 44.119 24.271 1.850 1.00 57.13 321 GLN A N 1
ATOM 2443 C CA . GLN A 1 321 ? 44.240 24.975 3.116 1.00 44.63 321 GLN A CA 1
ATOM 2444 C C . GLN A 1 321 ? 44.793 24.029 4.174 1.00 49.87 321 GLN A C 1
ATOM 2445 O O . GLN A 1 321 ? 45.443 24.456 5.127 1.00 53.12 321 GLN A O 1
ATOM 2451 N N . CYS A 1 322 ? 44.536 22.738 4.010 1.00 45.20 322 CYS A N 1
ATOM 2452 C CA . CYS A 1 322 ? 45.056 21.766 4.957 1.00 50.80 322 CYS A CA 1
ATOM 2453 C C . CYS A 1 322 ? 46.561 21.649 4.742 1.00 56.45 322 CYS A C 1
ATOM 2454 O O . CYS A 1 322 ? 47.336 21.512 5.694 1.00 50.44 322 CYS A O 1
ATOM 2457 N N . ILE A 1 323 ? 46.970 21.717 3.480 1.00 45.92 323 ILE A N 1
ATOM 2458 C CA . ILE A 1 323 ? 48.381 21.626 3.142 1.00 49.53 323 ILE A CA 1
ATOM 2459 C C . ILE A 1 323 ? 49.132 22.862 3.631 1.00 47.18 323 ILE A C 1
ATOM 2460 O O . ILE A 1 323 ? 50.283 22.777 4.057 1.00 44.69 323 ILE A O 1
ATOM 2465 N N . SER A 1 324 ? 48.475 24.012 3.574 1.00 46.69 324 SER A N 1
ATOM 2466 C CA . SER A 1 324 ? 49.087 25.252 4.029 1.00 44.47 324 SER A CA 1
ATOM 2467 C C . SER A 1 324 ? 49.387 25.146 5.516 1.00 45.83 324 SER A C 1
ATOM 2468 O O . SER A 1 324 ? 50.430 25.599 5.986 1.00 43.13 324 SER A O 1
ATOM 2471 N N . LEU A 1 325 ? 48.466 24.528 6.247 1.00 46.13 325 LEU A N 1
ATOM 2472 C CA . LEU A 1 325 ? 48.599 24.383 7.688 1.00 46.75 325 LEU A CA 1
ATOM 2473 C C . LEU A 1 325 ? 49.425 23.197 8.163 1.00 59.88 325 LEU A C 1
ATOM 2474 O O . LEU A 1 325 ? 50.232 23.342 9.079 1.00 66.22 325 LEU A O 1
ATOM 2479 N N . PHE A 1 326 ? 49.241 22.028 7.557 1.00 58.77 326 PHE A N 1
ATOM 2480 C CA . PHE A 1 326 ? 49.975 20.860 8.028 1.00 63.20 326 PHE A CA 1
ATOM 2481 C C . PHE A 1 326 ? 50.976 20.209 7.089 1.00 65.50 326 PHE A C 1
ATOM 2482 O O . PHE A 1 326 ? 51.522 19.148 7.401 1.00 69.41 326 PHE A O 1
ATOM 2490 N N . GLY A 1 327 ? 51.223 20.825 5.943 1.00 68.72 327 GLY A N 1
ATOM 2491 C CA . GLY A 1 327 ? 52.192 20.252 5.026 1.00 71.44 327 GLY A CA 1
ATOM 2492 C C . GLY A 1 327 ? 51.632 19.534 3.817 1.00 66.08 327 GLY A C 1
ATOM 2493 O O . GLY A 1 327 ? 50.419 19.427 3.632 1.00 67.31 327 GLY A O 1
ATOM 2494 N N . SER A 1 328 ? 52.542 19.028 2.994 1.00 66.98 328 SER A N 1
ATOM 2495 C CA . SER A 1 328 ? 52.186 18.323 1.772 1.00 68.11 328 SER A CA 1
ATOM 2496 C C . SER A 1 328 ? 51.475 17.005 2.020 1.00 65.85 328 SER A C 1
ATOM 2497 O O . SER A 1 328 ? 50.703 16.542 1.183 1.00 59.07 328 SER A O 1
ATOM 2500 N N . ARG A 1 329 ? 51.728 16.413 3.180 1.00 74.66 329 ARG A N 1
ATOM 2501 C CA . ARG A 1 329 ? 51.142 15.127 3.535 1.00 84.44 329 ARG A CA 1
ATOM 2502 C C . ARG A 1 329 ? 49.741 15.217 4.152 1.00 87.83 329 ARG A C 1
ATOM 2503 O O . ARG A 1 329 ? 49.175 14.201 4.562 1.00 93.46 329 ARG A O 1
ATOM 2511 N N . ALA A 1 330 ? 49.174 16.420 4.201 1.00 85.37 330 ALA A N 1
ATOM 2512 C CA . ALA A 1 330 ? 47.853 16.617 4.801 1.00 74.65 330 ALA A CA 1
ATOM 2513 C C . ALA A 1 330 ? 46.672 16.631 3.830 1.00 70.78 330 ALA A C 1
ATOM 2514 O O . ALA A 1 330 ? 46.839 16.819 2.625 1.00 71.03 330 ALA A O 1
ATOM 2516 N N . ASN A 1 331 ? 45.476 16.433 4.378 1.00 66.98 331 ASN A N 1
ATOM 2517 C CA . ASN A 1 331 ? 44.239 16.431 3.600 1.00 64.48 331 ASN A CA 1
ATOM 2518 C C . ASN A 1 331 ? 43.055 16.671 4.545 1.00 63.40 331 ASN A C 1
ATOM 2519 O O . ASN A 1 331 ? 43.214 16.619 5.764 1.00 68.99 331 ASN A O 1
ATOM 2524 N N . VAL A 1 332 ? 41.874 16.931 3.988 1.00 61.86 332 VAL A N 1
ATOM 2525 C CA . VAL A 1 332 ? 40.680 17.174 4.798 1.00 65.03 332 VAL A CA 1
ATOM 2526 C C . VAL A 1 332 ? 40.271 15.940 5.593 1.00 61.45 332 VAL A C 1
ATOM 2527 O O . VAL A 1 332 ? 40.405 14.814 5.122 1.00 67.39 332 VAL A O 1
ATOM 2531 N N . ALA A 1 333 ? 39.770 16.153 6.801 1.00 64.95 333 ALA A N 1
ATOM 2532 C CA . ALA A 1 333 ? 39.344 15.044 7.644 1.00 62.51 333 ALA A CA 1
ATOM 2533 C C . ALA A 1 333 ? 37.950 14.584 7.238 1.00 65.81 333 ALA A C 1
ATOM 2534 O O . ALA A 1 333 ? 37.309 15.196 6.379 1.00 68.90 333 ALA A O 1
ATOM 2536 N N . LYS A 1 334 ? 37.486 13.503 7.857 1.00 65.46 334 LYS A N 1
ATOM 2537 C CA . LYS A 1 334 ? 36.173 12.954 7.554 1.00 63.34 334 LYS A CA 1
ATOM 2538 C C . LYS A 1 334 ? 35.110 13.789 8.268 1.00 64.90 334 LYS A C 1
ATOM 2539 O O . LYS A 1 334 ? 35.302 14.193 9.421 1.00 54.29 334 LYS A O 1
ATOM 2545 N N . ASP A 1 335 ? 34.001 14.048 7.573 1.00 54.61 335 ASP A N 1
ATOM 2546 C CA . ASP A 1 335 ? 32.902 14.839 8.116 1.00 53.93 335 ASP A CA 1
ATOM 2547 C C . ASP A 1 335 ? 32.779 14.727 9.630 1.00 60.79 335 ASP A C 1
ATOM 2548 O O . ASP A 1 335 ? 32.664 15.736 10.324 1.00 66.82 335 ASP A O 1
ATOM 2553 N N . SER A 1 336 ? 32.810 13.499 10.135 1.00 57.50 336 SER A N 1
ATOM 2554 C CA . SER A 1 336 ? 32.698 13.250 11.566 1.00 57.81 336 SER A CA 1
ATOM 2555 C C . SER A 1 336 ? 33.372 14.322 12.422 1.00 63.08 336 SER A C 1
ATOM 2556 O O . SER A 1 336 ? 32.822 14.747 13.440 1.00 59.04 336 SER A O 1
ATOM 2559 N N . CYS A 1 337 ? 34.558 14.757 12.003 1.00 62.69 337 CYS A N 1
ATOM 2560 C CA . CYS A 1 337 ? 35.316 15.763 12.740 1.00 57.11 337 CYS A CA 1
ATOM 2561 C C . CYS A 1 337 ? 34.609 17.106 12.858 1.00 59.27 337 CYS A C 1
ATOM 2562 O O . CYS A 1 337 ? 34.543 17.693 13.939 1.00 54.24 337 CYS A O 1
ATOM 2565 N N . PHE A 1 338 ? 34.091 17.595 11.738 1.00 54.67 338 PHE A N 1
ATOM 2566 C CA . PHE A 1 338 ? 33.415 18.884 11.715 1.00 64.85 338 PHE A CA 1
ATOM 2567 C C . PHE A 1 338 ? 32.252 19.012 12.696 1.00 61.20 338 PHE A C 1
ATOM 2568 O O . PHE A 1 338 ? 31.759 20.111 12.949 1.00 71.30 338 PHE A O 1
ATOM 2576 N N . GLN A 1 339 ? 31.820 17.892 13.257 1.00 64.65 339 GLN A N 1
ATOM 2577 C CA . GLN A 1 339 ? 30.725 17.906 14.213 1.00 62.33 339 GLN A CA 1
ATOM 2578 C C . GLN A 1 339 ? 31.177 18.579 15.503 1.00 62.91 339 GLN A C 1
ATOM 2579 O O . GLN A 1 339 ? 30.358 18.945 16.345 1.00 65.57 339 GLN A O 1
ATOM 2585 N N . GLU A 1 340 ? 32.488 18.742 15.649 1.00 58.95 340 GLU A N 1
ATOM 2586 C CA . GLU A 1 340 ? 33.051 19.379 16.833 1.00 59.79 340 GLU A CA 1
ATOM 2587 C C . GLU A 1 340 ? 32.707 20.863 16.818 1.00 64.27 340 GLU A C 1
ATOM 2588 O O . GLU A 1 340 ? 32.816 21.551 17.833 1.00 58.13 340 GLU A O 1
ATOM 2594 N N . ASN A 1 341 ? 32.283 21.341 15.652 1.00 70.68 341 ASN A N 1
ATOM 2595 C CA . ASN A 1 341 ? 31.923 22.741 15.460 1.00 64.66 341 ASN A CA 1
ATOM 2596 C C . ASN A 1 341 ? 30.549 23.106 16.004 1.00 66.01 341 ASN A C 1
ATOM 2597 O O . ASN A 1 341 ? 30.150 24.268 15.964 1.00 69.82 341 ASN A O 1
ATOM 2602 N N . LEU A 1 342 ? 29.826 22.116 16.512 1.00 63.45 342 LEU A N 1
ATOM 2603 C CA . LEU A 1 342 ? 28.497 22.352 17.062 1.00 57.70 342 LEU A CA 1
ATOM 2604 C C . LEU A 1 342 ? 28.593 22.663 18.549 1.00 55.55 342 LEU A C 1
ATOM 2605 O O . LEU A 1 342 ? 27.692 23.261 19.132 1.00 58.52 342 LEU A O 1
ATOM 2610 N N . LYS A 1 343 ? 29.701 22.262 19.156 1.00 52.37 343 LYS A N 1
ATOM 2611 C CA . LYS A 1 343 ? 29.906 22.470 20.582 1.00 56.72 343 LYS A CA 1
ATOM 2612 C C . LYS A 1 343 ? 30.176 23.925 20.948 1.00 59.73 343 LYS A C 1
ATOM 2613 O O . LYS A 1 343 ? 30.001 24.322 22.099 1.00 68.00 343 LYS A O 1
ATOM 2619 N N . GLY A 1 344 ? 30.591 24.725 19.974 1.00 64.74 344 GLY A N 1
ATOM 2620 C CA . GLY A 1 344 ? 30.900 26.110 20.273 1.00 52.76 344 GLY A CA 1
ATOM 2621 C C . GLY A 1 344 ? 32.057 26.110 21.257 1.00 54.12 344 GLY A C 1
ATOM 2622 O O . GLY A 1 344 ? 32.112 26.943 22.162 1.00 52.23 344 GLY A O 1
ATOM 2623 N N . SER A 1 345 ? 32.974 25.156 21.072 1.00 55.73 345 SER A N 1
ATOM 2624 C CA . SER A 1 345 ? 34.157 24.986 21.921 1.00 53.54 345 SER A CA 1
ATOM 2625 C C . SER A 1 345 ? 35.063 26.190 21.765 1.00 54.34 345 SER A C 1
ATOM 2626 O O . SER A 1 345 ? 34.664 27.198 21.190 1.00 68.60 345 SER A O 1
ATOM 2629 N N . TYR A 1 346 ? 36.290 26.093 22.266 1.00 53.73 346 TYR A N 1
ATOM 2630 C CA . TYR A 1 346 ? 37.203 27.212 22.118 1.00 56.91 346 TYR A CA 1
ATOM 2631 C C . TYR A 1 346 ? 37.741 27.229 20.691 1.00 54.85 346 TYR A C 1
ATOM 2632 O O . TYR A 1 346 ? 38.141 28.277 20.188 1.00 64.21 346 TYR A O 1
ATOM 2641 N N . TYR A 1 347 ? 37.733 26.071 20.033 1.00 49.42 347 TYR A N 1
ATOM 2642 C CA . TYR A 1 347 ? 38.208 25.985 18.655 1.00 52.25 347 TYR A CA 1
ATOM 2643 C C . TYR A 1 347 ? 37.107 25.546 17.698 1.00 54.14 347 TYR A C 1
ATOM 2644 O O . TYR A 1 347 ? 37.185 25.789 16.494 1.00 54.20 347 TYR A O 1
ATOM 2653 N N . GLY A 1 348 ? 36.077 24.905 18.236 1.00 49.66 348 GLY A N 1
ATOM 2654 C CA . GLY A 1 348 ? 34.980 24.461 17.401 1.00 51.56 348 GLY A CA 1
ATOM 2655 C C . GLY A 1 348 ? 33.801 25.411 17.484 1.00 53.14 348 GLY A C 1
ATOM 2656 O O . GLY A 1 348 ? 33.023 25.357 18.432 1.00 58.00 348 GLY A O 1
ATOM 2657 N N . TYR A 1 349 ? 33.671 26.285 16.491 1.00 56.39 349 TYR A N 1
ATOM 2658 C CA . TYR A 1 349 ? 32.577 27.253 16.444 1.00 53.76 349 TYR A CA 1
ATOM 2659 C C . TYR A 1 349 ? 32.472 27.829 15.041 1.00 50.96 349 TYR A C 1
ATOM 2660 O O . TYR A 1 349 ? 33.104 27.336 14.113 1.00 63.55 349 TYR A O 1
ATOM 2669 N N . CYS A 1 350 ? 31.660 28.865 14.888 1.00 57.41 350 CYS A N 1
ATOM 2670 C CA . CYS A 1 350 ? 31.493 29.530 13.603 1.00 53.60 350 CYS A CA 1
ATOM 2671 C C . CYS A 1 350 ? 31.692 31.022 13.798 1.00 58.90 350 CYS A C 1
ATOM 2672 O O . CYS A 1 350 ? 32.820 31.517 13.771 1.00 62.82 350 CYS A O 1
ATOM 2675 N N . ARG A 1 351 ? 30.595 31.739 14.005 1.00 52.52 351 ARG A N 1
ATOM 2676 C CA . ARG A 1 351 ? 30.675 33.173 14.213 1.00 58.54 351 ARG A CA 1
ATOM 2677 C C . ARG A 1 351 ? 30.992 33.491 15.664 1.00 63.43 351 ARG A C 1
ATOM 2678 O O . ARG A 1 351 ? 30.903 32.628 16.538 1.00 62.76 351 ARG A O 1
ATOM 2686 N N . LYS A 1 352 ? 31.388 34.735 15.904 1.00 64.25 352 LYS A N 1
ATOM 2687 C CA . LYS A 1 352 ? 31.682 35.208 17.248 1.00 66.83 352 LYS A CA 1
ATOM 2688 C C . LYS A 1 352 ? 30.958 36.530 17.456 1.00 73.13 352 LYS A C 1
ATOM 2689 O O . LYS A 1 352 ? 30.947 37.392 16.572 1.00 80.43 352 LYS A O 1
ATOM 2695 N N . GLU A 1 353 ? 30.333 36.671 18.620 1.00 73.10 353 GLU A N 1
ATOM 2696 C CA . GLU A 1 353 ? 29.608 37.884 18.969 1.00 77.43 353 GLU A CA 1
ATOM 2697 C C . GLU A 1 353 ? 30.157 38.431 20.277 1.00 81.08 353 GLU A C 1
ATOM 2698 O O . GLU A 1 353 ? 29.898 37.876 21.346 1.00 82.73 353 GLU A O 1
ATOM 2704 N N . ASN A 1 354 ? 30.922 39.514 20.190 1.00 79.51 354 ASN A N 1
ATOM 2705 C CA . ASN A 1 354 ? 31.503 40.123 21.379 1.00 90.66 354 ASN A CA 1
ATOM 2706 C C . ASN A 1 354 ? 32.517 39.154 21.988 1.00 93.06 354 ASN A C 1
ATOM 2707 O O . ASN A 1 354 ? 32.567 38.968 23.206 1.00 94.87 354 ASN A O 1
ATOM 2712 N N . GLY A 1 355 ? 33.319 38.533 21.126 1.00 83.69 355 GLY A N 1
ATOM 2713 C CA . GLY A 1 355 ? 34.318 37.588 21.591 1.00 72.14 355 GLY A CA 1
ATOM 2714 C C . GLY A 1 355 ? 33.722 36.249 21.985 1.00 69.77 355 GLY A C 1
ATOM 2715 O O . GLY A 1 355 ? 34.436 35.256 22.107 1.00 79.86 355 GLY A O 1
ATOM 2716 N N . ARG A 1 356 ? 32.408 36.222 22.184 1.00 64.62 356 ARG A N 1
ATOM 2717 C CA . ARG A 1 356 ? 31.694 35.006 22.567 1.00 66.83 356 ARG A CA 1
ATOM 2718 C C . ARG A 1 356 ? 31.579 34.059 21.369 1.00 65.41 356 ARG A C 1
ATOM 2719 O O . ARG A 1 356 ? 31.051 34.440 20.321 1.00 67.17 356 ARG A O 1
ATOM 2727 N N . LYS A 1 357 ? 32.056 32.826 21.526 1.00 50.65 357 LYS A N 1
ATOM 2728 C CA . LYS A 1 357 ? 32.015 31.859 20.429 1.00 50.98 357 LYS A CA 1
ATOM 2729 C C . LYS A 1 357 ? 30.672 31.158 20.288 1.00 50.78 357 LYS A C 1
ATOM 2730 O O . LYS A 1 357 ? 30.167 30.544 21.227 1.00 51.51 357 LYS A O 1
ATOM 2736 N N . ILE A 1 358 ? 30.112 31.248 19.088 1.00 41.35 358 ILE A N 1
ATOM 2737 C CA . ILE A 1 358 ? 28.812 30.670 18.785 1.00 50.07 358 ILE A CA 1
ATOM 2738 C C . ILE A 1 358 ? 28.884 29.407 17.933 1.00 58.41 358 ILE A C 1
ATOM 2739 O O . ILE A 1 358 ? 29.501 29.401 16.870 1.00 62.82 358 ILE A O 1
ATOM 2744 N N . PRO A 1 359 ? 28.232 28.323 18.385 1.00 65.79 359 PRO A N 1
ATOM 2745 C CA . PRO A 1 359 ? 28.221 27.048 17.657 1.00 63.27 359 PRO A CA 1
ATOM 2746 C C . PRO A 1 359 ? 27.610 27.180 16.265 1.00 53.92 359 PRO A C 1
ATOM 2747 O O . PRO A 1 359 ? 26.828 28.093 16.017 1.00 57.36 359 PRO A O 1
ATOM 2751 N N . CYS A 1 360 ? 27.974 26.277 15.359 1.00 55.51 360 CYS A N 1
ATOM 2752 C CA . CYS A 1 360 ? 27.451 26.329 13.995 1.00 59.82 360 CYS A CA 1
ATOM 2753 C C . CYS A 1 360 ? 26.152 25.555 13.880 1.00 64.69 360 CYS A C 1
ATOM 2754 O O . CYS A 1 360 ? 25.981 24.516 14.519 1.00 70.04 360 CYS A O 1
ATOM 2757 N N . ALA A 1 361 ? 25.237 26.053 13.057 1.00 65.12 361 ALA A N 1
ATOM 2758 C CA . ALA A 1 361 ? 23.992 25.340 12.839 1.00 66.10 361 ALA A CA 1
ATOM 2759 C C . ALA A 1 361 ? 24.463 24.096 12.094 1.00 69.90 361 ALA A C 1
ATOM 2760 O O . ALA A 1 361 ? 25.456 24.145 11.367 1.00 60.48 361 ALA A O 1
ATOM 2762 N N . PRO A 1 362 ? 23.774 22.964 12.271 1.00 71.44 362 PRO A N 1
ATOM 2763 C CA . PRO A 1 362 ? 24.181 21.733 11.587 1.00 72.70 362 PRO A CA 1
ATOM 2764 C C . PRO A 1 362 ? 24.434 21.905 10.087 1.00 69.46 362 PRO A C 1
ATOM 2765 O O . PRO A 1 362 ? 25.077 21.067 9.459 1.00 73.39 362 PRO A O 1
ATOM 2769 N N . GLN A 1 363 ? 23.944 23.001 9.522 1.00 71.78 363 GLN A N 1
ATOM 2770 C CA . GLN A 1 363 ? 24.109 23.255 8.096 1.00 73.70 363 GLN A CA 1
ATOM 2771 C C . GLN A 1 363 ? 25.348 24.079 7.756 1.00 76.22 363 GLN A C 1
ATOM 2772 O O . GLN A 1 363 ? 25.675 24.250 6.583 1.00 80.39 363 GLN A O 1
ATOM 2778 N N . ASP A 1 364 ? 26.035 24.586 8.777 1.00 82.33 364 ASP A N 1
ATOM 2779 C CA . ASP A 1 364 ? 27.231 25.399 8.565 1.00 79.27 364 ASP A CA 1
ATOM 2780 C C . ASP A 1 364 ? 28.466 24.834 9.269 1.00 82.99 364 ASP A C 1
ATOM 2781 O O . ASP A 1 364 ? 29.383 25.582 9.600 1.00 92.46 364 ASP A O 1
ATOM 2786 N N . VAL A 1 365 ? 28.498 23.528 9.510 1.00 82.44 365 VAL A N 1
ATOM 2787 C CA . VAL A 1 365 ? 29.647 22.928 10.183 1.00 72.34 365 VAL A CA 1
ATOM 2788 C C . VAL A 1 365 ? 30.897 22.918 9.307 1.00 74.61 365 VAL A C 1
ATOM 2789 O O . VAL A 1 365 ? 32.017 22.893 9.815 1.00 74.23 365 VAL A O 1
ATOM 2793 N N . LYS A 1 366 ? 30.704 22.944 7.993 1.00 66.17 366 LYS A N 1
ATOM 2794 C CA . LYS A 1 366 ? 31.826 22.943 7.069 1.00 63.57 366 LYS A CA 1
ATOM 2795 C C . LYS A 1 366 ? 32.387 24.343 6.853 1.00 63.56 366 LYS A C 1
ATOM 2796 O O . LYS A 1 366 ? 33.140 24.571 5.911 1.00 71.38 366 LYS A O 1
ATOM 2802 N N . CYS A 1 367 ? 32.024 25.280 7.721 1.00 59.53 367 CYS A N 1
ATOM 2803 C CA . CYS A 1 367 ? 32.520 26.646 7.596 1.00 56.84 367 CYS A CA 1
ATOM 2804 C C . CYS A 1 367 ? 33.165 27.176 8.868 1.00 55.00 367 CYS A C 1
ATOM 2805 O O . CYS A 1 367 ? 33.616 28.322 8.914 1.00 59.69 367 CYS A O 1
ATOM 2808 N N . GLY A 1 368 ? 33.203 26.341 9.900 1.00 45.62 368 GLY A N 1
ATOM 2809 C CA . GLY A 1 368 ? 33.816 26.747 11.149 1.00 52.94 368 GLY A CA 1
ATOM 2810 C C . GLY A 1 368 ? 35.288 26.393 11.135 1.00 51.08 368 GLY A C 1
ATOM 2811 O O . GLY A 1 368 ? 35.998 26.713 10.184 1.00 56.48 368 GLY A O 1
ATOM 2812 N N . ARG A 1 369 ? 35.757 25.729 12.183 1.00 46.94 369 ARG A N 1
ATOM 2813 C CA . ARG A 1 369 ? 37.157 25.338 12.243 1.00 48.54 369 ARG A CA 1
ATOM 2814 C C . ARG A 1 369 ? 37.433 24.276 11.188 1.00 51.68 369 ARG A C 1
ATOM 2815 O O . ARG A 1 369 ? 36.629 23.370 10.981 1.00 58.46 369 ARG A O 1
ATOM 2823 N N . LEU A 1 370 ? 38.570 24.389 10.516 1.00 52.08 370 LEU A N 1
ATOM 2824 C CA . LEU A 1 370 ? 38.942 23.410 9.507 1.00 52.43 370 LEU A CA 1
ATOM 2825 C C . LEU A 1 370 ? 39.638 22.245 10.192 1.00 57.28 370 LEU A C 1
ATOM 2826 O O . LEU A 1 370 ? 40.502 22.449 11.045 1.00 65.78 370 LEU A O 1
ATOM 2831 N N . PHE A 1 371 ? 39.252 21.027 9.832 1.00 60.65 371 PHE A N 1
ATOM 2832 C CA . PHE A 1 371 ? 39.871 19.839 10.405 1.00 56.71 371 PHE A CA 1
ATOM 2833 C C . PHE A 1 371 ? 40.576 19.082 9.298 1.00 58.59 371 PHE A C 1
ATOM 2834 O O . PHE A 1 371 ? 40.009 18.852 8.228 1.00 50.53 371 PHE A O 1
ATOM 2842 N N . CYS A 1 372 ? 41.821 18.704 9.560 1.00 68.07 372 CYS A N 1
ATOM 2843 C CA . CYS A 1 372 ? 42.613 17.993 8.575 1.00 66.66 372 CYS A CA 1
ATOM 2844 C C . CYS A 1 372 ? 43.092 16.647 9.064 1.00 70.43 372 CYS A C 1
ATOM 2845 O O . CYS A 1 372 ? 43.230 16.409 10.269 1.00 60.75 372 CYS A O 1
ATOM 2848 N N . LEU A 1 373 ? 43.350 15.779 8.093 1.00 76.72 373 LEU A N 1
ATOM 2849 C CA . LEU A 1 373 ? 43.822 14.428 8.329 1.00 85.00 373 LEU A CA 1
ATOM 2850 C C . LEU A 1 373 ? 45.303 14.354 7.982 1.00 84.45 373 LEU A C 1
ATOM 2851 O O . LEU A 1 373 ? 45.697 13.652 7.054 1.00 98.12 373 LEU A O 1
ATOM 2856 N N . ASN A 1 374 ? 46.117 15.101 8.720 1.00 87.32 374 ASN A N 1
ATOM 2857 C CA . ASN A 1 374 ? 47.556 15.108 8.495 1.00 90.78 374 ASN A CA 1
ATOM 2858 C C . ASN A 1 374 ? 48.080 13.689 8.650 1.00 98.05 374 ASN A C 1
ATOM 2859 O O . ASN A 1 374 ? 48.173 13.164 9.761 1.00 98.38 374 ASN A O 1
ATOM 2864 N N . ASN A 1 375 ? 48.422 13.071 7.527 1.00 102.93 375 ASN A N 1
ATOM 2865 C CA . ASN A 1 375 ? 48.907 11.701 7.534 1.00 103.21 375 ASN A CA 1
ATOM 2866 C C . ASN A 1 375 ? 50.400 11.616 7.832 1.00 102.53 375 ASN A C 1
ATOM 2867 O O . ASN A 1 375 ? 51.145 10.927 7.140 1.00 104.65 375 ASN A O 1
ATOM 2872 N N . SER A 1 376 ? 50.833 12.321 8.871 1.00 106.73 376 SER A N 1
ATOM 2873 C CA . SER A 1 376 ? 52.237 12.313 9.258 1.00 111.79 376 SER A CA 1
ATOM 2874 C C . SER A 1 376 ? 52.422 11.501 10.535 1.00 116.64 376 SER A C 1
ATOM 2875 O O . SER A 1 376 ? 51.834 11.818 11.569 1.00 112.72 376 SER A O 1
ATOM 2878 N N . PRO A 1 377 ? 53.245 10.439 10.476 1.00 121.88 377 PRO A N 1
ATOM 2879 C CA . PRO A 1 377 ? 53.523 9.561 11.616 1.00 122.90 377 PRO A CA 1
ATOM 2880 C C . PRO A 1 377 ? 53.663 10.285 12.954 1.00 125.81 377 PRO A C 1
ATOM 2881 O O . PRO A 1 377 ? 53.901 11.497 12.998 1.00 119.75 377 PRO A O 1
ATOM 2885 N N . ARG A 1 378 ? 53.514 9.516 14.032 1.00 128.45 378 ARG A N 1
ATOM 2886 C CA . ARG A 1 378 ? 53.582 10.009 15.408 1.00 130.63 378 ARG A CA 1
ATOM 2887 C C . ARG A 1 378 ? 52.180 10.439 15.821 1.00 127.34 378 ARG A C 1
ATOM 2888 O O . ARG A 1 378 ? 51.891 10.624 17.005 1.00 119.45 378 ARG A O 1
ATOM 2896 N N . ASN A 1 379 ? 51.313 10.576 14.821 1.00 127.61 379 ASN A N 1
ATOM 2897 C CA . ASN A 1 379 ? 49.928 10.979 15.025 1.00 125.50 379 ASN A CA 1
ATOM 2898 C C . ASN A 1 379 ? 49.143 9.959 15.829 1.00 127.63 379 ASN A C 1
ATOM 2899 O O . ASN A 1 379 ? 49.640 8.882 16.153 1.00 129.60 379 ASN A O 1
ATOM 2904 N N . LYS A 1 380 ? 47.901 10.320 16.128 1.00 128.96 380 LYS A N 1
ATOM 2905 C CA . LYS A 1 380 ? 46.974 9.486 16.884 1.00 126.06 380 LYS A CA 1
ATOM 2906 C C . LYS A 1 380 ? 45.608 10.158 16.811 1.00 121.17 380 LYS A C 1
ATOM 2907 O O . LYS A 1 380 ? 44.604 9.614 17.270 1.00 123.90 380 LYS A O 1
ATOM 2913 N N . ASN A 1 381 ? 45.587 11.349 16.218 1.00 113.30 381 ASN A N 1
ATOM 2914 C CA . ASN A 1 381 ? 44.364 12.129 16.079 1.00 99.01 381 ASN A CA 1
ATOM 2915 C C . ASN A 1 381 ? 43.977 12.262 14.607 1.00 83.95 381 ASN A C 1
ATOM 2916 O O . ASN A 1 381 ? 44.745 12.793 13.806 1.00 85.53 381 ASN A O 1
ATOM 2921 N N . PRO A 1 382 ? 42.787 11.765 14.231 1.00 71.17 382 PRO A N 1
ATOM 2922 C CA . PRO A 1 382 ? 42.319 11.845 12.844 1.00 64.19 382 PRO A CA 1
ATOM 2923 C C . PRO A 1 382 ? 41.595 13.159 12.562 1.00 64.41 382 PRO A C 1
ATOM 2924 O O . PRO A 1 382 ? 41.088 13.376 11.458 1.00 52.80 382 PRO A O 1
ATOM 2928 N N . CYS A 1 383 ? 41.543 14.025 13.571 1.00 63.55 383 CYS A N 1
ATOM 2929 C CA . CYS A 1 383 ? 40.878 15.318 13.442 1.00 74.64 383 CYS A CA 1
ATOM 2930 C C . CYS A 1 383 ? 41.806 16.480 13.790 1.00 74.40 383 CYS A C 1
ATOM 2931 O O . CYS A 1 383 ? 41.546 17.224 14.736 1.00 73.64 383 CYS A O 1
ATOM 2934 N N . ASN A 1 384 ? 42.883 16.646 13.033 1.00 71.01 384 ASN A N 1
ATOM 2935 C CA . ASN A 1 384 ? 43.813 17.731 13.312 1.00 66.37 384 ASN A CA 1
ATOM 2936 C C . ASN A 1 384 ? 43.203 19.085 12.976 1.00 65.12 384 ASN A C 1
ATOM 2937 O O . ASN A 1 384 ? 42.451 19.221 12.007 1.00 53.17 384 ASN A O 1
ATOM 2942 N N . MET A 1 385 ? 43.522 20.083 13.791 1.00 53.51 385 MET A N 1
ATOM 2943 C CA . MET A 1 385 ? 43.005 21.427 13.580 1.00 46.85 385 MET A CA 1
ATOM 2944 C C . MET A 1 385 ? 44.004 22.437 14.108 1.00 50.18 385 MET A C 1
ATOM 2945 O O . MET A 1 385 ? 44.787 22.131 15.009 1.00 50.86 385 MET A O 1
ATOM 2950 N N . HIS A 1 386 ? 43.977 23.642 13.548 1.00 50.22 386 HIS A N 1
ATOM 2951 C CA . HIS A 1 386 ? 44.887 24.690 13.984 1.00 49.22 386 HIS A CA 1
ATOM 2952 C C . HIS A 1 386 ? 44.207 25.741 14.859 1.00 52.59 386 HIS A C 1
ATOM 2953 O O . HIS A 1 386 ? 43.159 26.282 14.501 1.00 56.51 386 HIS A O 1
ATOM 2960 N N . TYR A 1 387 ? 44.808 26.026 16.010 1.00 47.37 387 TYR A N 1
ATOM 2961 C CA . TYR A 1 387 ? 44.264 27.038 16.903 1.00 44.25 387 TYR A CA 1
ATOM 2962 C C . TYR A 1 387 ? 45.319 27.710 17.765 1.00 47.68 387 TYR A C 1
ATOM 2963 O O . TYR A 1 387 ? 46.234 27.066 18.275 1.00 38.66 387 TYR A O 1
ATOM 2972 N N . SER A 1 388 ? 45.161 29.018 17.923 1.00 52.54 388 SER A N 1
ATOM 2973 C CA . SER A 1 388 ? 46.044 29.842 18.733 1.00 54.29 388 SER A CA 1
ATOM 2974 C C . SER A 1 388 ? 45.141 30.924 19.296 1.00 59.29 388 SER A C 1
ATOM 2975 O O . SER A 1 388 ? 44.384 31.543 18.552 1.00 61.55 388 SER A O 1
ATOM 2978 N N . CYS A 1 389 ? 45.196 31.159 20.599 1.00 62.25 389 CYS A N 1
ATOM 2979 C CA . CYS A 1 389 ? 44.323 32.177 21.154 1.00 74.78 389 CYS A CA 1
ATOM 2980 C C . CYS A 1 389 ? 44.729 33.568 20.670 1.00 70.04 389 CYS A C 1
ATOM 2981 O O . CYS A 1 389 ? 43.972 34.529 20.812 1.00 68.10 389 CYS A O 1
ATOM 2984 N N . MET A 1 390 ? 45.919 33.674 20.084 1.00 63.10 390 MET A N 1
ATOM 2985 C CA . MET A 1 390 ? 46.390 34.957 19.577 1.00 53.89 390 MET A CA 1
ATOM 2986 C C . MET A 1 390 ? 46.190 35.029 18.069 1.00 50.34 390 MET A C 1
ATOM 2987 O O . MET A 1 390 ? 46.460 36.056 17.450 1.00 61.25 390 MET A O 1
ATOM 2992 N N . ASP A 1 391 ? 45.713 33.935 17.483 1.00 45.65 391 ASP A N 1
ATOM 2993 C CA . ASP A 1 391 ? 45.475 33.869 16.041 1.00 48.68 391 ASP A CA 1
ATOM 2994 C C . ASP A 1 391 ? 44.393 32.831 15.770 1.00 47.70 391 ASP A C 1
ATOM 2995 O O . ASP A 1 391 ? 44.644 31.805 15.141 1.00 50.86 391 ASP A O 1
ATOM 3000 N N . GLN A 1 392 ? 43.182 33.115 16.233 1.00 46.72 392 GLN A N 1
ATOM 3001 C CA . GLN A 1 392 ? 42.075 32.185 16.087 1.00 35.11 392 GLN A CA 1
ATOM 3002 C C . GLN A 1 392 ? 41.450 32.064 14.708 1.00 45.89 392 GLN A C 1
ATOM 3003 O O . GLN A 1 392 ? 40.924 31.006 14.367 1.00 56.78 392 GLN A O 1
ATOM 3009 N N . HIS A 1 393 ? 41.502 33.126 13.908 1.00 47.06 393 HIS A N 1
ATOM 3010 C CA . HIS A 1 393 ? 40.899 33.074 12.578 1.00 45.11 393 HIS A CA 1
ATOM 3011 C C . HIS A 1 393 ? 41.621 32.107 11.656 1.00 41.79 393 HIS A C 1
ATOM 3012 O O . HIS A 1 393 ? 40.995 31.433 10.837 1.00 49.42 393 HIS A O 1
ATOM 3019 N N . LYS A 1 394 ? 42.941 32.048 11.785 1.00 42.84 394 LYS A N 1
ATOM 3020 C CA . LYS A 1 394 ? 43.738 31.129 10.985 1.00 52.16 394 LYS A CA 1
ATOM 3021 C C . LYS A 1 394 ? 43.387 29.758 11.540 1.00 65.79 394 LYS A C 1
ATOM 3022 O O . LYS A 1 394 ? 43.560 29.498 12.738 1.00 78.48 394 LYS A O 1
ATOM 3028 N N . GLY A 1 395 ? 42.887 28.879 10.686 1.00 47.80 395 GLY A N 1
ATOM 3029 C CA . GLY A 1 395 ? 42.502 27.570 11.174 1.00 43.66 395 GLY A CA 1
ATOM 3030 C C . GLY A 1 395 ? 41.038 27.374 10.856 1.00 40.72 395 GLY A C 1
ATOM 3031 O O . GLY A 1 395 ? 40.553 26.247 10.769 1.00 50.72 395 GLY A O 1
ATOM 3032 N N . MET A 1 396 ? 40.333 28.488 10.695 1.00 36.45 396 MET A N 1
ATOM 3033 C CA . MET A 1 396 ? 38.920 28.466 10.339 1.00 32.06 396 MET A CA 1
ATOM 3034 C C . MET A 1 396 ? 38.899 28.307 8.825 1.00 39.95 396 MET A C 1
ATOM 3035 O O . MET A 1 396 ? 39.852 28.688 8.147 1.00 39.25 396 MET A O 1
ATOM 3040 N N . VAL A 1 397 ? 37.821 27.740 8.297 1.00 47.05 397 VAL A N 1
ATOM 3041 C CA . VAL A 1 397 ? 37.698 27.536 6.862 1.00 42.71 397 VAL A CA 1
ATOM 3042 C C . VAL A 1 397 ? 37.694 28.868 6.122 1.00 44.28 397 VAL A C 1
ATOM 3043 O O . VAL A 1 397 ? 36.896 29.754 6.425 1.00 47.34 397 VAL A O 1
ATOM 3047 N N . ASP A 1 398 ? 38.596 29.002 5.154 1.00 40.59 398 ASP A N 1
ATOM 3048 C CA . ASP A 1 398 ? 38.699 30.221 4.363 1.00 39.62 398 ASP A CA 1
ATOM 3049 C C . ASP A 1 398 ? 37.369 30.571 3.698 1.00 42.41 398 ASP A C 1
ATOM 3050 O O . ASP A 1 398 ? 36.771 29.748 3.002 1.00 39.87 398 ASP A O 1
ATOM 3055 N N . PRO A 1 399 ? 36.878 31.797 3.912 1.00 40.22 399 PRO A N 1
ATOM 3056 C CA . PRO A 1 399 ? 35.610 32.134 3.265 1.00 45.68 399 PRO A CA 1
ATOM 3057 C C . PRO A 1 399 ? 35.767 32.009 1.759 1.00 47.10 399 PRO A C 1
ATOM 3058 O O . PRO A 1 399 ? 36.826 32.319 1.218 1.00 51.43 399 PRO A O 1
ATOM 3062 N N . GLY A 1 400 ? 34.718 31.540 1.091 1.00 51.26 400 GLY A N 1
ATOM 3063 C CA . GLY A 1 400 ? 34.767 31.371 -0.348 1.00 49.22 400 GLY A CA 1
ATOM 3064 C C . GLY A 1 400 ? 34.868 29.898 -0.684 1.00 53.44 400 GLY A C 1
ATOM 3065 O O . GLY A 1 400 ? 34.528 29.471 -1.790 1.00 55.64 400 GLY A O 1
ATOM 3066 N N . THR A 1 401 ? 35.338 29.118 0.286 1.00 57.14 401 THR A N 1
ATOM 3067 C CA . THR A 1 401 ? 35.494 27.677 0.124 1.00 52.66 401 THR A CA 1
ATOM 3068 C C . THR A 1 401 ? 34.173 27.005 -0.206 1.00 59.80 401 THR A C 1
ATOM 3069 O O . THR A 1 401 ? 33.104 27.485 0.174 1.00 68.38 401 THR A O 1
ATOM 3073 N N . LYS A 1 402 ? 34.258 25.888 -0.919 1.00 64.17 402 LYS A N 1
ATOM 3074 C CA . LYS A 1 402 ? 33.085 25.118 -1.301 1.00 63.73 402 LYS A CA 1
ATOM 3075 C C . LYS A 1 402 ? 32.787 24.148 -0.155 1.00 64.24 402 LYS A C 1
ATOM 3076 O O . LYS A 1 402 ? 33.588 23.262 0.134 1.00 55.67 402 LYS A O 1
ATOM 3082 N N . CYS A 1 403 ? 31.644 24.327 0.503 1.00 68.71 403 CYS A N 1
ATOM 3083 C CA . CYS A 1 403 ? 31.270 23.464 1.621 1.00 76.97 403 CYS A CA 1
ATOM 3084 C C . CYS A 1 403 ? 30.386 22.289 1.205 1.00 79.91 403 CYS A C 1
ATOM 3085 O O . CYS A 1 403 ? 30.300 21.287 1.916 1.00 81.22 403 CYS A O 1
ATOM 3088 N N . GLU A 1 404 ? 29.745 22.416 0.047 1.00 84.34 404 GLU A N 1
ATOM 3089 C CA . GLU A 1 404 ? 28.863 21.381 -0.496 1.00 91.72 404 GLU A CA 1
ATOM 3090 C C . GLU A 1 404 ? 28.622 21.729 -1.959 1.00 89.72 404 GLU A C 1
ATOM 3091 O O . GLU A 1 404 ? 28.806 22.878 -2.359 1.00 90.90 404 GLU A O 1
ATOM 3097 N N . ASP A 1 405 ? 28.204 20.753 -2.758 1.00 81.70 405 ASP A N 1
ATOM 3098 C CA . ASP A 1 405 ? 27.942 21.022 -4.167 1.00 81.64 405 ASP A CA 1
ATOM 3099 C C . ASP A 1 405 ? 26.913 22.133 -4.293 1.00 75.09 405 ASP A C 1
ATOM 3100 O O . ASP A 1 405 ? 25.769 21.976 -3.873 1.00 76.43 405 ASP A O 1
ATOM 3105 N N . GLY A 1 406 ? 27.332 23.258 -4.864 1.00 71.54 406 GLY A N 1
ATOM 3106 C CA . GLY A 1 406 ? 26.433 24.385 -5.035 1.00 61.28 406 GLY A CA 1
ATOM 3107 C C . GLY A 1 406 ? 26.440 25.345 -3.859 1.00 68.15 406 GLY A C 1
ATOM 3108 O O . GLY A 1 406 ? 25.720 26.346 -3.861 1.00 60.55 406 GLY A O 1
ATOM 3109 N N . LYS A 1 407 ? 27.254 25.044 -2.851 1.00 64.20 407 LYS A N 1
ATOM 3110 C CA . LYS A 1 407 ? 27.340 25.893 -1.670 1.00 60.03 407 LYS A CA 1
ATOM 3111 C C . LYS A 1 407 ? 28.766 26.286 -1.306 1.00 51.77 407 LYS A C 1
ATOM 3112 O O . LYS A 1 407 ? 29.711 25.532 -1.532 1.00 61.26 407 LYS A O 1
ATOM 3118 N N . VAL A 1 408 ? 28.910 27.481 -0.744 1.00 51.02 408 VAL A N 1
ATOM 3119 C CA . VAL A 1 408 ? 30.209 27.993 -0.315 1.00 49.98 408 VAL A CA 1
ATOM 3120 C C . VAL A 1 408 ? 30.053 28.801 0.974 1.00 46.41 408 VAL A C 1
ATOM 3121 O O . VAL A 1 408 ? 28.975 29.325 1.270 1.00 50.79 408 VAL A O 1
ATOM 3125 N N . CYS A 1 409 ? 31.127 28.903 1.742 1.00 39.74 409 CYS A N 1
ATOM 3126 C CA . CYS A 1 409 ? 31.077 29.678 2.975 1.00 47.88 409 CYS A CA 1
ATOM 3127 C C . CYS A 1 409 ? 31.166 31.164 2.628 1.00 48.35 409 CYS A C 1
ATOM 3128 O O . CYS A 1 409 ? 31.992 31.566 1.802 1.00 39.59 409 CYS A O 1
ATOM 3131 N N . ASN A 1 410 ? 30.311 31.982 3.232 1.00 44.42 410 ASN A N 1
ATOM 3132 C CA . ASN A 1 410 ? 30.387 33.408 2.966 1.00 49.96 410 ASN A CA 1
ATOM 3133 C C . ASN A 1 410 ? 31.425 33.994 3.917 1.00 56.57 410 ASN A C 1
ATOM 3134 O O . ASN A 1 410 ? 32.195 33.258 4.536 1.00 57.22 410 ASN A O 1
ATOM 3139 N N . ASN A 1 411 ? 31.454 35.313 4.035 1.00 59.57 411 ASN A N 1
ATOM 3140 C CA . ASN A 1 411 ? 32.414 35.956 4.915 1.00 61.48 411 ASN A CA 1
ATOM 3141 C C . ASN A 1 411 ? 31.926 35.993 6.356 1.00 60.14 411 ASN A C 1
ATOM 3142 O O . ASN A 1 411 ? 32.508 36.674 7.198 1.00 57.41 411 ASN A O 1
ATOM 3147 N N . LYS A 1 412 ? 30.859 35.250 6.634 1.00 60.20 412 LYS A N 1
ATOM 3148 C CA . LYS A 1 412 ? 30.289 35.204 7.972 1.00 58.75 412 LYS A CA 1
ATOM 3149 C C . LYS A 1 412 ? 30.086 33.784 8.496 1.00 55.20 412 LYS A C 1
ATOM 3150 O O . LYS A 1 412 ? 29.052 33.469 9.078 1.00 56.81 412 LYS A O 1
ATOM 3156 N N . ARG A 1 413 ? 31.084 32.934 8.287 1.00 52.11 413 ARG A N 1
ATOM 3157 C CA . ARG A 1 413 ? 31.045 31.551 8.751 1.00 50.71 413 ARG A CA 1
ATOM 3158 C C . ARG A 1 413 ? 29.724 30.807 8.520 1.00 49.70 413 ARG A C 1
ATOM 3159 O O . ARG A 1 413 ? 29.265 30.055 9.386 1.00 48.12 413 ARG A O 1
ATOM 3167 N N . GLN A 1 414 ? 29.123 31.011 7.349 1.00 51.35 414 GLN A N 1
ATOM 3168 C CA . GLN A 1 414 ? 27.866 30.349 6.991 1.00 54.13 414 GLN A CA 1
ATOM 3169 C C . GLN A 1 414 ? 28.011 29.617 5.663 1.00 60.24 414 GLN A C 1
ATOM 3170 O O . GLN A 1 414 ? 28.563 30.163 4.708 1.00 62.95 414 GLN A O 1
ATOM 3176 N N . CYS A 1 415 ? 27.516 28.384 5.598 1.00 64.74 415 CYS A N 1
ATOM 3177 C CA . CYS A 1 415 ? 27.591 27.609 4.363 1.00 66.01 415 CYS A CA 1
ATOM 3178 C C . CYS A 1 415 ? 26.351 27.889 3.527 1.00 63.22 415 CYS A C 1
ATOM 3179 O O . CYS A 1 415 ? 25.449 27.063 3.426 1.00 67.63 415 CYS A O 1
ATOM 3182 N N . VAL A 1 416 ? 26.326 29.072 2.926 1.00 60.31 416 VAL A N 1
ATOM 3183 C CA . VAL A 1 416 ? 25.205 29.504 2.111 1.00 58.87 416 VAL A CA 1
ATOM 3184 C C . VAL A 1 416 ? 25.255 28.977 0.681 1.00 68.69 416 VAL A C 1
ATOM 3185 O O . VAL A 1 416 ? 26.199 28.297 0.283 1.00 63.22 416 VAL A O 1
ATOM 3189 N N . ASP A 1 417 ? 24.219 29.311 -0.081 1.00 74.93 417 ASP A N 1
ATOM 3190 C CA . ASP A 1 417 ? 24.091 28.900 -1.470 1.00 71.91 417 ASP A CA 1
ATOM 3191 C C . ASP A 1 417 ? 24.814 29.892 -2.377 1.00 77.03 417 ASP A C 1
ATOM 3192 O O . ASP A 1 417 ? 24.553 31.092 -2.336 1.00 78.92 417 ASP A O 1
ATOM 3197 N N . VAL A 1 418 ? 25.729 29.380 -3.193 1.00 81.36 418 VAL A N 1
ATOM 3198 C CA . VAL A 1 418 ? 26.508 30.207 -4.106 1.00 78.63 418 VAL A CA 1
ATOM 3199 C C . VAL A 1 418 ? 25.680 31.291 -4.798 1.00 79.09 418 VAL A C 1
ATOM 3200 O O . VAL A 1 418 ? 26.073 32.459 -4.834 1.00 80.89 418 VAL A O 1
ATOM 3204 N N . ASN A 1 419 ? 24.532 30.907 -5.341 1.00 81.73 419 ASN A N 1
ATOM 3205 C CA . ASN A 1 419 ? 23.665 31.854 -6.033 1.00 87.44 419 ASN A CA 1
ATOM 3206 C C . ASN A 1 419 ? 23.237 33.005 -5.126 1.00 86.79 419 ASN A C 1
ATOM 3207 O O . ASN A 1 419 ? 23.029 34.126 -5.593 1.00 83.79 419 ASN A O 1
ATOM 3212 N N . THR A 1 420 ? 23.113 32.727 -3.830 1.00 82.49 420 THR A N 1
ATOM 3213 C CA . THR A 1 420 ? 22.698 33.745 -2.870 1.00 86.07 420 THR A CA 1
ATOM 3214 C C . THR A 1 420 ? 23.882 34.427 -2.185 1.00 82.74 420 THR A C 1
ATOM 3215 O O . THR A 1 420 ? 23.738 35.513 -1.623 1.00 84.25 420 THR A O 1
ATOM 3219 N N . ALA A 1 421 ? 25.049 33.794 -2.232 1.00 74.22 421 ALA A N 1
ATOM 3220 C CA . ALA A 1 421 ? 26.242 34.362 -1.615 1.00 68.89 421 ALA A CA 1
ATOM 3221 C C . ALA A 1 421 ? 26.807 35.470 -2.495 1.00 76.54 421 ALA A C 1
ATOM 3222 O O . ALA A 1 421 ? 27.542 36.340 -2.026 1.00 77.29 421 ALA A O 1
ATOM 3224 N N . TYR A 1 422 ? 26.448 35.437 -3.774 1.00 84.24 422 TYR A N 1
ATOM 3225 C CA . TYR A 1 422 ? 26.934 36.421 -4.733 1.00 88.89 422 TYR A CA 1
ATOM 3226 C C . TYR A 1 422 ? 25.800 37.093 -5.509 1.00 92.43 422 TYR A C 1
ATOM 3227 O O . TYR A 1 422 ? 24.620 36.827 -5.190 1.00 90.75 422 TYR A O 1
ATOM 3236 N N . ASP B 2 2 ? 49.783 22.115 24.812 1.00 104.16 1 ASP B N 1
ATOM 3237 C CA . ASP B 2 2 ? 49.865 21.544 26.189 1.00 120.15 1 ASP B CA 1
ATOM 3238 C C . ASP B 2 2 ? 49.342 22.508 27.257 1.00 119.41 1 ASP B C 1
ATOM 3239 O O . ASP B 2 2 ? 49.175 23.702 27.008 1.00 117.22 1 ASP B O 1
ATOM 3244 N N . CYS B 2 3 ? 49.099 21.974 28.451 1.00 121.31 2 CYS B N 1
ATOM 3245 C CA . CYS B 2 3 ? 48.570 22.753 29.568 1.00 119.83 2 CYS B CA 1
ATOM 3246 C C . CYS B 2 3 ? 49.152 22.334 30.905 1.00 127.64 2 CYS B C 1
ATOM 3247 O O . CYS B 2 3 ? 48.766 21.301 31.456 1.00 128.50 2 CYS B O 1
ATOM 3250 N N . PRO B 2 4 ? 50.082 23.124 31.455 1.00 132.71 3 PRO B N 1
ATOM 3251 C CA . PRO B 2 4 ? 50.598 22.684 32.752 1.00 129.94 3 PRO B CA 1
ATOM 3252 C C . PRO B 2 4 ? 49.949 23.441 33.929 1.00 130.17 3 PRO B C 1
ATOM 3253 O O . PRO B 2 4 ? 50.636 23.787 34.890 1.00 135.97 3 PRO B O 1
ATOM 3257 N N . PRO B 2 5 ? 48.623 23.716 33.868 1.00 126.02 4 PRO B N 1
ATOM 3258 C CA . PRO B 2 5 ? 48.016 24.435 34.993 1.00 120.41 4 PRO B CA 1
ATOM 3259 C C . PRO B 2 5 ? 47.781 23.541 36.207 1.00 118.49 4 PRO B C 1
ATOM 3260 O O . PRO B 2 5 ? 47.953 23.982 37.340 1.00 119.44 4 PRO B O 1
ATOM 3264 N N . ASP B 2 6 ? 47.384 22.294 35.957 1.00 112.07 5 ASP B N 1
ATOM 3265 C CA . ASP B 2 6 ? 47.130 21.315 37.016 1.00 105.65 5 ASP B CA 1
ATOM 3266 C C . ASP B 2 6 ? 46.273 20.175 36.484 1.00 99.94 5 ASP B C 1
ATOM 3267 O O . ASP B 2 6 ? 45.488 19.582 37.224 1.00 97.41 5 ASP B O 1
ATOM 3272 N N . SER B 2 7 ? 46.422 19.860 35.204 1.00 89.45 6 SER B N 1
ATOM 3273 C CA . SER B 2 7 ? 45.625 18.797 34.612 1.00 78.38 6 SER B CA 1
ATOM 3274 C C . SER B 2 7 ? 46.379 17.921 33.620 1.00 74.28 6 SER B C 1
ATOM 3275 O O . SER B 2 7 ? 47.573 18.102 33.395 1.00 76.79 6 SER B O 1
ATOM 3278 N N . SER B 2 8 ? 45.667 16.962 33.039 1.00 76.70 7 SER B N 1
ATOM 3279 C CA . SER B 2 8 ? 46.246 16.040 32.069 1.00 77.22 7 SER B CA 1
ATOM 3280 C C . SER B 2 8 ? 45.769 16.387 30.662 1.00 72.34 7 SER B C 1
ATOM 3281 O O . SER B 2 8 ? 44.650 16.866 30.477 1.00 77.36 7 SER B O 1
ATOM 3284 N N . LEU B 2 9 ? 46.616 16.132 29.672 1.00 58.41 8 LEU B N 1
ATOM 3285 C CA . LEU B 2 9 ? 46.276 16.445 28.296 1.00 52.45 8 LEU B CA 1
ATOM 3286 C C . LEU B 2 9 ? 45.885 15.259 27.427 1.00 50.22 8 LEU B C 1
ATOM 3287 O O . LEU B 2 9 ? 46.565 14.235 27.395 1.00 57.11 8 LEU B O 1
ATOM 3292 N N . TYR B 2 10 ? 44.776 15.420 26.717 1.00 45.67 9 TYR B N 1
ATOM 3293 C CA . TYR B 2 10 ? 44.294 14.407 25.800 1.00 50.04 9 TYR B CA 1
ATOM 3294 C C . TYR B 2 10 ? 43.657 15.063 24.574 1.00 52.10 9 TYR B C 1
ATOM 3295 O O . TYR B 2 10 ? 42.600 15.685 24.674 1.00 56.23 9 TYR B O 1
ATOM 3304 N N . ARG B 2 11 ? 44.323 14.932 23.431 1.00 43.87 10 ARG B N 1
ATOM 3305 C CA . ARG B 2 11 ? 43.847 15.457 22.155 1.00 39.25 10 ARG B CA 1
ATOM 3306 C C . ARG B 2 11 ? 43.183 16.836 22.132 1.00 50.02 10 ARG B C 1
ATOM 3307 O O . ARG B 2 11 ? 41.978 16.934 21.884 1.00 62.89 10 ARG B O 1
ATOM 3315 N N . TYR B 2 12 ? 43.953 17.895 22.378 1.00 50.95 11 TYR B N 1
ATOM 3316 C CA . TYR B 2 12 ? 43.430 19.276 22.343 1.00 58.31 11 TYR B CA 1
ATOM 3317 C C . TYR B 2 12 ? 42.684 19.791 23.581 1.00 55.39 11 TYR B C 1
ATOM 3318 O O . TYR B 2 12 ? 42.413 20.986 23.679 1.00 56.36 11 TYR B O 1
ATOM 3327 N N . PHE B 2 13 ? 42.335 18.907 24.510 1.00 52.74 12 PHE B N 1
ATOM 3328 C CA . PHE B 2 13 ? 41.634 19.331 25.721 1.00 52.21 12 PHE B CA 1
ATOM 3329 C C . PHE B 2 13 ? 42.393 18.951 26.992 1.00 59.54 12 PHE B C 1
ATOM 3330 O O . PHE B 2 13 ? 43.228 18.046 26.983 1.00 61.77 12 PHE B O 1
ATOM 3338 N N . CYS B 2 14 ? 42.094 19.643 28.086 1.00 60.36 13 CYS B N 1
ATOM 3339 C CA . CYS B 2 14 ? 42.759 19.390 29.361 1.00 63.45 13 CYS B CA 1
ATOM 3340 C C . CYS B 2 14 ? 41.787 19.001 30.458 1.00 65.57 13 CYS B C 1
ATOM 3341 O O . CYS B 2 14 ? 40.745 19.635 30.644 1.00 65.37 13 CYS B O 1
ATOM 3344 N N . TYR B 2 15 ? 42.141 17.942 31.180 1.00 61.41 14 TYR B N 1
ATOM 3345 C CA . TYR B 2 15 ? 41.288 17.411 32.229 1.00 57.83 14 TYR B CA 1
ATOM 3346 C C . TYR B 2 15 ? 41.804 17.643 33.640 1.00 59.72 14 TYR B C 1
ATOM 3347 O O . TYR B 2 15 ? 42.796 17.055 34.072 1.00 60.04 14 TYR B O 1
ATOM 3356 N N . ARG B 2 16 ? 41.104 18.516 34.351 1.00 67.02 15 ARG B N 1
ATOM 3357 C CA . ARG B 2 16 ? 41.437 18.870 35.720 1.00 72.59 15 ARG B CA 1
ATOM 3358 C C . ARG B 2 16 ? 40.494 18.112 36.648 1.00 68.40 15 ARG B C 1
ATOM 3359 O O . ARG B 2 16 ? 39.327 17.907 36.320 1.00 69.27 15 ARG B O 1
ATOM 3367 N N . VAL B 2 17 ? 40.998 17.687 37.800 1.00 68.23 16 VAL B N 1
ATOM 3368 C CA . VAL B 2 17 ? 40.175 16.954 38.755 1.00 68.85 16 VAL B CA 1
ATOM 3369 C C . VAL B 2 17 ? 40.091 17.692 40.084 1.00 66.03 16 VAL B C 1
ATOM 3370 O O . VAL B 2 17 ? 41.102 17.879 40.759 1.00 62.79 16 VAL B O 1
ATOM 3374 N N . PHE B 2 18 ? 38.881 18.105 40.454 1.00 68.88 17 PHE B N 1
ATOM 3375 C CA . PHE B 2 18 ? 38.666 18.830 41.704 1.00 75.85 17 PHE B CA 1
ATOM 3376 C C . PHE B 2 18 ? 38.130 17.914 42.800 1.00 81.32 17 PHE B C 1
ATOM 3377 O O . PHE B 2 18 ? 37.396 16.961 42.528 1.00 79.63 17 PHE B O 1
ATOM 3385 N N . LYS B 2 19 ? 38.500 18.216 44.041 1.00 80.92 18 LYS B N 1
ATOM 3386 C CA . LYS B 2 19 ? 38.071 17.423 45.183 1.00 84.12 18 LYS B CA 1
ATOM 3387 C C . LYS B 2 19 ? 36.984 18.145 45.971 1.00 80.66 18 LYS B C 1
ATOM 3388 O O . LYS B 2 19 ? 36.731 17.835 47.133 1.00 88.82 18 LYS B O 1
ATOM 3394 N N . GLU B 2 20 ? 36.335 19.108 45.334 1.00 80.32 19 GLU B N 1
ATOM 3395 C CA . GLU B 2 20 ? 35.278 19.856 45.996 1.00 86.36 19 GLU B CA 1
ATOM 3396 C C . GLU B 2 20 ? 33.934 19.191 45.699 1.00 84.53 19 GLU B C 1
ATOM 3397 O O . GLU B 2 20 ? 33.583 18.983 44.538 1.00 91.42 19 GLU B O 1
ATOM 3403 N N . HIS B 2 21 ? 33.190 18.845 46.746 1.00 75.89 20 HIS B N 1
ATOM 3404 C CA . HIS B 2 21 ? 31.889 18.207 46.573 1.00 67.22 20 HIS B CA 1
ATOM 3405 C C . HIS B 2 21 ? 30.838 19.228 46.160 1.00 62.27 20 HIS B C 1
ATOM 3406 O O . HIS B 2 21 ? 30.531 20.149 46.913 1.00 66.39 20 HIS B O 1
ATOM 3413 N N . LYS B 2 22 ? 30.289 19.060 44.962 1.00 56.98 21 LYS B N 1
ATOM 3414 C CA . LYS B 2 22 ? 29.265 19.966 44.451 1.00 64.35 21 LYS B CA 1
ATOM 3415 C C . LYS B 2 22 ? 28.134 19.174 43.815 1.00 70.36 21 LYS B C 1
ATOM 3416 O O . LYS B 2 22 ? 28.264 17.975 43.572 1.00 73.01 21 LYS B O 1
ATOM 3422 N N . THR B 2 23 ? 27.024 19.851 43.546 1.00 70.65 22 THR B N 1
ATOM 3423 C CA . THR B 2 23 ? 25.892 19.200 42.906 1.00 71.72 22 THR B CA 1
ATOM 3424 C C . THR B 2 23 ? 26.195 19.274 41.417 1.00 71.02 22 THR B C 1
ATOM 3425 O O . THR B 2 23 ? 27.017 20.091 40.997 1.00 68.46 22 THR B O 1
ATOM 3429 N N . TRP B 2 24 ? 25.546 18.432 40.619 1.00 66.86 23 TRP B N 1
ATOM 3430 C CA . TRP B 2 24 ? 25.780 18.444 39.183 1.00 55.24 23 TRP B CA 1
ATOM 3431 C C . TRP B 2 24 ? 25.674 19.866 38.647 1.00 55.64 23 TRP B C 1
ATOM 3432 O O . TRP B 2 24 ? 26.572 20.350 37.970 1.00 61.32 23 TRP B O 1
ATOM 3443 N N . GLU B 2 25 ? 24.563 20.525 38.954 1.00 64.38 24 GLU B N 1
ATOM 3444 C CA . GLU B 2 25 ? 24.321 21.899 38.522 1.00 65.41 24 GLU B CA 1
ATOM 3445 C C . GLU B 2 25 ? 25.501 22.795 38.883 1.00 66.81 24 GLU B C 1
ATOM 3446 O O . GLU B 2 25 ? 26.004 23.539 38.044 1.00 70.89 24 GLU B O 1
ATOM 3452 N N . ALA B 2 26 ? 25.931 22.722 40.139 1.00 61.40 25 ALA B N 1
ATOM 3453 C CA . ALA B 2 26 ? 27.046 23.531 40.624 1.00 56.39 25 ALA B CA 1
ATOM 3454 C C . ALA B 2 26 ? 28.360 23.223 39.904 1.00 61.39 25 ALA B C 1
ATOM 3455 O O . ALA B 2 26 ? 29.059 24.134 39.468 1.00 56.60 25 ALA B O 1
ATOM 3457 N N . ALA B 2 27 ? 28.694 21.941 39.789 1.00 64.25 26 ALA B N 1
ATOM 3458 C CA . ALA B 2 27 ? 29.928 21.529 39.127 1.00 64.70 26 ALA B CA 1
ATOM 3459 C C . ALA B 2 27 ? 30.030 22.149 37.734 1.00 61.61 26 ALA B C 1
ATOM 3460 O O . ALA B 2 27 ? 30.965 22.896 37.453 1.00 58.34 26 ALA B O 1
ATOM 3462 N N . GLU B 2 28 ? 29.071 21.837 36.867 1.00 57.06 27 GLU B N 1
ATOM 3463 C CA . GLU B 2 28 ? 29.053 22.385 35.516 1.00 52.84 27 GLU B CA 1
ATOM 3464 C C . GLU B 2 28 ? 29.247 23.897 35.572 1.00 58.85 27 GLU B C 1
ATOM 3465 O O . GLU B 2 28 ? 30.089 24.456 34.873 1.00 66.55 27 GLU B O 1
ATOM 3471 N N . ARG B 2 29 ? 28.459 24.550 36.418 1.00 62.25 28 ARG B N 1
ATOM 3472 C CA . ARG B 2 29 ? 28.524 25.994 36.585 1.00 60.25 28 ARG B CA 1
ATOM 3473 C C . ARG B 2 29 ? 29.941 26.426 36.972 1.00 58.49 28 ARG B C 1
ATOM 3474 O O . ARG B 2 29 ? 30.423 27.472 36.543 1.00 62.82 28 ARG B O 1
ATOM 3482 N N . PHE B 2 30 ? 30.610 25.601 37.769 1.00 61.84 29 PHE B N 1
ATOM 3483 C CA . PHE B 2 30 ? 31.966 25.884 38.229 1.00 62.74 29 PHE B CA 1
ATOM 3484 C C . PHE B 2 30 ? 33.022 25.560 37.174 1.00 71.16 29 PHE B C 1
ATOM 3485 O O . PHE B 2 30 ? 34.104 26.149 37.166 1.00 70.07 29 PHE B O 1
ATOM 3493 N N . CYS B 2 31 ? 32.707 24.620 36.287 1.00 74.34 30 CYS B N 1
ATOM 3494 C CA . CYS B 2 31 ? 33.635 24.228 35.234 1.00 72.06 30 CYS B CA 1
ATOM 3495 C C . CYS B 2 31 ? 33.805 25.326 34.196 1.00 76.63 30 CYS B C 1
ATOM 3496 O O . CYS B 2 31 ? 34.844 25.412 33.543 1.00 78.16 30 CYS B O 1
ATOM 3499 N N . MET B 2 32 ? 32.787 26.166 34.047 1.00 78.64 31 MET B N 1
ATOM 3500 C CA . MET B 2 32 ? 32.833 27.244 33.067 1.00 84.28 31 MET B CA 1
ATOM 3501 C C . MET B 2 32 ? 32.883 28.644 33.681 1.00 85.98 31 MET B C 1
ATOM 3502 O O . MET B 2 32 ? 31.975 29.448 33.486 1.00 93.18 31 MET B O 1
ATOM 3507 N N . GLU B 2 33 ? 33.955 28.931 34.417 1.00 86.39 32 GLU B N 1
ATOM 3508 C CA . GLU B 2 33 ? 34.134 30.236 35.049 1.00 96.22 32 GLU B CA 1
ATOM 3509 C C . GLU B 2 33 ? 35.573 30.723 34.896 1.00 99.48 32 GLU B C 1
ATOM 3510 O O . GLU B 2 33 ? 35.894 31.419 33.932 1.00 105.27 32 GLU B O 1
ATOM 3516 N N . HIS B 2 34 ? 36.435 30.387 35.852 1.00 97.54 33 HIS B N 1
ATOM 3517 C CA . HIS B 2 34 ? 37.835 30.778 35.746 1.00 98.60 33 HIS B CA 1
ATOM 3518 C C . HIS B 2 34 ? 38.481 29.867 34.703 1.00 101.58 33 HIS B C 1
ATOM 3519 O O . HIS B 2 34 ? 39.263 30.323 33.868 1.00 99.66 33 HIS B O 1
ATOM 3526 N N . PRO B 2 35 ? 38.194 28.553 34.766 1.00 103.65 34 PRO B N 1
ATOM 3527 C CA . PRO B 2 35 ? 38.774 27.642 33.777 1.00 99.22 34 PRO B CA 1
ATOM 3528 C C . PRO B 2 35 ? 37.891 27.749 32.534 1.00 92.15 34 PRO B C 1
ATOM 3529 O O . PRO B 2 35 ? 37.408 26.752 32.000 1.00 80.09 34 PRO B O 1
ATOM 3533 N N . ASN B 2 36 ? 37.684 28.996 32.116 1.00 96.45 35 ASN B N 1
ATOM 3534 C CA . ASN B 2 36 ? 36.864 29.383 30.968 1.00 98.14 35 ASN B CA 1
ATOM 3535 C C . ASN B 2 36 ? 36.479 28.292 29.978 1.00 106.14 35 ASN B C 1
ATOM 3536 O O . ASN B 2 36 ? 37.201 27.313 29.789 1.00 103.80 35 ASN B O 1
ATOM 3541 N N . ASN B 2 37 ? 35.327 28.488 29.339 1.00 117.66 36 ASN B N 1
ATOM 3542 C CA . ASN B 2 37 ? 34.794 27.550 28.353 1.00 119.21 36 ASN B CA 1
ATOM 3543 C C . ASN B 2 37 ? 34.575 26.166 28.949 1.00 115.12 36 ASN B C 1
ATOM 3544 O O . ASN B 2 37 ? 33.776 25.382 28.437 1.00 120.99 36 ASN B O 1
ATOM 3549 N N . GLY B 2 38 ? 35.285 25.877 30.034 1.00 98.30 37 GLY B N 1
ATOM 3550 C CA . GLY B 2 38 ? 35.172 24.584 30.677 1.00 89.06 37 GLY B CA 1
ATOM 3551 C C . GLY B 2 38 ? 33.767 24.021 30.753 1.00 81.96 37 GLY B C 1
ATOM 3552 O O . GLY B 2 38 ? 32.776 24.742 30.643 1.00 76.51 37 GLY B O 1
ATOM 3553 N N . HIS B 2 39 ? 33.700 22.708 30.938 1.00 72.93 38 HIS B N 1
ATOM 3554 C CA . HIS B 2 39 ? 32.444 21.981 31.054 1.00 64.26 38 HIS B CA 1
ATOM 3555 C C . HIS B 2 39 ? 32.779 20.699 31.793 1.00 62.66 38 HIS B C 1
ATOM 3556 O O . HIS B 2 39 ? 33.950 20.415 32.046 1.00 54.78 38 HIS B O 1
ATOM 3563 N N . LEU B 2 40 ? 31.757 19.930 32.150 1.00 60.75 39 LEU B N 1
ATOM 3564 C CA . LEU B 2 40 ? 31.990 18.664 32.827 1.00 62.10 39 LEU B CA 1
ATOM 3565 C C . LEU B 2 40 ? 32.429 17.663 31.765 1.00 55.87 39 LEU B C 1
ATOM 3566 O O . LEU B 2 40 ? 31.906 17.659 30.651 1.00 60.76 39 LEU B O 1
ATOM 3571 N N . VAL B 2 41 ? 33.393 16.820 32.111 1.00 51.58 40 VAL B N 1
ATOM 3572 C CA . VAL B 2 41 ? 33.911 15.832 31.177 1.00 41.16 40 VAL B CA 1
ATOM 3573 C C . VAL B 2 41 ? 32.886 15.163 30.305 1.00 43.80 40 VAL B C 1
ATOM 3574 O O . VAL B 2 41 ? 31.906 14.599 30.789 1.00 54.70 40 VAL B O 1
ATOM 3578 N N . SER B 2 42 ? 33.118 15.236 29.005 1.00 39.93 41 SER B N 1
ATOM 3579 C CA . SER B 2 42 ? 32.260 14.563 28.055 1.00 44.54 41 SER B CA 1
ATOM 3580 C C . SER B 2 42 ? 33.156 13.395 27.672 1.00 39.85 41 SER B C 1
ATOM 3581 O O . SER B 2 42 ? 34.375 13.499 27.746 1.00 43.72 41 SER B O 1
ATOM 3584 N N . ILE B 2 43 ? 32.558 12.280 27.297 1.00 42.11 42 ILE B N 1
ATOM 3585 C CA . ILE B 2 43 ? 33.307 11.095 26.911 1.00 41.72 42 ILE B CA 1
ATOM 3586 C C . ILE B 2 43 ? 32.716 10.677 25.572 1.00 53.02 42 ILE B C 1
ATOM 3587 O O . ILE B 2 43 ? 31.650 10.054 25.510 1.00 49.26 42 ILE B O 1
ATOM 3592 N N . GLU B 2 44 ? 33.414 11.033 24.499 1.00 57.44 43 GLU B N 1
ATOM 3593 C CA . GLU B 2 44 ? 32.927 10.762 23.153 1.00 66.89 43 GLU B CA 1
ATOM 3594 C C . GLU B 2 44 ? 33.502 9.545 22.435 1.00 61.56 43 GLU B C 1
ATOM 3595 O O . GLU B 2 44 ? 33.079 9.230 21.326 1.00 62.35 43 GLU B O 1
ATOM 3601 N N . SER B 2 45 ? 34.443 8.850 23.067 1.00 61.30 44 SER B N 1
ATOM 3602 C CA . SER B 2 45 ? 35.060 7.676 22.455 1.00 54.30 44 SER B CA 1
ATOM 3603 C C . SER B 2 45 ? 35.607 6.732 23.513 1.00 63.86 44 SER B C 1
ATOM 3604 O O . SER B 2 45 ? 35.859 7.139 24.647 1.00 70.18 44 SER B O 1
ATOM 3607 N N . MET B 2 46 ? 35.802 5.470 23.142 1.00 65.70 45 MET B N 1
ATOM 3608 C CA . MET B 2 46 ? 36.337 4.494 24.083 1.00 62.65 45 MET B CA 1
ATOM 3609 C C . MET B 2 46 ? 37.731 4.917 24.531 1.00 59.07 45 MET B C 1
ATOM 3610 O O . MET B 2 46 ? 38.123 4.690 25.674 1.00 55.42 45 MET B O 1
ATOM 3615 N N . GLU B 2 47 ? 38.474 5.539 23.622 1.00 60.32 46 GLU B N 1
ATOM 3616 C CA . GLU B 2 47 ? 39.827 5.992 23.910 1.00 57.80 46 GLU B CA 1
ATOM 3617 C C . GLU B 2 47 ? 39.808 7.037 25.019 1.00 60.57 46 GLU B C 1
ATOM 3618 O O . GLU B 2 47 ? 40.537 6.924 26.006 1.00 56.89 46 GLU B O 1
ATOM 3624 N N . GLU B 2 48 ? 38.967 8.052 24.853 1.00 58.78 47 GLU B N 1
ATOM 3625 C CA . GLU B 2 48 ? 38.850 9.110 25.847 1.00 54.07 47 GLU B CA 1
ATOM 3626 C C . GLU B 2 48 ? 38.356 8.503 27.162 1.00 54.52 47 GLU B C 1
ATOM 3627 O O . GLU B 2 48 ? 38.781 8.908 28.250 1.00 49.24 47 GLU B O 1
ATOM 3633 N N . ALA B 2 49 ? 37.465 7.521 27.053 1.00 51.69 48 ALA B N 1
ATOM 3634 C CA . ALA B 2 49 ? 36.930 6.835 28.228 1.00 61.07 48 ALA B CA 1
ATOM 3635 C C . ALA B 2 49 ? 38.090 6.273 29.052 1.00 62.72 48 ALA B C 1
ATOM 3636 O O . ALA B 2 49 ? 38.163 6.473 30.265 1.00 53.06 48 ALA B O 1
ATOM 3638 N N . GLU B 2 50 ? 38.994 5.568 28.375 1.00 63.32 49 GLU B N 1
ATOM 3639 C CA . GLU B 2 50 ? 40.161 4.983 29.021 1.00 63.67 49 GLU B CA 1
ATOM 3640 C C . GLU B 2 50 ? 40.985 6.089 29.658 1.00 61.54 49 GLU B C 1
ATOM 3641 O O . GLU B 2 50 ? 41.427 5.978 30.802 1.00 63.59 49 GLU B O 1
ATOM 3647 N N . PHE B 2 51 ? 41.187 7.164 28.911 1.00 55.78 50 PHE B N 1
ATOM 3648 C CA . PHE B 2 51 ? 41.970 8.272 29.414 1.00 59.83 50 PHE B CA 1
ATOM 3649 C C . PHE B 2 51 ? 41.460 8.800 30.754 1.00 71.87 50 PHE B C 1
ATOM 3650 O O . PHE B 2 51 ? 42.205 8.826 31.734 1.00 71.29 50 PHE B O 1
ATOM 3658 N N . VAL B 2 52 ? 40.197 9.223 30.799 1.00 75.03 51 VAL B N 1
ATOM 3659 C CA . VAL B 2 52 ? 39.631 9.768 32.034 1.00 69.94 51 VAL B CA 1
ATOM 3660 C C . VAL B 2 52 ? 39.752 8.799 33.203 1.00 63.64 51 VAL B C 1
ATOM 3661 O O . VAL B 2 52 ? 39.969 9.220 34.338 1.00 60.98 51 VAL B O 1
ATOM 3665 N N . ALA B 2 53 ? 39.610 7.506 32.924 1.00 53.53 52 ALA B N 1
ATOM 3666 C CA . ALA B 2 53 ? 39.713 6.489 33.966 1.00 55.63 52 ALA B CA 1
ATOM 3667 C C . ALA B 2 53 ? 41.124 6.489 34.547 1.00 59.97 52 ALA B C 1
ATOM 3668 O O . ALA B 2 53 ? 41.308 6.611 35.759 1.00 60.59 52 ALA B O 1
ATOM 3670 N N . LYS B 2 54 ? 42.116 6.351 33.674 1.00 62.90 53 LYS B N 1
ATOM 3671 C CA . LYS B 2 54 ? 43.512 6.349 34.090 1.00 61.59 53 LYS B CA 1
ATOM 3672 C C . LYS B 2 54 ? 43.764 7.582 34.950 1.00 58.23 53 LYS B C 1
ATOM 3673 O O . LYS B 2 54 ? 44.474 7.519 35.951 1.00 76.20 53 LYS B O 1
ATOM 3679 N N . LEU B 2 55 ? 43.168 8.702 34.555 1.00 62.97 54 LEU B N 1
ATOM 3680 C CA . LEU B 2 55 ? 43.322 9.957 35.283 1.00 62.96 54 LEU B CA 1
ATOM 3681 C C . LEU B 2 55 ? 42.781 9.837 36.704 1.00 64.77 54 LEU B C 1
ATOM 3682 O O . LEU B 2 55 ? 43.458 10.192 37.666 1.00 66.36 54 LEU B O 1
ATOM 3687 N N . LEU B 2 56 ? 41.559 9.330 36.823 1.00 68.35 55 LEU B N 1
ATOM 3688 C CA . LEU B 2 56 ? 40.911 9.161 38.115 1.00 64.46 55 LEU B CA 1
ATOM 3689 C C . LEU B 2 56 ? 41.619 8.116 38.963 1.00 70.08 55 LEU B C 1
ATOM 3690 O O . LEU B 2 56 ? 41.677 8.233 40.186 1.00 66.22 55 LEU B O 1
ATOM 3695 N N . SER B 2 57 ? 42.146 7.088 38.309 1.00 76.48 56 SER B N 1
ATOM 3696 C CA . SER B 2 57 ? 42.863 6.033 39.011 1.00 82.53 56 SER B CA 1
ATOM 3697 C C . SER B 2 57 ? 44.150 6.637 39.553 1.00 90.25 56 SER B C 1
ATOM 3698 O O . SER B 2 57 ? 44.512 6.439 40.711 1.00 90.57 56 SER B O 1
ATOM 3701 N N . ASN B 2 58 ? 44.824 7.390 38.691 1.00 100.13 57 ASN B N 1
ATOM 3702 C CA . ASN B 2 58 ? 46.080 8.052 39.017 1.00 106.27 57 ASN B CA 1
ATOM 3703 C C . ASN B 2 58 ? 45.910 8.974 40.228 1.00 108.18 57 ASN B C 1
ATOM 3704 O O . ASN B 2 58 ? 46.893 9.446 40.799 1.00 109.83 57 ASN B O 1
ATOM 3709 N N . THR B 2 59 ? 44.660 9.213 40.621 1.00 110.78 58 THR B N 1
ATOM 3710 C CA . THR B 2 59 ? 44.348 10.078 41.760 1.00 116.72 58 THR B CA 1
ATOM 3711 C C . THR B 2 59 ? 44.746 9.458 43.098 1.00 122.40 58 THR B C 1
ATOM 3712 O O . THR B 2 59 ? 44.771 8.237 43.249 1.00 124.22 58 THR B O 1
ATOM 3716 N N . THR B 2 60 ? 45.053 10.318 44.065 1.00 127.57 59 THR B N 1
ATOM 3717 C CA . THR B 2 60 ? 45.451 9.881 45.399 1.00 129.08 59 THR B CA 1
ATOM 3718 C C . THR B 2 60 ? 44.241 9.812 46.327 1.00 127.81 59 THR B C 1
ATOM 3719 O O . THR B 2 60 ? 43.565 8.786 46.408 1.00 125.26 59 THR B O 1
ATOM 3723 N N . THR B 2 65 ? 35.883 8.414 45.708 1.00 91.17 64 THR B N 1
ATOM 3724 C CA . THR B 2 65 ? 34.434 8.580 45.731 1.00 97.60 64 THR B CA 1
ATOM 3725 C C . THR B 2 65 ? 33.888 8.467 44.306 1.00 96.23 64 THR B C 1
ATOM 3726 O O . THR B 2 65 ? 34.467 7.776 43.465 1.00 95.35 64 THR B O 1
ATOM 3730 N N . HIS B 2 66 ? 32.770 9.140 44.046 1.00 86.97 65 HIS B N 1
ATOM 3731 C CA . HIS B 2 66 ? 32.147 9.138 42.727 1.00 75.00 65 HIS B CA 1
ATOM 3732 C C . HIS B 2 66 ? 32.438 10.471 42.054 1.00 72.86 65 HIS B C 1
ATOM 3733 O O . HIS B 2 66 ? 32.598 11.486 42.732 1.00 72.43 65 HIS B O 1
ATOM 3740 N N . PHE B 2 67 ? 32.505 10.473 40.726 1.00 67.16 66 PHE B N 1
ATOM 3741 C CA . PHE B 2 67 ? 32.765 11.706 39.990 1.00 58.46 66 PHE B CA 1
ATOM 3742 C C . PHE B 2 67 ? 31.656 12.038 39.003 1.00 55.39 66 PHE B C 1
ATOM 3743 O O . PHE B 2 67 ? 31.036 11.153 38.417 1.00 56.75 66 PHE B O 1
ATOM 3751 N N . TRP B 2 68 ? 31.419 13.331 38.824 1.00 57.74 67 TRP B N 1
ATOM 3752 C CA . TRP B 2 68 ? 30.381 13.816 37.923 1.00 58.93 67 TRP B CA 1
ATOM 3753 C C . TRP B 2 68 ? 30.765 13.779 36.450 1.00 49.19 67 TRP B C 1
ATOM 3754 O O . TRP B 2 68 ? 31.747 14.384 36.032 1.00 60.28 67 TRP B O 1
ATOM 3765 N N . ILE B 2 69 ? 29.981 13.059 35.667 1.00 44.58 68 ILE B N 1
ATOM 3766 C CA . ILE B 2 69 ? 30.201 12.980 34.236 1.00 45.57 68 ILE B CA 1
ATOM 3767 C C . ILE B 2 69 ? 29.364 14.183 33.768 1.00 52.03 68 ILE B C 1
ATOM 3768 O O . ILE B 2 69 ? 28.490 14.638 34.506 1.00 51.76 68 ILE B O 1
ATOM 3773 N N . GLY B 2 70 ? 29.619 14.711 32.574 1.00 54.12 69 GLY B N 1
ATOM 3774 C CA . GLY B 2 70 ? 28.853 15.861 32.118 1.00 45.44 69 GLY B CA 1
ATOM 3775 C C . GLY B 2 70 ? 27.614 15.536 31.303 1.00 62.86 69 GLY B C 1
ATOM 3776 O O . GLY B 2 70 ? 27.017 16.419 30.684 1.00 65.37 69 GLY B O 1
ATOM 3777 N N . LEU B 2 71 ? 27.219 14.267 31.306 1.00 66.11 70 LEU B N 1
ATOM 3778 C CA . LEU B 2 71 ? 26.053 13.817 30.552 1.00 62.51 70 LEU B CA 1
ATOM 3779 C C . LEU B 2 71 ? 24.750 14.285 31.189 1.00 64.94 70 LEU B C 1
ATOM 3780 O O . LEU B 2 71 ? 24.581 14.182 32.408 1.00 65.97 70 LEU B O 1
ATOM 3785 N N . MET B 2 72 ? 23.834 14.792 30.362 1.00 67.05 71 MET B N 1
ATOM 3786 C CA . MET B 2 72 ? 22.539 15.272 30.846 1.00 71.81 71 MET B CA 1
ATOM 3787 C C . MET B 2 72 ? 21.355 14.806 29.987 1.00 67.60 71 MET B C 1
ATOM 3788 O O . MET B 2 72 ? 21.529 14.420 28.832 1.00 66.01 71 MET B O 1
ATOM 3793 N N . ILE B 2 73 ? 20.153 14.838 30.562 1.00 65.81 72 ILE B N 1
ATOM 3794 C CA . ILE B 2 73 ? 18.949 14.401 29.858 1.00 61.94 72 ILE B CA 1
ATOM 3795 C C . ILE B 2 73 ? 18.103 15.543 29.298 1.00 64.23 72 ILE B C 1
ATOM 3796 O O . ILE B 2 73 ? 17.990 16.610 29.903 1.00 59.04 72 ILE B O 1
ATOM 3801 N N . LYS B 2 74 ? 17.505 15.299 28.135 1.00 72.31 73 LYS B N 1
ATOM 3802 C CA . LYS B 2 74 ? 16.657 16.281 27.470 1.00 75.68 73 LYS B CA 1
ATOM 3803 C C . LYS B 2 74 ? 15.183 15.866 27.517 1.00 85.87 73 LYS B C 1
ATOM 3804 O O . LYS B 2 74 ? 14.820 14.939 28.237 1.00 95.47 73 LYS B O 1
ATOM 3810 N N . ASP B 2 75 ? 14.348 16.548 26.739 1.00 98.63 74 ASP B N 1
ATOM 3811 C CA . ASP B 2 75 ? 12.900 16.307 26.693 1.00 107.39 74 ASP B CA 1
ATOM 3812 C C . ASP B 2 75 ? 12.274 16.470 28.083 1.00 111.08 74 ASP B C 1
ATOM 3813 O O . ASP B 2 75 ? 12.684 15.830 29.051 1.00 107.93 74 ASP B O 1
ATOM 3818 N N . LYS B 2 76 ? 11.284 17.356 28.171 1.00 114.53 75 LYS B N 1
ATOM 3819 C CA . LYS B 2 76 ? 10.616 17.649 29.434 1.00 114.91 75 LYS B CA 1
ATOM 3820 C C . LYS B 2 76 ? 9.747 16.537 30.009 1.00 110.45 75 LYS B C 1
ATOM 3821 O O . LYS B 2 76 ? 8.831 16.800 30.788 1.00 115.56 75 LYS B O 1
ATOM 3827 N N . GLU B 2 77 ? 10.033 15.296 29.634 1.00 102.43 76 GLU B N 1
ATOM 3828 C CA . GLU B 2 77 ? 9.273 14.168 30.152 1.00 98.80 76 GLU B CA 1
ATOM 3829 C C . GLU B 2 77 ? 10.079 13.428 31.210 1.00 94.66 76 GLU B C 1
ATOM 3830 O O . GLU B 2 77 ? 11.186 12.961 30.947 1.00 94.56 76 GLU B O 1
ATOM 3836 N N . GLN B 2 78 ? 9.521 13.331 32.410 1.00 92.98 77 GLN B N 1
ATOM 3837 C CA . GLN B 2 78 ? 10.180 12.636 33.507 1.00 89.39 77 GLN B CA 1
ATOM 3838 C C . GLN B 2 78 ? 10.518 11.206 33.091 1.00 84.04 77 GLN B C 1
ATOM 3839 O O . GLN B 2 78 ? 11.660 10.764 33.212 1.00 78.46 77 GLN B O 1
ATOM 3845 N N . GLU B 2 79 ? 9.511 10.494 32.594 1.00 80.10 78 GLU B N 1
ATOM 3846 C CA . GLU B 2 79 ? 9.663 9.109 32.162 1.00 81.75 78 GLU B CA 1
ATOM 3847 C C . GLU B 2 79 ? 10.352 9.011 30.806 1.00 81.96 78 GLU B C 1
ATOM 3848 O O . GLU B 2 79 ? 10.638 7.913 30.320 1.00 83.60 78 GLU B O 1
ATOM 3854 N N . CYS B 2 80 ? 10.620 10.167 30.206 1.00 79.74 79 CYS B N 1
ATOM 3855 C CA . CYS B 2 80 ? 11.255 10.235 28.895 1.00 71.48 79 CYS B CA 1
ATOM 3856 C C . CYS B 2 80 ? 10.341 9.612 27.855 1.00 72.43 79 CYS B C 1
ATOM 3857 O O . CYS B 2 80 ? 9.328 10.198 27.476 1.00 76.44 79 CYS B O 1
ATOM 3860 N N . SER B 2 81 ? 10.695 8.414 27.402 1.00 70.98 80 SER B N 1
ATOM 3861 C CA . SER B 2 81 ? 9.903 7.728 26.394 1.00 75.18 80 SER B CA 1
ATOM 3862 C C . SER B 2 81 ? 9.389 6.383 26.884 1.00 77.20 80 SER B C 1
ATOM 3863 O O . SER B 2 81 ? 8.810 5.619 26.112 1.00 72.10 80 SER B O 1
ATOM 3866 N N . SER B 2 82 ? 9.601 6.099 28.166 1.00 80.96 81 SER B N 1
ATOM 3867 C CA . SER B 2 82 ? 9.149 4.842 28.756 1.00 80.33 81 SER B CA 1
ATOM 3868 C C . SER B 2 82 ? 7.649 4.846 29.035 1.00 74.06 81 SER B C 1
ATOM 3869 O O . SER B 2 82 ? 7.033 5.904 29.210 1.00 67.29 81 SER B O 1
ATOM 3872 N N . GLU B 2 83 ? 7.069 3.651 29.065 1.00 59.57 82 GLU B N 1
ATOM 3873 C CA . GLU B 2 83 ? 5.654 3.488 29.353 1.00 61.52 82 GLU B CA 1
ATOM 3874 C C . GLU B 2 83 ? 5.465 2.264 30.247 1.00 63.54 82 GLU B C 1
ATOM 3875 O O . GLU B 2 83 ? 6.398 1.485 30.454 1.00 54.82 82 GLU B O 1
ATOM 3881 N N . TRP B 2 84 ? 4.263 2.100 30.785 1.00 54.31 83 TRP B N 1
ATOM 3882 C CA . TRP B 2 84 ? 3.986 0.970 31.654 1.00 54.07 83 TRP B CA 1
ATOM 3883 C C . TRP B 2 84 ? 4.276 -0.345 30.940 1.00 58.24 83 TRP B C 1
ATOM 3884 O O . TRP B 2 84 ? 4.110 -0.451 29.725 1.00 63.40 83 TRP B O 1
ATOM 3895 N N . SER B 2 85 ? 4.716 -1.342 31.703 1.00 50.28 84 SER B N 1
ATOM 3896 C CA . SER B 2 85 ? 5.058 -2.644 31.147 1.00 53.75 84 SER B CA 1
ATOM 3897 C C . SER B 2 85 ? 3.929 -3.289 30.352 1.00 58.82 84 SER B C 1
ATOM 3898 O O . SER B 2 85 ? 4.180 -4.160 29.520 1.00 57.81 84 SER B O 1
ATOM 3901 N N . ASP B 2 86 ? 2.690 -2.871 30.597 1.00 64.34 85 ASP B N 1
ATOM 3902 C CA . ASP B 2 86 ? 1.558 -3.448 29.878 1.00 69.60 85 ASP B CA 1
ATOM 3903 C C . ASP B 2 86 ? 1.378 -2.841 28.490 1.00 64.51 85 ASP B C 1
ATOM 3904 O O . ASP B 2 86 ? 0.790 -3.463 27.610 1.00 68.63 85 ASP B O 1
ATOM 3909 N N . GLY B 2 87 ? 1.887 -1.629 28.297 1.00 67.84 86 GLY B N 1
ATOM 3910 C CA . GLY B 2 87 ? 1.768 -0.983 27.004 1.00 61.11 86 GLY B CA 1
ATOM 3911 C C . GLY B 2 87 ? 1.101 0.377 27.066 1.00 66.34 86 GLY B C 1
ATOM 3912 O O . GLY B 2 87 ? 1.339 1.230 26.211 1.00 73.23 86 GLY B O 1
ATOM 3913 N N . SER B 2 88 ? 0.265 0.589 28.076 1.00 60.77 87 SER B N 1
ATOM 3914 C CA . SER B 2 88 ? -0.428 1.863 28.214 1.00 63.95 87 SER B CA 1
ATOM 3915 C C . SER B 2 88 ? 0.554 3.003 28.440 1.00 60.07 87 SER B C 1
ATOM 3916 O O . SER B 2 88 ? 1.602 2.823 29.055 1.00 62.27 87 SER B O 1
ATOM 3919 N N . SER B 2 89 ? 0.214 4.177 27.926 1.00 67.35 88 SER B N 1
ATOM 3920 C CA . SER B 2 89 ? 1.067 5.346 28.084 1.00 74.04 88 SER B CA 1
ATOM 3921 C C . SER B 2 89 ? 1.030 5.759 29.545 1.00 69.24 88 SER B C 1
ATOM 3922 O O . SER B 2 89 ? 0.246 5.216 30.320 1.00 74.88 88 SER B O 1
ATOM 3925 N N . VAL B 2 90 ? 1.877 6.710 29.924 1.00 65.26 89 VAL B N 1
ATOM 3926 C CA . VAL B 2 90 ? 1.918 7.162 31.307 1.00 60.02 89 VAL B CA 1
ATOM 3927 C C . VAL B 2 90 ? 0.990 8.340 31.545 1.00 66.53 89 VAL B C 1
ATOM 3928 O O . VAL B 2 90 ? 1.395 9.499 31.478 1.00 61.62 89 VAL B O 1
ATOM 3932 N N . SER B 2 91 ? -0.267 8.020 31.827 1.00 72.59 90 SER B N 1
ATOM 3933 C CA . SER B 2 91 ? -1.286 9.021 32.096 1.00 73.97 90 SER B CA 1
ATOM 3934 C C . SER B 2 91 ? -0.995 9.691 33.439 1.00 75.52 90 SER B C 1
ATOM 3935 O O . SER B 2 91 ? -0.531 10.829 33.497 1.00 67.87 90 SER B O 1
ATOM 3938 N N . TYR B 2 92 ? -1.264 8.961 34.515 1.00 78.57 91 TYR B N 1
ATOM 3939 C CA . TYR B 2 92 ? -1.055 9.453 35.871 1.00 74.05 91 TYR B CA 1
ATOM 3940 C C . TYR B 2 92 ? 0.411 9.306 36.263 1.00 74.34 91 TYR B C 1
ATOM 3941 O O . TYR B 2 92 ? 0.995 8.234 36.102 1.00 79.06 91 TYR B O 1
ATOM 3950 N N . ASP B 2 93 ? 1.003 10.386 36.768 1.00 69.93 92 ASP B N 1
ATOM 3951 C CA . ASP B 2 93 ? 2.401 10.368 37.198 1.00 71.66 92 ASP B CA 1
ATOM 3952 C C . ASP B 2 93 ? 2.558 11.014 38.560 1.00 68.46 92 ASP B C 1
ATOM 3953 O O . ASP B 2 93 ? 2.359 12.218 38.700 1.00 72.08 92 ASP B O 1
ATOM 3958 N N . LYS B 2 94 ? 2.924 10.226 39.565 1.00 72.10 93 LYS B N 1
ATOM 3959 C CA . LYS B 2 94 ? 3.098 10.786 40.896 1.00 83.23 93 LYS B CA 1
ATOM 3960 C C . LYS B 2 94 ? 4.462 10.479 41.510 1.00 87.03 93 LYS B C 1
ATOM 3961 O O . LYS B 2 94 ? 4.575 10.208 42.709 1.00 94.86 93 LYS B O 1
ATOM 3967 N N . LEU B 2 95 ? 5.499 10.522 40.682 1.00 79.66 94 LEU B N 1
ATOM 3968 C CA . LEU B 2 95 ? 6.851 10.277 41.158 1.00 74.61 94 LEU B CA 1
ATOM 3969 C C . LEU B 2 95 ? 7.425 11.610 41.631 1.00 78.92 94 LEU B C 1
ATOM 3970 O O . LEU B 2 95 ? 7.649 12.515 40.826 1.00 82.41 94 LEU B O 1
ATOM 3975 N N . GLY B 2 96 ? 7.653 11.739 42.934 1.00 76.07 95 GLY B N 1
ATOM 3976 C CA . GLY B 2 96 ? 8.206 12.977 43.448 1.00 76.93 95 GLY B CA 1
ATOM 3977 C C . GLY B 2 96 ? 9.479 13.332 42.704 1.00 72.55 95 GLY B C 1
ATOM 3978 O O . GLY B 2 96 ? 10.231 12.447 42.304 1.00 70.82 95 GLY B O 1
ATOM 3979 N N . LYS B 2 97 ? 9.720 14.623 42.509 1.00 77.44 96 LYS B N 1
ATOM 3980 C CA . LYS B 2 97 ? 10.914 15.076 41.805 1.00 71.66 96 LYS B CA 1
ATOM 3981 C C . LYS B 2 97 ? 12.189 14.515 42.428 1.00 73.20 96 LYS B C 1
ATOM 3982 O O . LYS B 2 97 ? 13.068 14.016 41.726 1.00 71.07 96 LYS B O 1
ATOM 3988 N N . GLN B 2 98 ? 12.282 14.606 43.750 1.00 68.84 97 GLN B N 1
ATOM 3989 C CA . GLN B 2 98 ? 13.451 14.131 44.476 1.00 63.79 97 GLN B CA 1
ATOM 3990 C C . GLN B 2 98 ? 13.728 12.643 44.302 1.00 63.35 97 GLN B C 1
ATOM 3991 O O . GLN B 2 98 ? 14.679 12.113 44.872 1.00 69.90 97 GLN B O 1
ATOM 3997 N N . GLU B 2 99 ? 12.900 11.975 43.509 1.00 61.21 98 GLU B N 1
ATOM 3998 C CA . GLU B 2 99 ? 13.069 10.551 43.252 1.00 52.22 98 GLU B CA 1
ATOM 3999 C C . GLU B 2 99 ? 13.753 10.330 41.908 1.00 59.09 98 GLU B C 1
ATOM 4000 O O . GLU B 2 99 ? 14.091 9.202 41.558 1.00 60.15 98 GLU B O 1
ATOM 4006 N N . PHE B 2 100 ? 13.950 11.407 41.153 1.00 58.26 99 PHE B N 1
ATOM 4007 C CA . PHE B 2 100 ? 14.581 11.314 39.840 1.00 52.40 99 PHE B CA 1
ATOM 4008 C C . PHE B 2 100 ? 16.069 11.056 39.986 1.00 57.49 99 PHE B C 1
ATOM 4009 O O . PHE B 2 100 ? 16.700 11.538 40.927 1.00 63.71 99 PHE B O 1
ATOM 4017 N N . ARG B 2 101 ? 16.619 10.293 39.049 1.00 59.99 100 ARG B N 1
ATOM 4018 C CA . ARG B 2 101 ? 18.046 9.981 39.013 1.00 62.21 100 ARG B CA 1
ATOM 4019 C C . ARG B 2 101 ? 18.477 10.228 37.570 1.00 55.88 100 ARG B C 1
ATOM 4020 O O . ARG B 2 101 ? 18.853 9.300 36.853 1.00 60.90 100 ARG B O 1
ATOM 4028 N N . LYS B 2 102 ? 18.432 11.490 37.151 1.00 55.28 101 LYS B N 1
ATOM 4029 C CA . LYS B 2 102 ? 18.755 11.840 35.771 1.00 56.03 101 LYS B CA 1
ATOM 4030 C C . LYS B 2 102 ? 20.176 12.315 35.434 1.00 52.16 101 LYS B C 1
ATOM 4031 O O . LYS B 2 102 ? 20.440 12.708 34.303 1.00 51.89 101 LYS B O 1
ATOM 4037 N N . CYS B 2 103 ? 21.089 12.268 36.400 1.00 52.40 102 CYS B N 1
ATOM 4038 C CA . CYS B 2 103 ? 22.481 12.644 36.150 1.00 51.50 102 CYS B CA 1
ATOM 4039 C C . CYS B 2 103 ? 23.354 11.390 36.157 1.00 54.85 102 CYS B C 1
ATOM 4040 O O . CYS B 2 103 ? 22.883 10.310 36.512 1.00 54.36 102 CYS B O 1
ATOM 4043 N N . PHE B 2 104 ? 24.614 11.512 35.752 1.00 48.53 103 PHE B N 1
ATOM 4044 C CA . PHE B 2 104 ? 25.479 10.339 35.732 1.00 45.10 103 PHE B CA 1
ATOM 4045 C C . PHE B 2 104 ? 26.857 10.568 36.343 1.00 48.46 103 PHE B C 1
ATOM 4046 O O . PHE B 2 104 ? 27.426 11.649 36.221 1.00 46.31 103 PHE B O 1
ATOM 4054 N N . VAL B 2 105 ? 27.388 9.539 37.002 1.00 51.50 104 VAL B N 1
ATOM 4055 C CA . VAL B 2 105 ? 28.701 9.617 37.641 1.00 47.80 104 VAL B CA 1
ATOM 4056 C C . VAL B 2 105 ? 29.565 8.404 37.313 1.00 49.83 104 VAL B C 1
ATOM 4057 O O . VAL B 2 105 ? 29.063 7.372 36.868 1.00 55.54 104 VAL B O 1
ATOM 4061 N N . LEU B 2 106 ? 30.868 8.542 37.538 1.00 49.47 105 LEU B N 1
ATOM 4062 C CA . LEU B 2 106 ? 31.815 7.451 37.333 1.00 48.61 105 LEU B CA 1
ATOM 4063 C C . LEU B 2 106 ? 32.240 7.008 38.731 1.00 55.30 105 LEU B C 1
ATOM 4064 O O . LEU B 2 106 ? 32.371 7.840 39.634 1.00 55.42 105 LEU B O 1
ATOM 4069 N N . GLU B 2 107 ? 32.452 5.710 38.924 1.00 60.17 106 GLU B N 1
ATOM 4070 C CA . GLU B 2 107 ? 32.854 5.237 40.243 1.00 60.66 106 GLU B CA 1
ATOM 4071 C C . GLU B 2 107 ? 33.955 4.183 40.229 1.00 60.62 106 GLU B C 1
ATOM 4072 O O . GLU B 2 107 ? 34.018 3.334 39.335 1.00 55.52 106 GLU B O 1
ATOM 4078 N N . LYS B 2 108 ? 34.819 4.261 41.240 1.00 58.91 107 LYS B N 1
ATOM 4079 C CA . LYS B 2 108 ? 35.962 3.365 41.394 1.00 57.53 107 LYS B CA 1
ATOM 4080 C C . LYS B 2 108 ? 35.620 1.888 41.266 1.00 58.08 107 LYS B C 1
ATOM 4081 O O . LYS B 2 108 ? 36.299 1.147 40.564 1.00 48.69 107 LYS B O 1
ATOM 4087 N N . GLU B 2 109 ? 34.567 1.462 41.948 1.00 66.04 108 GLU B N 1
ATOM 4088 C CA . GLU B 2 109 ? 34.151 0.069 41.896 1.00 72.49 108 GLU B CA 1
ATOM 4089 C C . GLU B 2 109 ? 34.096 -0.433 40.457 1.00 73.00 108 GLU B C 1
ATOM 4090 O O . GLU B 2 109 ? 34.558 -1.534 40.159 1.00 74.17 108 GLU B O 1
ATOM 4096 N N . SER B 2 110 ? 33.539 0.385 39.567 1.00 67.50 109 SER B N 1
ATOM 4097 C CA . SER B 2 110 ? 33.402 0.018 38.160 1.00 63.36 109 SER B CA 1
ATOM 4098 C C . SER B 2 110 ? 34.639 0.329 37.314 1.00 61.34 109 SER B C 1
ATOM 4099 O O . SER B 2 110 ? 34.640 0.120 36.097 1.00 51.12 109 SER B O 1
ATOM 4102 N N . GLY B 2 111 ? 35.690 0.828 37.953 1.00 52.83 110 GLY B N 1
ATOM 4103 C CA . GLY B 2 111 ? 36.896 1.154 37.215 1.00 60.47 110 GLY B CA 1
ATOM 4104 C C . GLY B 2 111 ? 36.753 2.468 36.468 1.00 69.65 110 GLY B C 1
ATOM 4105 O O . GLY B 2 111 ? 37.485 2.747 35.518 1.00 68.90 110 GLY B O 1
ATOM 4106 N N . TYR B 2 112 ? 35.799 3.281 36.901 1.00 70.84 111 TYR B N 1
ATOM 4107 C CA . TYR B 2 112 ? 35.559 4.570 36.280 1.00 64.18 111 TYR B CA 1
ATOM 4108 C C . TYR B 2 112 ? 35.236 4.452 34.794 1.00 64.03 111 TYR B C 1
ATOM 4109 O O . TYR B 2 112 ? 35.607 5.321 34.002 1.00 64.62 111 TYR B O 1
ATOM 4118 N N . ARG B 2 113 ? 34.550 3.381 34.410 1.00 53.00 112 ARG B N 1
ATOM 4119 C CA . ARG B 2 113 ? 34.183 3.206 33.014 1.00 50.37 112 ARG B CA 1
ATOM 4120 C C . ARG B 2 113 ? 32.732 2.794 32.826 1.00 53.92 112 ARG B C 1
ATOM 4121 O O . ARG B 2 113 ? 32.377 2.167 31.832 1.00 57.96 112 ARG B O 1
ATOM 4129 N N . MET B 2 114 ? 31.894 3.164 33.788 1.00 59.81 113 MET B N 1
ATOM 4130 C CA . MET B 2 114 ? 30.470 2.848 33.746 1.00 62.26 113 MET B CA 1
ATOM 4131 C C . MET B 2 114 ? 29.701 4.087 34.165 1.00 62.71 113 MET B C 1
ATOM 4132 O O . MET B 2 114 ? 30.114 4.800 35.080 1.00 63.10 113 MET B O 1
ATOM 4137 N N . TRP B 2 115 ? 28.581 4.343 33.503 1.00 60.33 114 TRP B N 1
ATOM 4138 C CA . TRP B 2 115 ? 27.780 5.510 33.830 1.00 57.66 114 TRP B CA 1
ATOM 4139 C C . TRP B 2 115 ? 26.573 5.131 34.672 1.00 57.02 114 TRP B C 1
ATOM 4140 O O . TRP B 2 115 ? 25.660 4.453 34.199 1.00 59.69 114 TRP B O 1
ATOM 4151 N N . PHE B 2 116 ? 26.582 5.573 35.926 1.00 51.37 115 PHE B N 1
ATOM 4152 C CA . PHE B 2 116 ? 25.500 5.277 36.857 1.00 53.73 115 PHE B CA 1
ATOM 4153 C C . PHE B 2 116 ? 24.593 6.473 37.060 1.00 47.76 115 PHE B C 1
ATOM 4154 O O . PHE B 2 116 ? 25.056 7.610 37.056 1.00 59.93 115 PHE B O 1
ATOM 4162 N N . ASN B 2 117 ? 23.301 6.211 37.244 1.00 41.43 116 ASN B N 1
ATOM 4163 C CA . ASN B 2 117 ? 22.334 7.275 37.482 1.00 33.50 116 ASN B CA 1
ATOM 4164 C C . ASN B 2 117 ? 22.410 7.671 38.950 1.00 38.46 116 ASN B C 1
ATOM 4165 O O . ASN B 2 117 ? 22.640 6.832 39.824 1.00 57.35 116 ASN B O 1
ATOM 4170 N N . ARG B 2 118 ? 22.220 8.957 39.211 1.00 42.39 117 ARG B N 1
ATOM 4171 C CA . ARG B 2 118 ? 22.251 9.496 40.561 1.00 43.31 117 ARG B CA 1
ATOM 4172 C C . ARG B 2 118 ? 21.412 10.762 40.586 1.00 50.22 117 ARG B C 1
ATOM 4173 O O . ARG B 2 118 ? 21.213 11.405 39.554 1.00 51.31 117 ARG B O 1
ATOM 4181 N N . ASN B 2 119 ? 20.910 11.114 41.763 1.00 57.41 118 ASN B N 1
ATOM 4182 C CA . ASN B 2 119 ? 20.109 12.319 41.891 1.00 57.30 118 ASN B CA 1
ATOM 4183 C C . ASN B 2 119 ? 21.002 13.510 41.586 1.00 53.31 118 ASN B C 1
ATOM 4184 O O . ASN B 2 119 ? 22.030 13.711 42.228 1.00 47.25 118 ASN B O 1
ATOM 4189 N N . CYS B 2 120 ? 20.614 14.291 40.587 1.00 56.72 119 CYS B N 1
ATOM 4190 C CA . CYS B 2 120 ? 21.390 15.457 40.201 1.00 61.33 119 CYS B CA 1
ATOM 4191 C C . CYS B 2 120 ? 21.637 16.391 41.377 1.00 57.32 119 CYS B C 1
ATOM 4192 O O . CYS B 2 120 ? 22.538 17.223 41.340 1.00 64.19 119 CYS B O 1
ATOM 4195 N N . GLU B 2 121 ? 20.838 16.254 42.424 1.00 64.19 120 GLU B N 1
ATOM 4196 C CA . GLU B 2 121 ? 20.984 17.124 43.576 1.00 72.44 120 GLU B CA 1
ATOM 4197 C C . GLU B 2 121 ? 22.050 16.653 44.559 1.00 68.53 120 GLU B C 1
ATOM 4198 O O . GLU B 2 121 ? 22.486 17.415 45.421 1.00 66.00 120 GLU B O 1
ATOM 4204 N N . GLU B 2 122 ? 22.469 15.398 44.435 1.00 64.72 121 GLU B N 1
ATOM 4205 C CA . GLU B 2 122 ? 23.488 14.865 45.332 1.00 64.42 121 GLU B CA 1
ATOM 4206 C C . GLU B 2 122 ? 24.800 15.587 45.071 1.00 63.27 121 GLU B C 1
ATOM 4207 O O . GLU B 2 122 ? 25.007 16.137 43.992 1.00 74.23 121 GLU B O 1
ATOM 4213 N N . ARG B 2 123 ? 25.688 15.584 46.057 1.00 64.66 122 ARG B N 1
ATOM 4214 C CA . ARG B 2 123 ? 26.963 16.273 45.920 1.00 67.39 122 ARG B CA 1
ATOM 4215 C C . ARG B 2 123 ? 28.134 15.312 45.798 1.00 66.94 122 ARG B C 1
ATOM 4216 O O . ARG B 2 123 ? 28.477 14.608 46.747 1.00 73.33 122 ARG B O 1
ATOM 4224 N N . TYR B 2 124 ? 28.741 15.288 44.617 1.00 61.70 123 TYR B N 1
ATOM 4225 C CA . TYR B 2 124 ? 29.880 14.419 44.356 1.00 61.62 123 TYR B CA 1
ATOM 4226 C C . TYR B 2 124 ? 31.065 15.207 43.824 1.00 62.23 123 TYR B C 1
ATOM 4227 O O . TYR B 2 124 ? 30.989 16.419 43.629 1.00 57.66 123 TYR B O 1
ATOM 4236 N N . LEU B 2 125 ? 32.163 14.496 43.589 1.00 66.07 124 LEU B N 1
ATOM 4237 C CA . LEU B 2 125 ? 33.364 15.100 43.033 1.00 67.60 124 LEU B CA 1
ATOM 4238 C C . LEU B 2 125 ? 33.136 15.184 41.530 1.00 66.22 124 LEU B C 1
ATOM 4239 O O . LEU B 2 125 ? 32.198 14.584 41.006 1.00 61.40 124 LEU B O 1
ATOM 4244 N N . PHE B 2 126 ? 33.988 15.923 40.834 1.00 59.04 125 PHE B N 1
ATOM 4245 C CA . PHE B 2 126 ? 33.830 16.055 39.399 1.00 62.68 125 PHE B CA 1
ATOM 4246 C C . PHE B 2 126 ? 35.151 16.310 38.700 1.00 63.37 125 PHE B C 1
ATOM 4247 O O . PHE B 2 126 ? 36.186 16.480 39.341 1.00 71.71 125 PHE B O 1
ATOM 4255 N N . VAL B 2 127 ? 35.104 16.330 37.375 1.00 59.57 126 VAL B N 1
ATOM 4256 C CA . VAL B 2 127 ? 36.287 16.576 36.569 1.00 64.33 126 VAL B CA 1
ATOM 4257 C C . VAL B 2 127 ? 35.924 17.448 35.374 1.00 61.50 126 VAL B C 1
ATOM 4258 O O . VAL B 2 127 ? 35.143 17.042 34.518 1.00 65.24 126 VAL B O 1
ATOM 4262 N N . CYS B 2 128 ? 36.482 18.654 35.332 1.00 66.42 127 CYS B N 1
ATOM 4263 C CA . CYS B 2 128 ? 36.214 19.583 34.237 1.00 68.27 127 CYS B CA 1
ATOM 4264 C C . CYS B 2 128 ? 37.113 19.292 33.045 1.00 54.05 127 CYS B C 1
ATOM 4265 O O . CYS B 2 128 ? 38.237 18.831 33.209 1.00 65.81 127 CYS B O 1
ATOM 4268 N N . LYS B 2 129 ? 36.609 19.573 31.850 1.00 46.35 128 LYS B N 1
ATOM 4269 C CA . LYS B 2 129 ? 37.350 19.361 30.604 1.00 49.15 128 LYS B CA 1
ATOM 4270 C C . LYS B 2 129 ? 37.572 20.754 30.029 1.00 55.48 128 LYS B C 1
ATOM 4271 O O . LYS B 2 129 ? 36.791 21.232 29.204 1.00 71.39 128 LYS B O 1
ATOM 4277 N N . VAL B 2 130 ? 38.639 21.402 30.477 1.00 50.54 129 VAL B N 1
ATOM 4278 C CA . VAL B 2 130 ? 38.957 22.766 30.068 1.00 52.85 129 VAL B CA 1
ATOM 4279 C C . VAL B 2 130 ? 39.901 22.909 28.872 1.00 59.85 129 VAL B C 1
ATOM 4280 O O . VAL B 2 130 ? 40.447 21.925 28.373 1.00 63.54 129 VAL B O 1
ATOM 4284 N N . PRO B 2 131 ? 40.084 24.151 28.384 1.00 69.07 130 PRO B N 1
ATOM 4285 C CA . PRO B 2 131 ? 40.971 24.427 27.249 1.00 66.73 130 PRO B CA 1
ATOM 4286 C C . PRO B 2 131 ? 42.407 24.492 27.755 1.00 68.22 130 PRO B C 1
ATOM 4287 O O . PRO B 2 131 ? 42.641 24.610 28.957 1.00 71.50 130 PRO B O 1
ATOM 4291 N N . PRO B 2 132 ? 43.388 24.406 26.846 1.00 71.05 131 PRO B N 1
ATOM 4292 C CA . PRO B 2 132 ? 44.795 24.469 27.256 1.00 73.52 131 PRO B CA 1
ATOM 4293 C C . PRO B 2 132 ? 45.314 25.906 27.312 1.00 80.40 131 PRO B C 1
ATOM 4294 O O . PRO B 2 132 ? 44.778 26.792 26.644 1.00 82.72 131 PRO B O 1
ATOM 4298 N N . GLU B 2 133 ? 46.347 26.140 28.114 1.00 87.44 132 GLU B N 1
ATOM 4299 C CA . GLU B 2 133 ? 46.930 27.473 28.198 1.00 90.76 132 GLU B CA 1
ATOM 4300 C C . GLU B 2 133 ? 47.513 27.743 26.815 1.00 92.94 132 GLU B C 1
ATOM 4301 O O . GLU B 2 133 ? 47.846 26.806 26.089 1.00 90.23 132 GLU B O 1
ATOM 4307 N N . CYS B 2 134 ? 47.637 29.011 26.444 1.00 99.51 133 CYS B N 1
ATOM 4308 C CA . CYS B 2 134 ? 48.174 29.345 25.130 1.00 109.00 133 CYS B CA 1
ATOM 4309 C C . CYS B 2 134 ? 49.312 30.366 25.184 1.00 107.39 133 CYS B C 1
ATOM 4310 O O . CYS B 2 134 ? 49.544 30.942 26.268 1.00 107.86 133 CYS B O 1
ATOM 4314 N N . ASP C 3 2 ? -15.966 -8.638 36.222 1.00 102.40 3 ASP C N 1
ATOM 4315 C CA . ASP C 3 2 ? -15.885 -9.899 37.018 1.00 110.99 3 ASP C CA 1
ATOM 4316 C C . ASP C 3 2 ? -14.543 -10.600 36.811 1.00 106.51 3 ASP C C 1
ATOM 4317 O O . ASP C 3 2 ? -14.177 -10.944 35.686 1.00 101.92 3 ASP C O 1
ATOM 4322 N N . CYS C 3 3 ? -13.818 -10.817 37.904 1.00 102.47 4 CYS C N 1
ATOM 4323 C CA . CYS C 3 3 ? -12.514 -11.467 37.834 1.00 101.25 4 CYS C CA 1
ATOM 4324 C C . CYS C 3 3 ? -12.475 -12.813 38.549 1.00 97.05 4 CYS C C 1
ATOM 4325 O O . CYS C 3 3 ? -13.270 -13.072 39.453 1.00 93.66 4 CYS C O 1
ATOM 4328 N N . PRO C 3 4 ? -11.539 -13.690 38.145 1.00 96.40 5 PRO C N 1
ATOM 4329 C CA . PRO C 3 4 ? -11.365 -15.024 38.727 1.00 98.64 5 PRO C CA 1
ATOM 4330 C C . PRO C 3 4 ? -11.230 -14.990 40.246 1.00 101.24 5 PRO C C 1
ATOM 4331 O O . PRO C 3 4 ? -11.289 -13.925 40.866 1.00 93.05 5 PRO C O 1
ATOM 4335 N N . SER C 3 5 ? -11.047 -16.163 40.841 1.00 105.49 6 SER C N 1
ATOM 4336 C CA . SER C 3 5 ? -10.900 -16.260 42.286 1.00 113.24 6 SER C CA 1
ATOM 4337 C C . SER C 3 5 ? -9.549 -15.686 42.699 1.00 114.58 6 SER C C 1
ATOM 4338 O O . SER C 3 5 ? -8.549 -15.861 42.001 1.00 111.06 6 SER C O 1
ATOM 4341 N N . GLY C 3 6 ? -9.528 -14.997 43.835 1.00 115.00 7 GLY C N 1
ATOM 4342 C CA . GLY C 3 6 ? -8.292 -14.407 44.314 1.00 112.22 7 GLY C CA 1
ATOM 4343 C C . GLY C 3 6 ? -8.112 -13.003 43.777 1.00 109.05 7 GLY C C 1
ATOM 4344 O O . GLY C 3 6 ? -7.613 -12.118 44.475 1.00 108.10 7 GLY C O 1
ATOM 4345 N N . TRP C 3 7 ? -8.529 -12.797 42.531 1.00 101.31 8 TRP C N 1
ATOM 4346 C CA . TRP C 3 7 ? -8.414 -11.493 41.891 1.00 95.25 8 TRP C CA 1
ATOM 4347 C C . TRP C 3 7 ? -9.596 -10.588 42.220 1.00 93.27 8 TRP C C 1
ATOM 4348 O O . TRP C 3 7 ? -10.738 -11.039 42.285 1.00 94.81 8 TRP C O 1
ATOM 4359 N N . LEU C 3 8 ? -9.311 -9.308 42.430 1.00 92.03 9 LEU C N 1
ATOM 4360 C CA . LEU C 3 8 ? -10.352 -8.331 42.719 1.00 90.93 9 LEU C CA 1
ATOM 4361 C C . LEU C 3 8 ? -10.557 -7.513 41.452 1.00 97.56 9 LEU C C 1
ATOM 4362 O O . LEU C 3 8 ? -9.633 -7.361 40.651 1.00 101.01 9 LEU C O 1
ATOM 4367 N N . SER C 3 9 ? -11.766 -6.993 41.271 1.00 100.74 10 SER C N 1
ATOM 4368 C CA . SER C 3 9 ? -12.087 -6.201 40.091 1.00 88.46 10 SER C CA 1
ATOM 4369 C C . SER C 3 9 ? -12.232 -4.724 40.411 1.00 86.80 10 SER C C 1
ATOM 4370 O O . SER C 3 9 ? -12.667 -4.348 41.497 1.00 87.16 10 SER C O 1
ATOM 4373 N N . TYR C 3 10 ? -11.854 -3.894 39.448 1.00 92.60 11 TYR C N 1
ATOM 4374 C CA . TYR C 3 10 ? -11.947 -2.448 39.577 1.00 95.08 11 TYR C CA 1
ATOM 4375 C C . TYR C 3 10 ? -12.007 -1.880 38.170 1.00 97.68 11 TYR C C 1
ATOM 4376 O O . TYR C 3 10 ? -11.228 -2.277 37.299 1.00 92.43 11 TYR C O 1
ATOM 4385 N N . GLU C 3 11 ? -12.932 -0.950 37.957 1.00 98.27 12 GLU C N 1
ATOM 4386 C CA . GLU C 3 11 ? -13.116 -0.345 36.648 1.00 101.74 12 GLU C CA 1
ATOM 4387 C C . GLU C 3 11 ? -13.331 -1.441 35.610 1.00 103.57 12 GLU C C 1
ATOM 4388 O O . GLU C 3 11 ? -14.457 -1.890 35.402 1.00 114.77 12 GLU C O 1
ATOM 4394 N N . GLN C 3 12 ? -12.250 -1.885 34.978 1.00 96.46 13 GLN C N 1
ATOM 4395 C CA . GLN C 3 12 ? -12.347 -2.920 33.956 1.00 96.66 13 GLN C CA 1
ATOM 4396 C C . GLN C 3 12 ? -11.196 -3.920 34.002 1.00 101.10 13 GLN C C 1
ATOM 4397 O O . GLN C 3 12 ? -11.015 -4.689 33.058 1.00 99.95 13 GLN C O 1
ATOM 4403 N N . HIS C 3 13 ? -10.424 -3.922 35.088 1.00 106.08 14 HIS C N 1
ATOM 4404 C CA . HIS C 3 13 ? -9.287 -4.837 35.193 1.00 106.13 14 HIS C CA 1
ATOM 4405 C C . HIS C 3 13 ? -9.298 -5.747 36.414 1.00 104.96 14 HIS C C 1
ATOM 4406 O O . HIS C 3 13 ? -10.140 -5.613 37.300 1.00 100.99 14 HIS C O 1
ATOM 4413 N N . CYS C 3 14 ? -8.338 -6.669 36.444 1.00 107.54 15 CYS C N 1
ATOM 4414 C CA . CYS C 3 14 ? -8.192 -7.630 37.533 1.00 105.49 15 CYS C CA 1
ATOM 4415 C C . CYS C 3 14 ? -6.885 -7.427 38.283 1.00 103.21 15 CYS C C 1
ATOM 4416 O O . CYS C 3 14 ? -5.823 -7.309 37.673 1.00 105.40 15 CYS C O 1
ATOM 4419 N N . TYR C 3 15 ? -6.967 -7.402 39.608 1.00 101.81 16 TYR C N 1
ATOM 4420 C CA . TYR C 3 15 ? -5.791 -7.203 40.445 1.00 97.60 16 TYR C CA 1
ATOM 4421 C C . TYR C 3 15 ? -5.550 -8.419 41.336 1.00 95.53 16 TYR C C 1
ATOM 4422 O O . TYR C 3 15 ? -6.470 -9.185 41.610 1.00 96.61 16 TYR C O 1
ATOM 4431 N N . LYS C 3 16 ? -4.311 -8.592 41.784 1.00 96.24 17 LYS C N 1
ATOM 4432 C CA . LYS C 3 16 ? -3.961 -9.733 42.623 1.00 93.66 17 LYS C CA 1
ATOM 4433 C C . LYS C 3 16 ? -2.606 -9.529 43.299 1.00 89.63 17 LYS C C 1
ATOM 4434 O O . LYS C 3 16 ? -1.570 -9.521 42.635 1.00 87.02 17 LYS C O 1
ATOM 4440 N N . GLY C 3 17 ? -2.617 -9.372 44.619 1.00 85.79 18 GLY C N 1
ATOM 4441 C CA . GLY C 3 17 ? -1.374 -9.177 45.344 1.00 82.41 18 GLY C CA 1
ATOM 4442 C C . GLY C 3 17 ? -0.654 -10.471 45.685 1.00 76.92 18 GLY C C 1
ATOM 4443 O O . GLY C 3 17 ? -1.274 -11.529 45.801 1.00 70.09 18 GLY C O 1
ATOM 4444 N N . PHE C 3 18 ? 0.666 -10.385 45.831 1.00 79.45 19 PHE C N 1
ATOM 4445 C CA . PHE C 3 18 ? 1.498 -11.537 46.179 1.00 83.57 19 PHE C CA 1
ATOM 4446 C C . PHE C 3 18 ? 2.564 -11.111 47.188 1.00 88.64 19 PHE C C 1
ATOM 4447 O O . PHE C 3 18 ? 2.959 -9.945 47.226 1.00 95.49 19 PHE C O 1
ATOM 4455 N N . ASN C 3 19 ? 3.027 -12.051 48.005 1.00 88.56 20 ASN C N 1
ATOM 4456 C CA . ASN C 3 19 ? 4.056 -11.738 48.986 1.00 86.94 20 ASN C CA 1
ATOM 4457 C C . ASN C 3 19 ? 5.420 -12.187 48.483 1.00 89.40 20 ASN C C 1
ATOM 4458 O O . ASN C 3 19 ? 6.450 -11.801 49.031 1.00 86.90 20 ASN C O 1
ATOM 4463 N N . ASP C 3 20 ? 5.418 -12.994 47.426 1.00 95.85 21 ASP C N 1
ATOM 4464 C CA . ASP C 3 20 ? 6.653 -13.500 46.833 1.00 100.97 21 ASP C CA 1
ATOM 4465 C C . ASP C 3 20 ? 7.574 -12.345 46.431 1.00 94.68 21 ASP C C 1
ATOM 4466 O O . ASP C 3 20 ? 7.487 -11.831 45.314 1.00 92.19 21 ASP C O 1
ATOM 4471 N N . LEU C 3 21 ? 8.451 -11.945 47.347 1.00 83.52 22 LEU C N 1
ATOM 4472 C CA . LEU C 3 21 ? 9.392 -10.854 47.103 1.00 70.29 22 LEU C CA 1
ATOM 4473 C C . LEU C 3 21 ? 10.395 -11.223 46.010 1.00 66.32 22 LEU C C 1
ATOM 4474 O O . LEU C 3 21 ? 11.006 -12.287 46.060 1.00 57.22 22 LEU C O 1
ATOM 4479 N N . LYS C 3 22 ? 10.572 -10.338 45.031 1.00 72.07 23 LYS C N 1
ATOM 4480 C CA . LYS C 3 22 ? 11.515 -10.581 43.935 1.00 76.46 23 LYS C CA 1
ATOM 4481 C C . LYS C 3 22 ? 11.844 -9.281 43.201 1.00 74.16 23 LYS C C 1
ATOM 4482 O O . LYS C 3 22 ? 11.091 -8.312 43.294 1.00 62.84 23 LYS C O 1
ATOM 4488 N N . ASN C 3 23 ? 12.961 -9.254 42.472 1.00 73.88 24 ASN C N 1
ATOM 4489 C CA . ASN C 3 23 ? 13.328 -8.036 41.755 1.00 69.37 24 ASN C CA 1
ATOM 4490 C C . ASN C 3 23 ? 12.329 -7.692 40.652 1.00 67.08 24 ASN C C 1
ATOM 4491 O O . ASN C 3 23 ? 11.541 -8.534 40.222 1.00 57.92 24 ASN C O 1
ATOM 4496 N N . TRP C 3 24 ? 12.366 -6.441 40.210 1.00 65.57 25 TRP C N 1
ATOM 4497 C CA . TRP C 3 24 ? 11.447 -5.947 39.197 1.00 64.00 25 TRP C CA 1
ATOM 4498 C C . TRP C 3 24 ? 11.222 -6.857 37.996 1.00 60.97 25 TRP C C 1
ATOM 4499 O O . TRP C 3 24 ? 10.079 -7.114 37.625 1.00 56.63 25 TRP C O 1
ATOM 4510 N N . THR C 3 25 ? 12.299 -7.337 37.380 1.00 57.53 26 THR C N 1
ATOM 4511 C CA . THR C 3 25 ? 12.163 -8.205 36.214 1.00 61.60 26 THR C CA 1
ATOM 4512 C C . THR C 3 25 ? 11.439 -9.497 36.556 1.00 66.99 26 THR C C 1
ATOM 4513 O O . THR C 3 25 ? 10.487 -9.876 35.878 1.00 80.84 26 THR C O 1
ATOM 4517 N N . ASP C 3 26 ? 11.895 -10.178 37.603 1.00 70.57 27 ASP C N 1
ATOM 4518 C CA . ASP C 3 26 ? 11.266 -11.421 38.025 1.00 60.16 27 ASP C CA 1
ATOM 4519 C C . ASP C 3 26 ? 9.806 -11.159 38.353 1.00 64.44 27 ASP C C 1
ATOM 4520 O O . ASP C 3 26 ? 8.941 -11.982 38.062 1.00 73.95 27 ASP C O 1
ATOM 4525 N N . ALA C 3 27 ? 9.536 -10.006 38.956 1.00 62.55 28 ALA C N 1
ATOM 4526 C CA . ALA C 3 27 ? 8.176 -9.631 39.321 1.00 63.12 28 ALA C CA 1
ATOM 4527 C C . ALA C 3 27 ? 7.304 -9.450 38.077 1.00 66.70 28 ALA C C 1
ATOM 4528 O O . ALA C 3 27 ? 6.101 -9.711 38.110 1.00 73.56 28 ALA C O 1
ATOM 4530 N N . GLU C 3 28 ? 7.916 -9.001 36.984 1.00 66.73 29 GLU C N 1
ATOM 4531 C CA . GLU C 3 28 ? 7.204 -8.795 35.724 1.00 69.60 29 GLU C CA 1
ATOM 4532 C C . GLU C 3 28 ? 6.950 -10.140 35.045 1.00 72.84 29 GLU C C 1
ATOM 4533 O O . GLU C 3 28 ? 5.800 -10.545 34.865 1.00 71.03 29 GLU C O 1
ATOM 4539 N N . LYS C 3 29 ? 8.025 -10.828 34.666 1.00 75.12 30 LYS C N 1
ATOM 4540 C CA . LYS C 3 29 ? 7.903 -12.135 34.026 1.00 78.56 30 LYS C CA 1
ATOM 4541 C C . LYS C 3 29 ? 6.933 -12.992 34.825 1.00 81.07 30 LYS C C 1
ATOM 4542 O O . LYS C 3 29 ? 6.220 -13.821 34.269 1.00 86.87 30 LYS C O 1
ATOM 4548 N N . PHE C 3 30 ? 6.920 -12.777 36.136 1.00 88.21 31 PHE C N 1
ATOM 4549 C CA . PHE C 3 30 ? 6.039 -13.501 37.043 1.00 80.31 31 PHE C CA 1
ATOM 4550 C C . PHE C 3 30 ? 4.589 -13.207 36.677 1.00 81.68 31 PHE C C 1
ATOM 4551 O O . PHE C 3 30 ? 3.852 -14.100 36.264 1.00 84.43 31 PHE C O 1
ATOM 4559 N N . CYS C 3 31 ? 4.189 -11.948 36.825 1.00 78.81 32 CYS C N 1
ATOM 4560 C CA . CYS C 3 31 ? 2.827 -11.540 36.516 1.00 80.59 32 CYS C CA 1
ATOM 4561 C C . CYS C 3 31 ? 2.301 -12.082 35.196 1.00 82.75 32 CYS C C 1
ATOM 4562 O O . CYS C 3 31 ? 1.118 -12.410 35.089 1.00 81.52 32 CYS C O 1
ATOM 4565 N N . THR C 3 32 ? 3.166 -12.178 34.191 1.00 77.89 33 THR C N 1
ATOM 4566 C CA . THR C 3 32 ? 2.730 -12.688 32.897 1.00 75.33 33 THR C CA 1
ATOM 4567 C C . THR C 3 32 ? 2.406 -14.177 32.970 1.00 75.83 33 THR C C 1
ATOM 4568 O O . THR C 3 32 ? 1.381 -14.620 32.450 1.00 82.51 33 THR C O 1
ATOM 4572 N N . GLU C 3 33 ? 3.272 -14.944 33.624 1.00 66.90 34 GLU C N 1
ATOM 4573 C CA . GLU C 3 33 ? 3.059 -16.380 33.755 1.00 76.88 34 GLU C CA 1
ATOM 4574 C C . GLU C 3 33 ? 1.791 -16.645 34.559 1.00 88.36 34 GLU C C 1
ATOM 4575 O O . GLU C 3 33 ? 1.181 -17.709 34.439 1.00 95.52 34 GLU C O 1
ATOM 4581 N N . GLN C 3 34 ? 1.394 -15.669 35.371 1.00 93.44 35 GLN C N 1
ATOM 4582 C CA . GLN C 3 34 ? 0.204 -15.800 36.203 1.00 95.71 35 GLN C CA 1
ATOM 4583 C C . GLN C 3 34 ? -1.075 -15.844 35.385 1.00 99.10 35 GLN C C 1
ATOM 4584 O O . GLN C 3 34 ? -1.969 -16.643 35.664 1.00 103.72 35 GLN C O 1
ATOM 4590 N N . LYS C 3 35 ? -1.165 -14.989 34.373 1.00 99.66 36 LYS C N 1
ATOM 4591 C CA . LYS C 3 35 ? -2.358 -14.956 33.541 1.00 103.89 36 LYS C CA 1
ATOM 4592 C C . LYS C 3 35 ? -2.142 -14.183 32.245 1.00 104.90 36 LYS C C 1
ATOM 4593 O O . LYS C 3 35 ? -1.557 -13.099 32.243 1.00 112.80 36 LYS C O 1
ATOM 4599 N N . LYS C 3 36 ? -2.617 -14.754 31.145 1.00 102.03 37 LYS C N 1
ATOM 4600 C CA . LYS C 3 36 ? -2.490 -14.138 29.829 1.00 104.55 37 LYS C CA 1
ATOM 4601 C C . LYS C 3 36 ? -2.883 -12.661 29.834 1.00 103.47 37 LYS C C 1
ATOM 4602 O O . LYS C 3 36 ? -4.048 -12.317 30.038 1.00 98.34 37 LYS C O 1
ATOM 4608 N N . GLY C 3 37 ? -1.902 -11.794 29.606 1.00 97.42 38 GLY C N 1
ATOM 4609 C CA . GLY C 3 37 ? -2.168 -10.368 29.576 1.00 94.41 38 GLY C CA 1
ATOM 4610 C C . GLY C 3 37 ? -1.895 -9.664 30.890 1.00 94.84 38 GLY C C 1
ATOM 4611 O O . GLY C 3 37 ? -2.220 -8.486 31.049 1.00 92.87 38 GLY C O 1
ATOM 4612 N N . SER C 3 38 ? -1.296 -10.377 31.835 1.00 90.09 39 SER C N 1
ATOM 4613 C CA . SER C 3 38 ? -0.995 -9.793 33.133 1.00 85.63 39 SER C CA 1
ATOM 4614 C C . SER C 3 38 ? 0.384 -9.166 33.181 1.00 80.45 39 SER C C 1
ATOM 4615 O O . SER C 3 38 ? 1.344 -9.699 32.629 1.00 83.97 39 SER C O 1
ATOM 4618 N N . HIS C 3 39 ? 0.467 -8.027 33.856 1.00 76.52 40 HIS C N 1
ATOM 4619 C CA . HIS C 3 39 ? 1.715 -7.291 34.010 1.00 76.22 40 HIS C CA 1
ATOM 4620 C C . HIS C 3 39 ? 1.673 -6.613 35.373 1.00 70.48 40 HIS C C 1
ATOM 4621 O O . HIS C 3 39 ? 0.647 -6.641 36.050 1.00 74.51 40 HIS C O 1
ATOM 4628 N N . LEU C 3 40 ? 2.783 -6.012 35.785 1.00 62.40 41 LEU C N 1
ATOM 4629 C CA . LEU C 3 40 ? 2.791 -5.321 37.060 1.00 57.91 41 LEU C CA 1
ATOM 4630 C C . LEU C 3 40 ? 1.714 -4.246 36.962 1.00 58.06 41 LEU C C 1
ATOM 4631 O O . LEU C 3 40 ? 1.478 -3.679 35.895 1.00 56.97 41 LEU C O 1
ATOM 4636 N N . VAL C 3 41 ? 1.048 -3.983 38.075 1.00 59.40 42 VAL C N 1
ATOM 4637 C CA . VAL C 3 41 ? -0.021 -2.997 38.113 1.00 63.80 42 VAL C CA 1
ATOM 4638 C C . VAL C 3 41 ? 0.330 -1.650 37.463 1.00 61.83 42 VAL C C 1
ATOM 4639 O O . VAL C 3 41 ? 1.452 -1.170 37.563 1.00 51.71 42 VAL C O 1
ATOM 4643 N N . SER C 3 42 ? -0.648 -1.058 36.785 1.00 61.01 43 SER C N 1
ATOM 4644 C CA . SER C 3 42 ? -0.481 0.238 36.139 1.00 65.23 43 SER C CA 1
ATOM 4645 C C . SER C 3 42 ? -1.414 1.198 36.862 1.00 69.63 43 SER C C 1
ATOM 4646 O O . SER C 3 42 ? -2.466 0.787 37.344 1.00 80.41 43 SER C O 1
ATOM 4649 N N . LEU C 3 43 ? -1.045 2.470 36.944 1.00 65.99 44 LEU C N 1
ATOM 4650 C CA . LEU C 3 43 ? -1.890 3.432 37.638 1.00 66.33 44 LEU C CA 1
ATOM 4651 C C . LEU C 3 43 ? -2.116 4.681 36.802 1.00 74.39 44 LEU C C 1
ATOM 4652 O O . LEU C 3 43 ? -1.198 5.477 36.595 1.00 79.94 44 LEU C O 1
ATOM 4657 N N . HIS C 3 44 ? -3.349 4.855 36.333 1.00 79.02 45 HIS C N 1
ATOM 4658 C CA . HIS C 3 44 ? -3.699 6.004 35.504 1.00 79.84 45 HIS C CA 1
ATOM 4659 C C . HIS C 3 44 ? -4.552 7.044 36.220 1.00 82.89 45 HIS C C 1
ATOM 4660 O O . HIS C 3 44 ? -5.111 7.935 35.583 1.00 84.08 45 HIS C O 1
ATOM 4667 N N . SER C 3 45 ? -4.643 6.932 37.543 1.00 90.82 46 SER C N 1
ATOM 4668 C CA . SER C 3 45 ? -5.421 7.873 38.344 1.00 91.65 46 SER C CA 1
ATOM 4669 C C . SER C 3 45 ? -5.348 7.554 39.831 1.00 94.22 46 SER C C 1
ATOM 4670 O O . SER C 3 45 ? -5.326 6.385 40.224 1.00 92.96 46 SER C O 1
ATOM 4673 N N . ARG C 3 46 ? -5.324 8.598 40.655 1.00 89.33 47 ARG C N 1
ATOM 4674 C CA . ARG C 3 46 ? -5.256 8.417 42.099 1.00 97.31 47 ARG C CA 1
ATOM 4675 C C . ARG C 3 46 ? -6.329 7.440 42.554 1.00 94.42 47 ARG C C 1
ATOM 4676 O O . ARG C 3 46 ? -6.149 6.701 43.520 1.00 94.29 47 ARG C O 1
ATOM 4684 N N . GLU C 3 47 ? -7.448 7.442 41.841 1.00 97.90 48 GLU C N 1
ATOM 4685 C CA . GLU C 3 47 ? -8.561 6.564 42.162 1.00 95.66 48 GLU C CA 1
ATOM 4686 C C . GLU C 3 47 ? -8.096 5.118 42.115 1.00 90.69 48 GLU C C 1
ATOM 4687 O O . GLU C 3 47 ? -8.179 4.403 43.109 1.00 91.78 48 GLU C O 1
ATOM 4693 N N . GLU C 3 48 ? -7.602 4.689 40.958 1.00 90.82 49 GLU C N 1
ATOM 4694 C CA . GLU C 3 48 ? -7.127 3.320 40.813 1.00 89.97 49 GLU C CA 1
ATOM 4695 C C . GLU C 3 48 ? -6.025 3.065 41.826 1.00 90.84 49 GLU C C 1
ATOM 4696 O O . GLU C 3 48 ? -5.940 1.988 42.420 1.00 89.99 49 GLU C O 1
ATOM 4702 N N . GLU C 3 49 ? -5.180 4.071 42.018 1.00 84.65 50 GLU C N 1
ATOM 4703 C CA . GLU C 3 49 ? -4.079 3.956 42.955 1.00 87.07 50 GLU C CA 1
ATOM 4704 C C . GLU C 3 49 ? -4.585 3.587 44.346 1.00 86.11 50 GLU C C 1
ATOM 4705 O O . GLU C 3 49 ? -4.264 2.519 44.867 1.00 81.07 50 GLU C O 1
ATOM 4711 N N . LYS C 3 50 ? -5.387 4.464 44.941 1.00 85.10 51 LYS C N 1
ATOM 4712 C CA . LYS C 3 50 ? -5.922 4.212 46.271 1.00 85.88 51 LYS C CA 1
ATOM 4713 C C . LYS C 3 50 ? -6.583 2.840 46.373 1.00 84.14 51 LYS C C 1
ATOM 4714 O O . LYS C 3 50 ? -6.682 2.274 47.461 1.00 88.36 51 LYS C O 1
ATOM 4720 N N . PHE C 3 51 ? -7.032 2.302 45.244 1.00 78.76 52 PHE C N 1
ATOM 4721 C CA . PHE C 3 51 ? -7.653 0.986 45.248 1.00 79.75 52 PHE C CA 1
ATOM 4722 C C . PHE C 3 51 ? -6.579 -0.072 45.467 1.00 85.33 52 PHE C C 1
ATOM 4723 O O . PHE C 3 51 ? -6.730 -0.968 46.299 1.00 87.71 52 PHE C O 1
ATOM 4731 N N . VAL C 3 52 ? -5.498 0.035 44.701 1.00 85.62 53 VAL C N 1
ATOM 4732 C CA . VAL C 3 52 ? -4.389 -0.904 44.797 1.00 81.28 53 VAL C CA 1
ATOM 4733 C C . VAL C 3 52 ? -3.740 -0.781 46.172 1.00 79.55 53 VAL C C 1
ATOM 4734 O O . VAL C 3 52 ? -3.201 -1.750 46.708 1.00 82.32 53 VAL C O 1
ATOM 4738 N N . VAL C 3 53 ? -3.798 0.420 46.734 1.00 71.03 54 VAL C N 1
ATOM 4739 C CA . VAL C 3 53 ? -3.236 0.678 48.051 1.00 66.64 54 VAL C CA 1
ATOM 4740 C C . VAL C 3 53 ? -3.930 -0.222 49.069 1.00 69.92 54 VAL C C 1
ATOM 4741 O O . VAL C 3 53 ? -3.292 -1.017 49.754 1.00 69.95 54 VAL C O 1
ATOM 4745 N N . ASN C 3 54 ? -5.247 -0.103 49.154 1.00 78.52 55 ASN C N 1
ATOM 4746 C CA . ASN C 3 54 ? -6.012 -0.908 50.091 1.00 86.66 55 ASN C CA 1
ATOM 4747 C C . ASN C 3 54 ? -5.870 -2.400 49.820 1.00 87.09 55 ASN C C 1
ATOM 4748 O O . ASN C 3 54 ? -5.819 -3.192 50.757 1.00 95.84 55 ASN C O 1
ATOM 4753 N N . LEU C 3 55 ? -5.799 -2.785 48.547 1.00 83.96 56 LEU C N 1
ATOM 4754 C CA . LEU C 3 55 ? -5.654 -4.198 48.197 1.00 80.78 56 LEU C CA 1
ATOM 4755 C C . LEU C 3 55 ? -4.419 -4.740 48.898 1.00 80.29 56 LEU C C 1
ATOM 4756 O O . LEU C 3 55 ? -4.419 -5.859 49.409 1.00 83.36 56 LEU C O 1
ATOM 4761 N N . ILE C 3 56 ? -3.366 -3.931 48.918 1.00 77.96 57 ILE C N 1
ATOM 4762 C CA . ILE C 3 56 ? -2.115 -4.305 49.561 1.00 76.71 57 ILE C CA 1
ATOM 4763 C C . ILE C 3 56 ? -2.335 -4.421 51.065 1.00 81.48 57 ILE C C 1
ATOM 4764 O O . ILE C 3 56 ? -2.160 -5.491 51.657 1.00 71.31 57 ILE C O 1
ATOM 4769 N N . SER C 3 57 ? -2.735 -3.304 51.665 1.00 83.74 58 SER C N 1
ATOM 4770 C CA . SER C 3 57 ? -2.989 -3.214 53.097 1.00 85.91 58 SER C CA 1
ATOM 4771 C C . SER C 3 57 ? -3.788 -4.383 53.653 1.00 92.10 58 SER C C 1
ATOM 4772 O O . SER C 3 57 ? -3.575 -4.800 54.791 1.00 94.45 58 SER C O 1
ATOM 4775 N N . GLU C 3 58 ? -4.704 -4.910 52.849 1.00 95.80 59 GLU C N 1
ATOM 4776 C CA . GLU C 3 58 ? -5.550 -6.014 53.282 1.00 96.64 59 GLU C CA 1
ATOM 4777 C C . GLU C 3 58 ? -4.954 -7.393 53.032 1.00 94.26 59 GLU C C 1
ATOM 4778 O O . GLU C 3 58 ? -5.020 -8.270 53.891 1.00 98.25 59 GLU C O 1
ATOM 4784 N N . ASN C 3 59 ? -4.365 -7.584 51.859 1.00 94.66 60 ASN C N 1
ATOM 4785 C CA . ASN C 3 59 ? -3.793 -8.875 51.503 1.00 93.90 60 ASN C CA 1
ATOM 4786 C C . ASN C 3 59 ? -2.305 -9.041 51.787 1.00 91.72 60 ASN C C 1
ATOM 4787 O O . ASN C 3 59 ? -1.889 -10.041 52.372 1.00 87.50 60 ASN C O 1
ATOM 4792 N N . LEU C 3 60 ? -1.509 -8.059 51.375 1.00 92.37 61 LEU C N 1
ATOM 4793 C CA . LEU C 3 60 ? -0.057 -8.122 51.532 1.00 93.19 61 LEU C CA 1
ATOM 4794 C C . LEU C 3 60 ? 0.524 -7.636 52.858 1.00 84.87 61 LEU C C 1
ATOM 4795 O O . LEU C 3 60 ? -0.005 -6.720 53.484 1.00 82.21 61 LEU C O 1
ATOM 4800 N N . GLU C 3 61 ? 1.628 -8.262 53.265 1.00 79.52 62 GLU C N 1
ATOM 4801 C CA . GLU C 3 61 ? 2.321 -7.930 54.510 1.00 86.43 62 GLU C CA 1
ATOM 4802 C C . GLU C 3 61 ? 3.164 -6.664 54.391 1.00 92.14 62 GLU C C 1
ATOM 4803 O O . GLU C 3 61 ? 3.040 -5.744 55.205 1.00 88.27 62 GLU C O 1
ATOM 4809 N N . TYR C 3 62 ? 4.033 -6.633 53.381 1.00 87.63 63 TYR C N 1
ATOM 4810 C CA . TYR C 3 62 ? 4.911 -5.490 53.144 1.00 74.54 63 TYR C CA 1
ATOM 4811 C C . TYR C 3 62 ? 4.059 -4.317 52.655 1.00 66.08 63 TYR C C 1
ATOM 4812 O O . TYR C 3 62 ? 3.096 -4.510 51.913 1.00 67.34 63 TYR C O 1
ATOM 4821 N N . PRO C 3 63 ? 4.399 -3.089 53.077 1.00 55.50 64 PRO C N 1
ATOM 4822 C CA . PRO C 3 63 ? 3.673 -1.875 52.691 1.00 58.42 64 PRO C CA 1
ATOM 4823 C C . PRO C 3 63 ? 4.251 -1.197 51.449 1.00 61.57 64 PRO C C 1
ATOM 4824 O O . PRO C 3 63 ? 4.632 -0.026 51.495 1.00 67.56 64 PRO C O 1
ATOM 4828 N N . ALA C 3 64 ? 4.311 -1.936 50.346 1.00 62.91 65 ALA C N 1
ATOM 4829 C CA . ALA C 3 64 ? 4.842 -1.409 49.095 1.00 64.53 65 ALA C CA 1
ATOM 4830 C C . ALA C 3 64 ? 4.859 -2.502 48.036 1.00 66.48 65 ALA C C 1
ATOM 4831 O O . ALA C 3 64 ? 4.722 -3.677 48.361 1.00 63.70 65 ALA C O 1
ATOM 4833 N N . THR C 3 65 ? 5.023 -2.108 46.775 1.00 66.34 66 THR C N 1
ATOM 4834 C CA . THR C 3 65 ? 5.084 -3.054 45.659 1.00 61.66 66 THR C CA 1
ATOM 4835 C C . THR C 3 65 ? 5.672 -2.380 44.429 1.00 60.07 66 THR C C 1
ATOM 4836 O O . THR C 3 65 ? 5.646 -1.153 44.314 1.00 63.35 66 THR C O 1
ATOM 4840 N N . TRP C 3 66 ? 6.208 -3.186 43.516 1.00 61.85 67 TRP C N 1
ATOM 4841 C CA . TRP C 3 66 ? 6.748 -2.664 42.265 1.00 58.53 67 TRP C CA 1
ATOM 4842 C C . TRP C 3 66 ? 5.501 -2.326 41.445 1.00 66.20 67 TRP C C 1
ATOM 4843 O O . TRP C 3 66 ? 4.521 -3.073 41.480 1.00 62.28 67 TRP C O 1
ATOM 4854 N N . ILE C 3 67 ? 5.515 -1.224 40.703 1.00 69.98 68 ILE C N 1
ATOM 4855 C CA . ILE C 3 67 ? 4.329 -0.895 39.927 1.00 77.62 68 ILE C CA 1
ATOM 4856 C C . ILE C 3 67 ? 4.362 -1.286 38.449 1.00 85.70 68 ILE C C 1
ATOM 4857 O O . ILE C 3 67 ? 3.542 -2.094 38.019 1.00 97.35 68 ILE C O 1
ATOM 4862 N N . GLY C 3 68 ? 5.290 -0.745 37.666 1.00 78.26 69 GLY C N 1
ATOM 4863 C CA . GLY C 3 68 ? 5.314 -1.118 36.259 1.00 73.78 69 GLY C CA 1
ATOM 4864 C C . GLY C 3 68 ? 6.252 -0.329 35.367 1.00 69.34 69 GLY C C 1
ATOM 4865 O O . GLY C 3 68 ? 6.158 -0.389 34.141 1.00 56.73 69 GLY C O 1
ATOM 4866 N N . LEU C 3 69 ? 7.160 0.417 35.979 1.00 68.41 70 LEU C N 1
ATOM 4867 C CA . LEU C 3 69 ? 8.117 1.202 35.226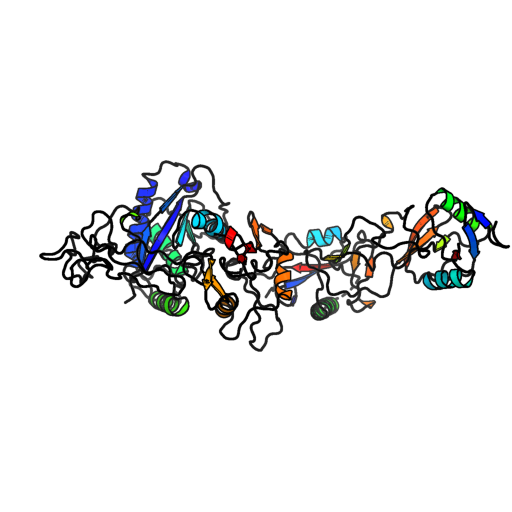 1.00 58.66 70 LEU C CA 1
ATOM 4868 C C . LEU C 3 69 ? 9.516 0.785 35.650 1.00 60.47 70 LEU C C 1
ATOM 4869 O O . LEU C 3 69 ? 9.851 0.825 36.831 1.00 67.24 70 LEU C O 1
ATOM 4874 N N . GLY C 3 70 ? 10.319 0.362 34.678 1.00 60.28 71 GLY C N 1
ATOM 4875 C CA . GLY C 3 70 ? 11.678 -0.064 34.962 1.00 64.14 71 GLY C CA 1
ATOM 4876 C C . GLY C 3 70 ? 12.689 0.519 33.991 1.00 64.09 71 GLY C C 1
ATOM 4877 O O . GLY C 3 70 ? 12.335 0.897 32.873 1.00 64.94 71 GLY C O 1
ATOM 4878 N N . ASN C 3 71 ? 13.951 0.585 34.405 1.00 57.33 72 ASN C N 1
ATOM 4879 C CA . ASN C 3 71 ? 14.989 1.142 33.553 1.00 65.33 72 ASN C CA 1
ATOM 4880 C C . ASN C 3 71 ? 14.462 2.512 33.161 1.00 66.01 72 ASN C C 1
ATOM 4881 O O . ASN C 3 71 ? 14.227 2.802 31.985 1.00 64.31 72 ASN C O 1
ATOM 4886 N N . MET C 3 72 ? 14.275 3.346 34.175 1.00 61.31 73 MET C N 1
ATOM 4887 C CA . MET C 3 72 ? 13.729 4.679 34.005 1.00 68.03 73 MET C CA 1
ATOM 4888 C C . MET C 3 72 ? 14.495 5.719 33.197 1.00 71.98 73 MET C C 1
ATOM 4889 O O . MET C 3 72 ? 13.895 6.442 32.393 1.00 79.70 73 MET C O 1
ATOM 4894 N N . TRP C 3 73 ? 15.803 5.814 33.391 1.00 52.08 74 TRP C N 1
ATOM 4895 C CA . TRP C 3 73 ? 16.553 6.823 32.658 1.00 45.74 74 TRP C CA 1
ATOM 4896 C C . TRP C 3 73 ? 17.772 6.250 31.963 1.00 53.67 74 TRP C C 1
ATOM 4897 O O . TRP C 3 73 ? 18.898 6.693 32.191 1.00 50.59 74 TRP C O 1
ATOM 4908 N N . LYS C 3 74 ? 17.524 5.268 31.096 1.00 57.25 75 LYS C N 1
ATOM 4909 C CA . LYS C 3 74 ? 18.576 4.589 30.348 1.00 54.01 75 LYS C CA 1
ATOM 4910 C C . LYS C 3 74 ? 18.423 4.790 28.841 1.00 59.03 75 LYS C C 1
ATOM 4911 O O . LYS C 3 74 ? 19.410 4.803 28.110 1.00 63.19 75 LYS C O 1
ATOM 4917 N N . ASP C 3 75 ? 17.184 4.937 28.381 1.00 66.79 76 ASP C N 1
ATOM 4918 C CA . ASP C 3 75 ? 16.905 5.117 26.955 1.00 66.07 76 ASP C CA 1
ATOM 4919 C C . ASP C 3 75 ? 16.317 6.487 26.618 1.00 64.90 76 ASP C C 1
ATOM 4920 O O . ASP C 3 75 ? 15.421 6.589 25.780 1.00 54.19 76 ASP C O 1
ATOM 4925 N N . CYS C 3 76 ? 16.819 7.533 27.268 1.00 63.92 77 CYS C N 1
ATOM 4926 C CA . CYS C 3 76 ? 16.331 8.891 27.034 1.00 68.03 77 CYS C CA 1
ATOM 4927 C C . CYS C 3 76 ? 17.168 9.615 25.986 1.00 62.26 77 CYS C C 1
ATOM 4928 O O . CYS C 3 76 ? 18.188 9.096 25.539 1.00 61.81 77 CYS C O 1
ATOM 4931 N N . ARG C 3 77 ? 16.729 10.809 25.592 1.00 60.17 78 ARG C N 1
ATOM 4932 C CA . ARG C 3 77 ? 17.477 11.608 24.626 1.00 55.00 78 ARG C CA 1
ATOM 4933 C C . ARG C 3 77 ? 18.487 12.376 25.458 1.00 53.47 78 ARG C C 1
ATOM 4934 O O . ARG C 3 77 ? 18.110 13.125 26.355 1.00 64.51 78 ARG C O 1
ATOM 4942 N N . MET C 3 78 ? 19.768 12.187 25.173 1.00 52.27 79 MET C N 1
ATOM 4943 C CA . MET C 3 78 ? 20.800 12.861 25.942 1.00 52.70 79 MET C CA 1
ATOM 4944 C C . MET C 3 78 ? 21.685 13.772 25.102 1.00 56.48 79 MET C C 1
ATOM 4945 O O . MET C 3 78 ? 21.490 13.911 23.897 1.00 67.93 79 MET C O 1
ATOM 4950 N N . GLU C 3 79 ? 22.661 14.386 25.760 1.00 59.17 80 GLU C N 1
ATOM 4951 C CA . GLU C 3 79 ? 23.606 15.293 25.122 1.00 64.63 80 GLU C CA 1
ATOM 4952 C C . GLU C 3 79 ? 24.556 15.740 26.229 1.00 57.88 80 GLU C C 1
ATOM 4953 O O . GLU C 3 79 ? 24.168 15.767 27.396 1.00 67.94 80 GLU C O 1
ATOM 4959 N N . TRP C 3 80 ? 25.794 16.076 25.887 1.00 51.01 81 TRP C N 1
ATOM 4960 C CA . TRP C 3 80 ? 26.734 16.519 26.913 1.00 51.75 81 TRP C CA 1
ATOM 4961 C C . TRP C 3 80 ? 26.530 18.007 27.177 1.00 49.13 81 TRP C C 1
ATOM 4962 O O . TRP C 3 80 ? 26.008 18.727 26.326 1.00 44.73 81 TRP C O 1
ATOM 4973 N N . SER C 3 81 ? 26.922 18.465 28.362 1.00 47.59 82 SER C N 1
ATOM 4974 C CA . SER C 3 81 ? 26.752 19.872 28.710 1.00 50.32 82 SER C CA 1
ATOM 4975 C C . SER C 3 81 ? 27.560 20.792 27.795 1.00 53.18 82 SER C C 1
ATOM 4976 O O . SER C 3 81 ? 27.274 21.986 27.708 1.00 56.90 82 SER C O 1
ATOM 4979 N N . ASP C 3 82 ? 28.566 20.239 27.118 1.00 54.07 83 ASP C N 1
ATOM 4980 C CA . ASP C 3 82 ? 29.387 21.024 26.200 1.00 46.66 83 ASP C CA 1
ATOM 4981 C C . ASP C 3 82 ? 28.775 20.997 24.801 1.00 50.99 83 ASP C C 1
ATOM 4982 O O . ASP C 3 82 ? 29.468 21.169 23.804 1.00 52.32 83 ASP C O 1
ATOM 4987 N N . ARG C 3 83 ? 27.468 20.766 24.746 1.00 62.05 84 ARG C N 1
ATOM 4988 C CA . ARG C 3 83 ? 26.718 20.725 23.494 1.00 60.95 84 ARG C CA 1
ATOM 4989 C C . ARG C 3 83 ? 27.160 19.656 22.503 1.00 56.62 84 ARG C C 1
ATOM 4990 O O . ARG C 3 83 ? 26.622 19.569 21.400 1.00 56.07 84 ARG C O 1
ATOM 4998 N N . GLY C 3 84 ? 28.122 18.831 22.902 1.00 49.51 85 GLY C N 1
ATOM 4999 C CA . GLY C 3 84 ? 28.584 17.773 22.022 1.00 53.12 85 GLY C CA 1
ATOM 5000 C C . GLY C 3 84 ? 27.518 16.703 21.876 1.00 55.54 85 GLY C C 1
ATOM 5001 O O . GLY C 3 84 ? 26.642 16.587 22.731 1.00 64.54 85 GLY C O 1
ATOM 5002 N N . ASN C 3 85 ? 27.583 15.922 20.801 1.00 55.69 86 ASN C N 1
ATOM 5003 C CA . ASN C 3 85 ? 26.603 14.862 20.569 1.00 65.16 86 ASN C CA 1
ATOM 5004 C C . ASN C 3 85 ? 26.994 13.605 21.334 1.00 60.92 86 ASN C C 1
ATOM 5005 O O . ASN C 3 85 ? 28.167 13.405 21.641 1.00 71.99 86 ASN C O 1
ATOM 5010 N N . VAL C 3 86 ? 26.014 12.760 21.639 1.00 47.90 87 VAL C N 1
ATOM 5011 C CA . VAL C 3 86 ? 26.279 11.526 22.366 1.00 51.49 87 VAL C CA 1
ATOM 5012 C C . VAL C 3 86 ? 26.207 10.298 21.458 1.00 59.26 87 VAL C C 1
ATOM 5013 O O . VAL C 3 86 ? 25.135 9.724 21.241 1.00 50.63 87 VAL C O 1
ATOM 5017 N N . LYS C 3 87 ? 27.357 9.905 20.922 1.00 59.04 88 LYS C N 1
ATOM 5018 C CA . LYS C 3 87 ? 27.439 8.732 20.067 1.00 67.26 88 LYS C CA 1
ATOM 5019 C C . LYS C 3 87 ? 27.824 7.564 20.967 1.00 72.58 88 LYS C C 1
ATOM 5020 O O . LYS C 3 87 ? 27.157 6.529 20.995 1.00 71.48 88 LYS C O 1
ATOM 5026 N N . TYR C 3 88 ? 28.904 7.760 21.715 1.00 68.94 89 TYR C N 1
ATOM 5027 C CA . TYR C 3 88 ? 29.425 6.753 22.625 1.00 63.57 89 TYR C CA 1
ATOM 5028 C C . TYR C 3 88 ? 28.670 6.705 23.950 1.00 66.05 89 TYR C C 1
ATOM 5029 O O . TYR C 3 88 ? 28.454 7.733 24.587 1.00 77.39 89 TYR C O 1
ATOM 5038 N N . LYS C 3 89 ? 28.271 5.501 24.351 1.00 66.11 90 LYS C N 1
ATOM 5039 C CA . LYS C 3 89 ? 27.550 5.282 25.602 1.00 59.07 90 LYS C CA 1
ATOM 5040 C C . LYS C 3 89 ? 28.243 4.193 26.418 1.00 60.86 90 LYS C C 1
ATOM 5041 O O . LYS C 3 89 ? 28.844 3.273 25.864 1.00 62.91 90 LYS C O 1
ATOM 5047 N N . ALA C 3 90 ? 28.144 4.298 27.738 1.00 56.82 91 ALA C N 1
ATOM 5048 C CA . ALA C 3 90 ? 28.751 3.331 28.642 1.00 46.73 91 ALA C CA 1
ATOM 5049 C C . ALA C 3 90 ? 27.922 3.266 29.926 1.00 56.83 91 ALA C C 1
ATOM 5050 O O . ALA C 3 90 ? 28.455 3.359 31.040 1.00 48.64 91 ALA C O 1
ATOM 5052 N N . LEU C 3 91 ? 26.610 3.110 29.754 1.00 60.06 92 LEU C N 1
ATOM 5053 C CA . LEU C 3 91 ? 25.678 3.038 30.878 1.00 63.01 92 LEU C CA 1
ATOM 5054 C C . LEU C 3 91 ? 25.818 1.750 31.677 1.00 57.65 92 LEU C C 1
ATOM 5055 O O . LEU C 3 91 ? 25.707 0.653 31.130 1.00 71.98 92 LEU C O 1
ATOM 5060 N N . ALA C 3 92 ? 26.057 1.891 32.975 1.00 54.37 93 ALA C N 1
ATOM 5061 C CA . ALA C 3 92 ? 26.208 0.738 33.856 1.00 54.52 93 ALA C CA 1
ATOM 5062 C C . ALA C 3 92 ? 24.980 -0.169 33.735 1.00 51.24 93 ALA C C 1
ATOM 5063 O O . ALA C 3 92 ? 23.899 0.294 33.359 1.00 33.70 93 ALA C O 1
ATOM 5065 N N . GLU C 3 93 ? 25.145 -1.455 34.049 1.00 50.94 94 GLU C N 1
ATOM 5066 C CA . GLU C 3 93 ? 24.033 -2.401 33.947 1.00 61.33 94 GLU C CA 1
ATOM 5067 C C . GLU C 3 93 ? 22.971 -2.124 35.003 1.00 53.32 94 GLU C C 1
ATOM 5068 O O . GLU C 3 93 ? 21.796 -2.453 34.824 1.00 46.49 94 GLU C O 1
ATOM 5074 N N . GLU C 3 94 ? 23.394 -1.524 36.109 1.00 46.95 95 GLU C N 1
ATOM 5075 C CA . GLU C 3 94 ? 22.473 -1.169 37.175 1.00 43.48 95 GLU C CA 1
ATOM 5076 C C . GLU C 3 94 ? 21.412 -0.240 36.579 1.00 46.71 95 GLU C C 1
ATOM 5077 O O . GLU C 3 94 ? 21.655 0.418 35.568 1.00 49.99 95 GLU C O 1
ATOM 5083 N N . SER C 3 95 ? 20.234 -0.195 37.193 1.00 54.68 96 SER C N 1
ATOM 5084 C CA . SER C 3 95 ? 19.155 0.662 36.700 1.00 63.33 96 SER C CA 1
ATOM 5085 C C . SER C 3 95 ? 18.027 0.818 37.719 1.00 58.74 96 SER C C 1
ATOM 5086 O O . SER C 3 95 ? 17.826 -0.044 38.576 1.00 60.84 96 SER C O 1
ATOM 5089 N N . TYR C 3 96 ? 17.294 1.923 37.613 1.00 53.98 97 TYR C N 1
ATOM 5090 C CA . TYR C 3 96 ? 16.200 2.210 38.531 1.00 51.98 97 TYR C CA 1
ATOM 5091 C C . TYR C 3 96 ? 14.806 1.814 38.068 1.00 57.55 97 TYR C C 1
ATOM 5092 O O . TYR C 3 96 ? 14.473 1.880 36.882 1.00 55.80 97 TYR C O 1
ATOM 5101 N N . CYS C 3 97 ? 13.997 1.408 39.041 1.00 53.31 98 CYS C N 1
ATOM 5102 C CA . CYS C 3 97 ? 12.621 1.005 38.812 1.00 53.31 98 CYS C CA 1
ATOM 5103 C C . CYS C 3 97 ? 11.741 1.725 39.831 1.00 53.06 98 CYS C C 1
ATOM 5104 O O . CYS C 3 97 ? 12.239 2.249 40.826 1.00 51.96 98 CYS C O 1
ATOM 5107 N N . LEU C 3 98 ? 10.438 1.765 39.581 1.00 56.86 99 LEU C N 1
ATOM 5108 C CA . LEU C 3 98 ? 9.518 2.448 40.484 1.00 56.04 99 LEU C CA 1
ATOM 5109 C C . LEU C 3 98 ? 8.788 1.521 41.445 1.00 57.52 99 LEU C C 1
ATOM 5110 O O . LEU C 3 98 ? 8.401 0.408 41.090 1.00 51.03 99 LEU C O 1
ATOM 5115 N N . ILE C 3 99 ? 8.610 1.995 42.672 1.00 59.24 100 ILE C N 1
ATOM 5116 C CA . ILE C 3 99 ? 7.918 1.235 43.703 1.00 61.14 100 ILE C CA 1
ATOM 5117 C C . ILE C 3 99 ? 6.930 2.180 44.351 1.00 61.52 100 ILE C C 1
ATOM 5118 O O . ILE C 3 99 ? 7.167 3.387 44.394 1.00 65.54 100 ILE C O 1
ATOM 5123 N N . MET C 3 100 ? 5.823 1.642 44.848 1.00 59.57 101 MET C N 1
ATOM 5124 C CA . MET C 3 100 ? 4.835 2.476 45.515 1.00 66.10 101 MET C CA 1
ATOM 5125 C C . MET C 3 100 ? 4.715 2.065 46.970 1.00 65.11 101 MET C C 1
ATOM 5126 O O . MET C 3 100 ? 4.531 0.887 47.276 1.00 60.01 101 MET C O 1
ATOM 5131 N N . ILE C 3 101 ? 4.828 3.040 47.866 1.00 68.55 102 ILE C N 1
ATOM 5132 C CA . ILE C 3 101 ? 4.717 2.769 49.290 1.00 69.47 102 ILE C CA 1
ATOM 5133 C C . ILE C 3 101 ? 3.275 2.969 49.734 1.00 72.96 102 ILE C C 1
ATOM 5134 O O . ILE C 3 101 ? 2.641 3.968 49.402 1.00 64.09 102 ILE C O 1
ATOM 5139 N N . THR C 3 102 ? 2.760 2.000 50.479 1.00 83.47 103 THR C N 1
ATOM 5140 C CA . THR C 3 102 ? 1.393 2.046 50.973 1.00 86.40 103 THR C CA 1
ATOM 5141 C C . THR C 3 102 ? 1.105 3.328 51.752 1.00 91.04 103 THR C C 1
ATOM 5142 O O . THR C 3 102 ? 0.471 4.245 51.237 1.00 94.84 103 THR C O 1
ATOM 5146 N N . HIS C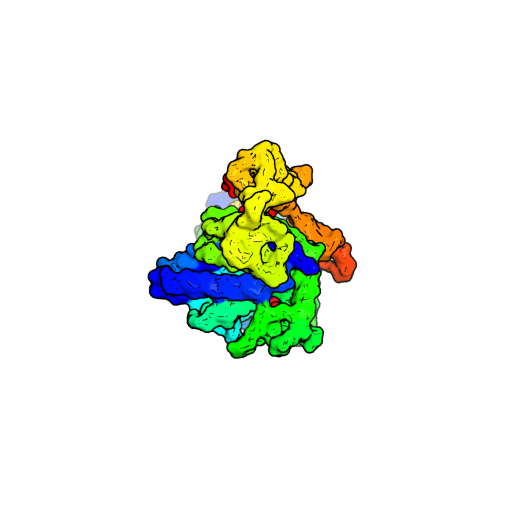 3 103 ? 1.581 3.380 52.992 1.00 97.21 104 HIS C N 1
ATOM 5147 C CA . HIS C 3 103 ? 1.370 4.529 53.865 1.00 107.74 104 HIS C CA 1
ATOM 5148 C C . HIS C 3 103 ? 1.310 5.887 53.162 1.00 105.70 104 HIS C C 1
ATOM 5149 O O . HIS C 3 103 ? 0.225 6.370 52.844 1.00 104.85 104 HIS C O 1
ATOM 5156 N N . GLU C 3 104 ? 2.464 6.500 52.918 1.00 104.40 105 GLU C N 1
ATOM 5157 C CA . GLU C 3 104 ? 2.516 7.807 52.265 1.00 104.34 105 GLU C CA 1
ATOM 5158 C C . GLU C 3 104 ? 1.921 7.789 50.863 1.00 99.62 105 GLU C C 1
ATOM 5159 O O . GLU C 3 104 ? 1.759 8.836 50.235 1.00 97.85 105 GLU C O 1
ATOM 5165 N N . LYS C 3 105 ? 1.598 6.592 50.384 1.00 97.44 106 LYS C N 1
ATOM 5166 C CA . LYS C 3 105 ? 1.016 6.392 49.061 1.00 96.71 106 LYS C CA 1
ATOM 5167 C C . LYS C 3 105 ? 1.608 7.256 47.949 1.00 91.16 106 LYS C C 1
ATOM 5168 O O . LYS C 3 105 ? 0.880 7.926 47.216 1.00 87.38 106 LYS C O 1
ATOM 5174 N N . VAL C 3 106 ? 2.935 7.231 47.832 1.00 90.30 107 VAL C N 1
ATOM 5175 C CA . VAL C 3 106 ? 3.646 7.976 46.794 1.00 83.06 107 VAL C CA 1
ATOM 5176 C C . VAL C 3 106 ? 4.578 7.026 46.040 1.00 84.29 107 VAL C C 1
ATOM 5177 O O . VAL C 3 106 ? 4.603 5.821 46.311 1.00 83.03 107 VAL C O 1
ATOM 5181 N N . TRP C 3 107 ? 5.336 7.562 45.090 1.00 77.35 108 TRP C N 1
ATOM 5182 C CA . TRP C 3 107 ? 6.252 6.740 44.310 1.00 67.63 108 TRP C CA 1
ATOM 5183 C C . TRP C 3 107 ? 7.716 7.023 44.625 1.00 67.88 108 TRP C C 1
ATOM 5184 O O . TRP C 3 107 ? 8.123 8.175 44.797 1.00 71.11 108 TRP C O 1
ATOM 5195 N N . LYS C 3 108 ? 8.508 5.961 44.694 1.00 62.51 109 LYS C N 1
ATOM 5196 C CA . LYS C 3 108 ? 9.930 6.086 44.981 1.00 61.02 109 LYS C CA 1
ATOM 5197 C C . LYS C 3 108 ? 10.716 5.340 43.907 1.00 53.73 109 LYS C C 1
ATOM 5198 O O . LYS C 3 108 ? 10.204 4.411 43.280 1.00 47.46 109 LYS C O 1
ATOM 5204 N N . SER C 3 109 ? 11.955 5.754 43.687 1.00 52.33 110 SER C N 1
ATOM 5205 C CA . SER C 3 109 ? 12.799 5.085 42.711 1.00 49.90 110 SER C CA 1
ATOM 5206 C C . SER C 3 109 ? 13.723 4.175 43.511 1.00 52.14 110 SER C C 1
ATOM 5207 O O . SER C 3 109 ? 14.210 4.548 44.582 1.00 55.81 110 SER C O 1
ATOM 5210 N N . MET C 3 110 ? 13.953 2.978 42.993 1.00 48.06 111 MET C N 1
ATOM 5211 C CA . MET C 3 110 ? 14.790 2.001 43.666 1.00 52.82 111 MET C CA 1
ATOM 5212 C C . MET C 3 110 ? 15.471 1.139 42.618 1.00 52.51 111 MET C C 1
ATOM 5213 O O . MET C 3 110 ? 14.876 0.824 41.590 1.00 66.31 111 MET C O 1
ATOM 5218 N N . THR C 3 111 ? 16.720 0.768 42.870 1.00 48.30 112 THR C N 1
ATOM 5219 C CA . THR C 3 111 ? 17.451 -0.076 41.942 1.00 46.62 112 THR C CA 1
ATOM 5220 C C . THR C 3 111 ? 16.640 -1.350 41.716 1.00 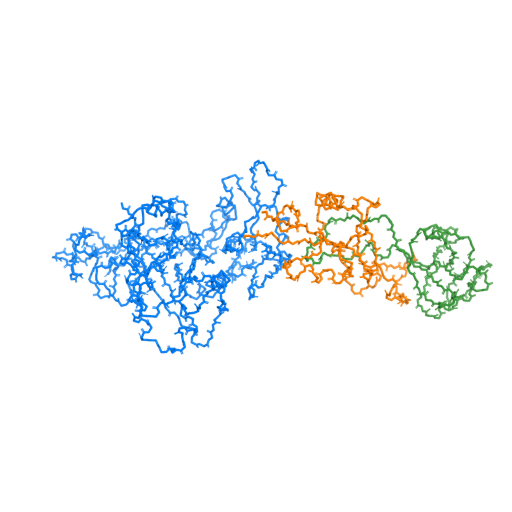52.02 112 THR C C 1
ATOM 5221 O O . THR C 3 111 ? 16.201 -1.990 42.670 1.00 58.38 112 THR C O 1
ATOM 5225 N N . CYS C 3 112 ? 16.440 -1.711 40.452 1.00 44.49 113 CYS C N 1
ATOM 5226 C CA . CYS C 3 112 ? 15.652 -2.891 40.104 1.00 56.33 113 CYS C CA 1
ATOM 5227 C C . CYS C 3 112 ? 16.218 -4.181 40.701 1.00 55.14 113 CYS C C 1
ATOM 5228 O O . CYS C 3 112 ? 15.649 -5.263 40.547 1.00 48.49 113 CYS C O 1
ATOM 5231 N N . ASN C 3 113 ? 17.346 -4.051 41.382 1.00 56.42 114 ASN C N 1
ATOM 5232 C CA . ASN C 3 113 ? 17.994 -5.179 42.029 1.00 53.49 114 ASN C CA 1
ATOM 5233 C C . ASN C 3 113 ? 17.155 -5.564 43.243 1.00 60.64 114 ASN C C 1
ATOM 5234 O O . ASN C 3 113 ? 16.974 -6.741 43.562 1.00 56.59 114 ASN C O 1
ATOM 5239 N N . PHE C 3 114 ? 16.649 -4.533 43.907 1.00 56.04 115 PHE C N 1
ATOM 5240 C CA . PHE C 3 114 ? 15.826 -4.659 45.097 1.00 57.86 115 PHE C CA 1
ATOM 5241 C C . PHE C 3 114 ? 14.775 -5.758 44.995 1.00 59.23 115 PHE C C 1
ATOM 5242 O O . PHE C 3 114 ? 14.292 -6.076 43.910 1.00 52.79 115 PHE C O 1
ATOM 5250 N N . ILE C 3 115 ? 14.430 -6.329 46.147 1.00 66.03 116 ILE C N 1
ATOM 5251 C CA . ILE C 3 115 ? 13.443 -7.403 46.245 1.00 59.58 116 ILE C CA 1
ATOM 5252 C C . ILE C 3 115 ? 12.190 -6.897 46.960 1.00 52.16 116 ILE C C 1
ATOM 5253 O O . ILE C 3 115 ? 12.228 -6.566 48.144 1.00 54.14 116 ILE C O 1
ATOM 5258 N N . ALA C 3 116 ? 11.079 -6.848 46.233 1.00 49.43 117 ALA C N 1
ATOM 5259 C CA . ALA C 3 116 ? 9.825 -6.354 46.786 1.00 56.93 117 ALA C CA 1
ATOM 5260 C C . ALA C 3 116 ? 8.626 -7.200 46.370 1.00 59.33 117 ALA C C 1
ATOM 5261 O O . ALA C 3 116 ? 8.730 -8.036 45.476 1.00 57.83 117 ALA C O 1
ATOM 5263 N N . PRO C 3 117 ? 7.466 -6.995 47.027 1.00 66.56 118 PRO C N 1
ATOM 5264 C CA . PRO C 3 117 ? 6.249 -7.749 46.708 1.00 65.98 118 PRO C CA 1
ATOM 5265 C C . PRO C 3 117 ? 5.640 -7.298 45.390 1.00 70.62 118 PRO C C 1
ATOM 5266 O O . PRO C 3 117 ? 5.740 -6.128 45.018 1.00 77.35 118 PRO C O 1
ATOM 5270 N N . VAL C 3 118 ? 5.001 -8.231 44.695 1.00 65.46 119 VAL C N 1
ATOM 5271 C CA . VAL C 3 118 ? 4.392 -7.943 43.409 1.00 67.22 119 VAL C CA 1
ATOM 5272 C C . VAL C 3 118 ? 2.867 -7.821 43.462 1.00 66.29 119 VAL C C 1
ATOM 5273 O O . VAL C 3 118 ? 2.211 -8.446 44.292 1.00 66.50 119 VAL C O 1
ATOM 5277 N N . VAL C 3 119 ? 2.320 -6.992 42.575 1.00 72.78 120 VAL C N 1
ATOM 5278 C CA . VAL C 3 119 ? 0.877 -6.772 42.469 1.00 70.31 120 VAL C CA 1
ATOM 5279 C C . VAL C 3 119 ? 0.455 -6.723 41.001 1.00 75.74 120 VAL C C 1
ATOM 5280 O O . VAL C 3 119 ? 0.375 -5.653 40.393 1.00 74.98 120 VAL C O 1
ATOM 5284 N N . CYS C 3 120 ? 0.180 -7.900 40.448 1.00 75.55 121 CYS C N 1
ATOM 5285 C CA . CYS C 3 120 ? -0.218 -8.043 39.058 1.00 72.36 121 CYS C CA 1
ATOM 5286 C C . CYS C 3 120 ? -1.516 -7.339 38.683 1.00 80.25 121 CYS C C 1
ATOM 5287 O O . CYS C 3 120 ? -2.222 -6.798 39.537 1.00 78.55 121 CYS C O 1
ATOM 5290 N N . LYS C 3 121 ? -1.817 -7.354 37.388 1.00 81.75 122 LYS C N 1
ATOM 5291 C CA . LYS C 3 121 ? -3.016 -6.717 36.852 1.00 77.54 122 LYS C CA 1
ATOM 5292 C C . LYS C 3 121 ? -3.203 -7.122 35.388 1.00 75.23 122 LYS C C 1
ATOM 5293 O O . LYS C 3 121 ? -2.285 -7.766 34.840 1.00 76.81 122 LYS C O 1
#

Radius of gyration: 35.34 Å; Cα contacts (8 Å, |Δi|>4): 1479; chains: 3; bounding box: 89×84×84 Å

Sequence (665 aa):
QFNKIFIELVIIVDHSMAKKCNSTATNTKIYEIVNSANEIFNPLNIHVTLIGVEFWCDRDLINVTSSADETLNSFGEWRASDLMTRKSHDNALLFTDMRFDLNTLGITFLAGMCQAYRSVGIVQEQGNRNFKTAVIMAHELSHNLGMYHDGKNCICNDSSCVMSPVLSDQPSKLFSNCSIHDYQRYLTRYKPKCIFNPPLRKDIVSPPVCGNEIWEEGEECDCGSPANCQNPCCDAATCKLKPGAECGNGLCCYQCKIKTAGTVCRRARDECDVPEHCTGQSAECPRDQLQQNGKPCQNNRGYCYNGDCPIMRNQCISLFGSRANVAKDSCFQENLKGSYYGYCRKENGRKIPCAPQDVKCGRLFCLNNSPRNKNPCNMHYSCMDQHKGMVDPGTKCEDGKVCNNKRQCVDVNTAYDCPPDSSLYRYFCYRVFKEHKTWEAAERFCMEHPNNGHLVSIESMEEAEFVAKLLSNTTTHFWIGLMIKDKEQECSSEWSDGSSVSYDKLGKQEFRKCFVLEKESGYRMWFNRNCEERYLFVCKVPPECDCPSGWLSYEQHCYKGFNDLKNWTDAEKFCTEQKKGSHLVSLHSREEEKFVVNLISENLEYPATWIGLGNMWKDCRMEWSDRGNVKYKALAEESYCLIMITHEKVWKSMTCNFIAPVVCK

Organism: Daboia siamensis (NCBI:txid343250)

Secondary structure (DSSP, 8-state):
----EEEEEEEEE-TTTTTT--TTHHHHHHHHHHHHHHHHHGGGTEEEEEEEEEE-SS--SS---S-HHHHHHHHHHHIIIIIHHHS--SEEEEEE----GGG--EEE-TT-TT-TTTSEEEEE--TT-HHHHHHHHHHHHHHTTT-----TT---TTSS-TT-SS--SS--S---HHHHHHHHHHHHHH--STTSSPPPGGG--S---TTSS---TT-S-----STT---TTB-TTT--B-TT-S-SSSTTEETTEEPPTT-EEE--SSTTEE-EE--SS-SSPPPPEEPPTT-EETTTTEE-BTTB---HHHHHHHHH-TT--B--GGGGGGGGTT-SSS-S-EETTEE-PPPTTSGGGSB-EE----TT---SSEE---TT--SBTBPPTT-EEETTEEE-TTS-EEEHHHH-/--TTTSEEETTEEEEEEEEEEEHHHHHHHHTSTTTT--B----SHHHHHHHHHHHHT---EEE--EEE-SS-TTTT---TTS-------B-GGG---EEEEEGGGTT--BEEE-TTSEEEEEEEEPPP-/---SS-EEETTEEEEE----B-HHHHHHHHHHHSTT--B---SSHHHHHHHHHHHHHH-SSSEEEEEEESTTSSS-EEETTS-------B-S--EEEEEETTT--EEEEETTS-B--EE-

B-factor: mean 73.38, std 23.26, range [19.01, 179.96]